Protein AF-0000000077864042 (afdb_homodimer)

Organism: Aspergillus terreus (NCBI:txid33178)

Foldseek 3Di:
DPDAPALLQDADDDDCVQPVQQCVQVVSVVVCPPPQKGKGDQPLLDDQPVVCRSVCNVPVQCDPAAFVDKIKIFGPDDDPVPAAQDDDDDWDLPDDLCPTPPHLPPFRMKMKTQGAPDSQPPDVQFGDPVSVQVVQVSNQLSQVLSVQDDPLLPDQGPVRHRRSNVQKDWPDKDKHFAATDGPRFIKMKGKHFRHDHPQKTKMKMFIWAQDPVHRVDIDTGMIMMTMMGRDRPPD/DPDAPALLRDADDDDCVQPVQQCVQVVSVVVCPPPQKGWGDQPLLDDQPVVCGSVCNVPVQCDCAAFVDKIKIFGPDDDPVPAAQDDDDDWDLPDDLCPTPPHLPPFRMKMKTQGAPDSQPPDVQFGDPVSVQVVQVSNQLSQVLSPQDDPLLPDQGPVRHRRSNVQKDWPDKDKHFAATDGPRFIKMKGKHFRHDHPQKTKMKMFIWAQDPVHRVDIDTGMIMMTMMGRDRPPD

Structure (mmCIF, N/CA/C/O backbone):
data_AF-0000000077864042-model_v1
#
loop_
_entity.id
_entity.type
_entity.pdbx_description
1 polymer 'Thioesterase family protein'
#
loop_
_atom_site.group_PDB
_atom_site.id
_atom_site.type_symbol
_atom_site.label_atom_id
_atom_site.label_alt_id
_atom_site.label_comp_id
_atom_site.label_asym_id
_atom_site.label_entity_id
_atom_site.label_seq_id
_atom_site.pdbx_PDB_ins_code
_atom_site.Cartn_x
_atom_site.Cartn_y
_atom_site.Cartn_z
_atom_site.occupancy
_atom_site.B_iso_or_equiv
_atom_site.auth_seq_id
_atom_site.auth_comp_id
_atom_site.auth_asym_id
_atom_site.auth_atom_id
_atom_site.pdbx_PDB_model_num
ATOM 1 N N . MET A 1 1 ? -15.055 -35.438 -12.93 1 36.62 1 MET A N 1
ATOM 2 C CA . MET A 1 1 ? -15.086 -34.125 -12.289 1 36.62 1 MET A CA 1
ATOM 3 C C . MET A 1 1 ? -15.078 -33 -13.336 1 36.62 1 MET A C 1
ATOM 5 O O . MET A 1 1 ? -14.266 -33.031 -14.258 1 36.62 1 MET A O 1
ATOM 9 N N . LYS A 1 2 ? -16.141 -32.312 -13.5 1 47.25 2 LYS A N 1
ATOM 10 C CA . LYS A 1 2 ? -16.203 -31.297 -14.539 1 47.25 2 LYS A CA 1
ATOM 11 C C . LYS A 1 2 ? -15 -30.344 -14.445 1 47.25 2 LYS A C 1
ATOM 13 O O . LYS A 1 2 ? -14.547 -30.016 -13.344 1 47.25 2 LYS A O 1
ATOM 18 N N . PRO A 1 3 ? -14.383 -30.172 -15.578 1 52.75 3 PRO A N 1
ATOM 19 C CA . PRO A 1 3 ? -13.242 -29.25 -15.539 1 52.75 3 PRO A CA 1
ATOM 20 C C . PRO A 1 3 ? -13.594 -27.906 -14.93 1 52.75 3 PRO A C 1
ATOM 22 O O . PRO A 1 3 ? -14.711 -27.406 -15.094 1 52.75 3 PRO A O 1
ATOM 25 N N . SER A 1 4 ? -12.867 -27.422 -13.898 1 57.47 4 SER A N 1
ATOM 26 C CA . SER A 1 4 ? -13.102 -26.141 -13.242 1 57.47 4 SER A CA 1
ATOM 27 C C . SER A 1 4 ? -13.102 -25 -14.258 1 57.47 4 SER A C 1
ATOM 29 O O . SER A 1 4 ? -12.312 -25 -15.203 1 57.47 4 SER A O 1
ATOM 31 N N . THR A 1 5 ? -14.055 -24.109 -14.273 1 60.44 5 THR A N 1
ATOM 32 C CA . THR A 1 5 ? -14.141 -22.938 -15.141 1 60.44 5 THR A CA 1
ATOM 33 C C . THR A 1 5 ? -13.609 -21.703 -14.422 1 60.44 5 THR A C 1
ATOM 35 O O . THR A 1 5 ? -13.664 -20.594 -14.961 1 60.44 5 THR A O 1
ATOM 38 N N . SER A 1 6 ? -12.953 -22.016 -13.367 1 70.12 6 SER A N 1
ATOM 39 C CA . SER A 1 6 ? -12.453 -20.875 -12.602 1 70.12 6 SER A CA 1
ATOM 40 C C . SER A 1 6 ? -11.195 -20.297 -13.25 1 70.12 6 SER A C 1
ATOM 42 O O . SER A 1 6 ? -10.305 -21.031 -13.664 1 70.12 6 SER A O 1
ATOM 44 N N . VAL A 1 7 ? -11.172 -18.984 -13.406 1 76.31 7 VAL A N 1
ATOM 45 C CA . VAL A 1 7 ? -10.031 -18.281 -13.992 1 76.31 7 VAL A CA 1
ATOM 46 C C . VAL A 1 7 ? -8.773 -18.562 -13.172 1 76.31 7 VAL A C 1
ATOM 48 O O . VAL A 1 7 ? -7.656 -18.359 -13.656 1 76.31 7 VAL A O 1
ATOM 51 N N . MET A 1 8 ? -8.977 -19.078 -12.008 1 81.5 8 MET A N 1
ATOM 52 C CA . MET A 1 8 ? -7.84 -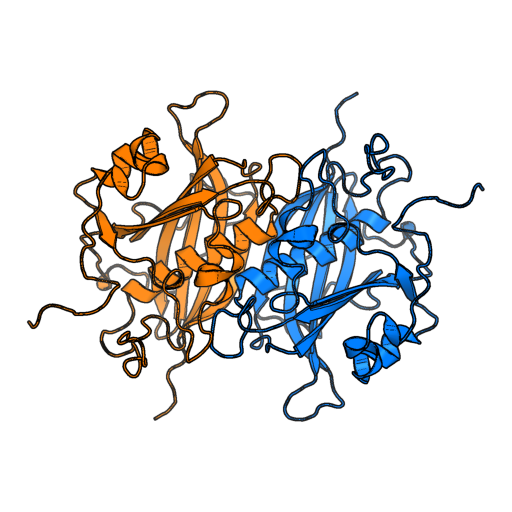19.359 -11.133 1 81.5 8 MET A CA 1
ATOM 53 C C . MET A 1 8 ? -7.305 -20.766 -11.375 1 81.5 8 MET A C 1
ATOM 55 O O . MET A 1 8 ? -6.316 -21.172 -10.766 1 81.5 8 MET A O 1
ATOM 59 N N . VAL A 1 9 ? -7.91 -21.484 -12.328 1 81.31 9 VAL A N 1
ATOM 60 C CA . VAL A 1 9 ? -7.516 -22.875 -12.539 1 81.31 9 VAL A CA 1
ATOM 61 C C . VAL A 1 9 ? -7.16 -23.078 -14.016 1 81.31 9 VAL A C 1
ATOM 63 O O . VAL A 1 9 ? -6.246 -23.844 -14.328 1 81.31 9 VAL A O 1
ATOM 66 N N . VAL A 1 10 ? -7.836 -22.391 -14.82 1 84.44 10 VAL A N 1
ATOM 67 C CA . VAL A 1 10 ? -7.691 -22.609 -16.25 1 84.44 10 VAL A CA 1
ATOM 68 C C . VAL A 1 10 ? -6.371 -22.016 -16.734 1 84.44 10 VAL A C 1
ATOM 70 O O . VAL A 1 10 ? -6.082 -20.844 -16.484 1 84.44 10 VAL A O 1
ATOM 73 N N . ALA A 1 11 ? -5.672 -22.891 -17.453 1 92.88 11 ALA A N 1
ATOM 74 C CA . ALA A 1 11 ? -4.391 -22.453 -18 1 92.88 11 ALA A CA 1
ATOM 75 C C . ALA A 1 11 ? -4.59 -21.391 -19.078 1 92.88 11 ALA A C 1
ATOM 77 O O . ALA A 1 11 ? -5.512 -21.484 -19.891 1 92.88 11 ALA A O 1
ATOM 78 N N . LEU A 1 12 ? -3.787 -20.406 -19.047 1 92.94 12 LEU A N 1
ATOM 79 C CA . LEU A 1 12 ? -3.738 -19.344 -20.047 1 92.94 12 LEU A CA 1
ATOM 80 C C . LEU A 1 12 ? -2.625 -19.609 -21.062 1 92.94 12 LEU A C 1
ATOM 82 O O . LEU A 1 12 ? -1.453 -19.688 -20.688 1 92.94 12 LEU A O 1
ATOM 86 N N . PRO A 1 13 ? -2.984 -19.766 -22.266 1 91.62 13 PRO A N 1
ATOM 87 C CA . PRO A 1 13 ? -1.899 -19.859 -23.25 1 91.62 13 PRO A CA 1
ATOM 88 C C . PRO A 1 13 ? -1.105 -18.547 -23.375 1 91.62 13 PRO A C 1
ATOM 90 O O . PRO A 1 13 ? -1.692 -17.484 -23.531 1 91.62 13 PRO A O 1
ATOM 93 N N . VAL A 1 14 ? 0.159 -18.625 -23.156 1 93.25 14 VAL A N 1
ATOM 94 C CA . VAL A 1 14 ? 0.99 -17.438 -23.203 1 93.25 14 VAL A CA 1
ATOM 95 C C . VAL A 1 14 ? 2.1 -17.625 -24.234 1 93.25 14 VAL A C 1
ATOM 97 O O . VAL A 1 14 ? 2.643 -18.719 -24.375 1 93.25 14 VAL A O 1
ATOM 100 N N . SER A 1 15 ? 2.361 -16.516 -25.016 1 93.38 15 SER A N 1
ATOM 101 C CA . SER A 1 15 ? 3.443 -16.469 -26 1 93.38 15 SER A CA 1
ATOM 102 C C . SER A 1 15 ? 4.363 -15.273 -25.75 1 93.38 15 SER A C 1
ATOM 104 O O . SER A 1 15 ? 4.004 -14.344 -25.031 1 93.38 15 SER A O 1
ATOM 106 N N . PRO A 1 16 ? 5.57 -15.344 -26.312 1 94.56 16 PRO A N 1
ATOM 107 C CA . PRO A 1 16 ? 6.488 -14.211 -26.172 1 94.56 16 PRO A CA 1
ATOM 108 C C . PRO A 1 16 ? 5.887 -12.906 -26.688 1 94.56 16 PRO A C 1
ATOM 110 O O . PRO A 1 16 ? 6.223 -11.828 -26.172 1 94.56 16 PRO A O 1
ATOM 113 N N . ALA A 1 17 ? 4.98 -12.984 -27.578 1 94.94 17 ALA A N 1
ATOM 114 C CA . ALA A 1 17 ? 4.352 -11.789 -28.141 1 94.94 17 ALA A CA 1
ATOM 115 C C . ALA A 1 17 ? 3.41 -11.133 -27.125 1 94.94 17 ALA A C 1
ATOM 117 O O . ALA A 1 17 ? 3.184 -9.922 -27.172 1 94.94 17 ALA A O 1
ATOM 118 N N . ASP A 1 18 ? 2.916 -11.875 -26.219 1 94.69 18 ASP A N 1
ATOM 119 C CA . ASP A 1 18 ? 1.961 -11.383 -25.234 1 94.69 18 ASP A CA 1
ATOM 120 C C . ASP A 1 18 ? 2.676 -10.688 -24.078 1 94.69 18 ASP A C 1
ATOM 122 O O . ASP A 1 18 ? 2.164 -9.711 -23.516 1 94.69 18 ASP A O 1
ATOM 126 N N . TYR A 1 19 ? 3.807 -11.203 -23.766 1 97 19 TYR A N 1
ATOM 127 C CA . TYR A 1 19 ? 4.535 -10.719 -22.594 1 97 19 TYR A CA 1
ATOM 128 C C . TYR A 1 19 ? 6.016 -10.555 -22.906 1 97 19 TYR A C 1
ATOM 130 O O . TYR A 1 19 ? 6.863 -11.164 -22.25 1 97 19 TYR A O 1
ATOM 138 N N . PRO A 1 20 ? 6.375 -9.672 -23.781 1 97.75 20 PRO A N 1
ATOM 139 C CA . PRO A 1 20 ? 7.77 -9.547 -24.219 1 97.75 20 PRO A CA 1
ATOM 140 C C . PRO A 1 20 ? 8.727 -9.266 -23.062 1 97.75 20 PRO A C 1
ATOM 142 O O . PRO A 1 20 ? 9.797 -9.867 -22.984 1 97.75 20 PRO A O 1
ATOM 145 N N . PRO A 1 21 ? 8.352 -8.445 -22.094 1 98.25 21 PRO A N 1
ATOM 146 C CA . PRO A 1 21 ? 9.344 -8.164 -21.047 1 98.25 21 PRO A CA 1
ATOM 147 C C . PRO A 1 21 ? 9.68 -9.398 -20.219 1 98.25 21 PRO A C 1
ATOM 149 O O . PRO A 1 21 ? 10.789 -9.516 -19.688 1 98.25 21 PRO A O 1
ATOM 152 N N . PHE A 1 22 ? 8.734 -10.266 -20.078 1 98.62 22 PHE A N 1
ATOM 153 C CA . PHE A 1 22 ? 8.969 -11.422 -19.234 1 98.62 22 PHE A CA 1
ATOM 154 C C . PHE A 1 22 ? 9.805 -12.469 -19.969 1 98.62 22 PHE A C 1
ATOM 156 O O . PHE A 1 22 ? 10.648 -13.133 -19.359 1 98.62 22 PHE A O 1
ATOM 163 N N . PHE A 1 23 ? 9.609 -12.625 -21.25 1 98.12 23 PHE A N 1
ATOM 164 C CA . PHE A 1 23 ? 10.391 -13.578 -22.047 1 98.12 23 PHE A CA 1
ATOM 165 C C . PHE A 1 23 ? 11.805 -13.062 -22.281 1 98.12 23 PHE A C 1
ATOM 167 O O . PHE A 1 23 ? 12.734 -13.852 -22.469 1 98.12 23 PHE A O 1
ATOM 174 N N . ALA A 1 24 ? 11.969 -11.766 -22.219 1 97.88 24 ALA A N 1
ATOM 175 C CA . ALA A 1 24 ? 13.289 -11.164 -22.391 1 97.88 24 ALA A CA 1
ATOM 176 C C . ALA A 1 24 ? 14.086 -11.203 -21.094 1 97.88 24 ALA A C 1
ATOM 178 O O . ALA A 1 24 ? 15.312 -11.031 -21.109 1 97.88 24 ALA A O 1
ATOM 179 N N . HIS A 1 25 ? 13.438 -11.344 -19.984 1 98.06 25 HIS A N 1
ATOM 180 C CA . HIS A 1 25 ? 14.062 -11.344 -18.672 1 98.06 25 HIS A CA 1
ATOM 181 C C . HIS A 1 25 ? 14.445 -12.758 -18.25 1 98.06 25 HIS A C 1
ATOM 183 O O . HIS A 1 25 ? 13.578 -13.609 -18.047 1 98.06 25 HIS A O 1
ATOM 189 N N . PRO A 1 26 ? 15.688 -13.039 -18 1 97.69 26 PRO A N 1
ATOM 190 C CA . PRO A 1 26 ? 16.156 -14.414 -17.812 1 97.69 26 PRO A CA 1
ATOM 191 C C . PRO A 1 26 ? 15.461 -15.133 -16.656 1 97.69 26 PRO A C 1
ATOM 193 O O . PRO A 1 26 ? 15.039 -16.281 -16.812 1 97.69 26 PRO A O 1
ATOM 196 N N . HIS A 1 27 ? 15.289 -14.5 -15.523 1 98.62 27 HIS A N 1
ATOM 197 C CA . HIS A 1 27 ? 14.664 -15.133 -14.375 1 98.62 27 HIS A CA 1
ATOM 198 C C . HIS A 1 27 ? 13.18 -15.391 -14.625 1 98.62 27 HIS A C 1
ATOM 200 O O . HIS A 1 27 ? 12.672 -16.469 -14.297 1 98.62 27 HIS A O 1
ATOM 206 N N . ALA A 1 28 ? 12.523 -14.391 -15.164 1 98.62 28 ALA A N 1
ATOM 207 C CA . ALA A 1 28 ? 11.109 -14.57 -15.492 1 98.62 28 ALA A CA 1
ATOM 208 C C . ALA A 1 28 ? 10.93 -15.656 -16.547 1 98.62 28 ALA A C 1
ATOM 210 O O . ALA A 1 28 ? 10.016 -16.484 -16.453 1 98.62 28 ALA A O 1
ATOM 211 N N . ARG A 1 29 ? 11.797 -15.641 -17.516 1 98.19 29 ARG A N 1
ATOM 212 C CA . ARG A 1 29 ? 11.734 -16.656 -18.562 1 98.19 29 ARG A CA 1
ATOM 213 C C . ARG A 1 29 ? 11.883 -18.047 -17.984 1 98.19 29 ARG A C 1
ATOM 215 O O . ARG A 1 29 ? 11.203 -18.984 -18.422 1 98.19 29 ARG A O 1
ATOM 222 N N . GLN A 1 30 ? 12.789 -18.203 -17.062 1 98.12 30 GLN A N 1
ATOM 223 C CA . GLN A 1 30 ? 12.969 -19.5 -16.406 1 98.12 30 GLN A CA 1
ATOM 224 C C . GLN A 1 30 ? 11.695 -19.953 -15.711 1 98.12 30 GLN A C 1
ATOM 226 O O . GLN A 1 30 ? 11.328 -21.125 -15.766 1 98.12 30 GLN A O 1
ATOM 231 N N . LEU A 1 31 ? 11.008 -19.047 -15.07 1 98.31 31 LEU A N 1
ATOM 232 C CA . LEU A 1 31 ? 9.766 -19.359 -14.375 1 98.31 31 LEU A CA 1
ATOM 233 C C . LEU A 1 31 ? 8.672 -19.75 -15.367 1 98.31 31 LEU A C 1
ATOM 235 O O . LEU A 1 31 ? 7.875 -20.656 -15.102 1 98.31 31 LEU A O 1
ATOM 239 N N . LEU A 1 32 ? 8.672 -19.078 -16.516 1 98 32 LEU A N 1
ATOM 240 C CA . LEU A 1 32 ? 7.684 -19.359 -17.547 1 98 32 LEU A CA 1
ATOM 241 C C . LEU A 1 32 ? 7.852 -20.781 -18.094 1 98 32 LEU A C 1
ATOM 243 O O . LEU A 1 32 ? 6.891 -21.375 -18.594 1 98 32 LEU A O 1
ATOM 247 N N . HIS A 1 33 ? 9.016 -21.344 -17.906 1 96.94 33 HIS A N 1
ATOM 248 C CA . HIS A 1 33 ? 9.297 -22.688 -18.422 1 96.94 33 HIS A CA 1
ATOM 249 C C . HIS A 1 33 ? 9.352 -23.719 -17.297 1 96.94 33 HIS A C 1
ATOM 251 O O . HIS A 1 33 ? 9.648 -24.891 -17.547 1 96.94 33 HIS A O 1
ATOM 257 N N . ASP A 1 34 ? 9.203 -23.266 -16.062 1 97.69 34 ASP A N 1
ATOM 258 C CA . ASP A 1 34 ? 9.188 -24.203 -14.938 1 97.69 34 ASP A CA 1
ATOM 259 C C . ASP A 1 34 ? 7.988 -25.141 -15.016 1 97.69 34 ASP A C 1
ATOM 261 O O . ASP A 1 34 ? 6.836 -24.703 -14.977 1 97.69 34 ASP A O 1
ATOM 265 N N . PRO A 1 35 ? 8.18 -26.438 -15.109 1 96.94 35 PRO A N 1
ATOM 266 C CA . PRO A 1 35 ? 7.07 -27.375 -15.297 1 96.94 35 PRO A CA 1
ATOM 267 C C . PRO A 1 35 ? 6.176 -27.484 -14.062 1 96.94 35 PRO A C 1
ATOM 269 O O . PRO A 1 35 ? 5.074 -28.047 -14.148 1 96.94 35 PRO A O 1
ATOM 272 N N . ASN A 1 36 ? 6.586 -26.984 -12.961 1 97.25 36 ASN A N 1
ATOM 273 C CA . ASN A 1 36 ? 5.793 -27.062 -11.734 1 97.25 36 ASN A CA 1
ATOM 274 C C . ASN A 1 36 ? 4.746 -25.953 -11.672 1 97.25 36 ASN A C 1
ATOM 276 O O . ASN A 1 36 ? 3.881 -25.969 -10.797 1 97.25 36 ASN A O 1
ATOM 280 N N . TYR A 1 37 ? 4.867 -25.016 -12.594 1 97.75 37 TYR A N 1
ATOM 281 C CA . TYR A 1 37 ? 3.953 -23.875 -12.633 1 97.75 37 TYR A CA 1
ATOM 282 C C . TYR A 1 37 ? 3.332 -23.719 -14.016 1 97.75 37 TYR A C 1
ATOM 284 O O . TYR A 1 37 ? 3.857 -24.234 -15 1 97.75 37 TYR A O 1
ATOM 292 N N . TYR A 1 38 ? 2.17 -23.078 -14.102 1 97.38 38 TYR A N 1
ATOM 293 C CA . TYR A 1 38 ? 1.559 -22.734 -15.375 1 97.38 38 TYR A CA 1
ATOM 294 C C . TYR A 1 38 ? 0.833 -21.391 -15.297 1 97.38 38 TYR A C 1
ATOM 296 O O . TYR A 1 38 ? 0.371 -21 -14.227 1 97.38 38 TYR A O 1
ATOM 304 N N . PRO A 1 39 ? 0.783 -20.656 -16.391 1 97.69 39 PRO A N 1
ATOM 305 C CA . PRO A 1 39 ? 0.178 -19.328 -16.391 1 97.69 39 PRO A CA 1
ATOM 306 C C . PRO A 1 39 ? -1.347 -19.359 -16.312 1 97.69 39 PRO A C 1
ATOM 308 O O . PRO A 1 39 ? -1.974 -20.25 -16.906 1 97.69 39 PRO A O 1
ATOM 311 N N . ILE A 1 40 ? -1.89 -18.453 -15.539 1 94.62 40 ILE A N 1
ATOM 312 C CA . ILE A 1 40 ? -3.328 -18.203 -15.492 1 94.62 40 ILE A CA 1
ATOM 313 C C . ILE A 1 40 ? -3.602 -16.703 -15.617 1 94.62 40 ILE A C 1
ATOM 315 O O . ILE A 1 40 ? -2.678 -15.898 -15.539 1 94.62 40 ILE A O 1
ATOM 319 N N . HIS A 1 41 ? -4.883 -16.391 -15.797 1 90.81 41 HIS A N 1
ATOM 320 C CA . HIS A 1 41 ? -5.258 -14.984 -15.758 1 90.81 41 HIS A CA 1
ATOM 321 C C . HIS A 1 41 ? -5.094 -14.406 -14.359 1 90.81 41 HIS A C 1
ATOM 323 O O . HIS A 1 41 ? -5.391 -15.07 -13.367 1 90.81 41 HIS A O 1
ATOM 329 N N . THR A 1 42 ? -4.598 -13.203 -14.352 1 94.31 42 THR A N 1
ATOM 330 C CA . THR A 1 42 ? -4.605 -12.461 -13.102 1 94.31 42 THR A CA 1
ATOM 331 C C . THR A 1 42 ? -5.973 -11.828 -12.852 1 94.31 42 THR A C 1
ATOM 333 O O . THR A 1 42 ? -6.328 -10.836 -13.492 1 94.31 42 THR A O 1
ATOM 336 N N . TRP A 1 43 ? -6.66 -12.305 -11.938 1 90.31 43 TRP A N 1
ATOM 337 C CA . TRP A 1 43 ? -8.055 -11.938 -11.727 1 90.31 43 TRP A CA 1
ATOM 338 C C . TRP A 1 43 ? -8.203 -10.43 -11.562 1 90.31 43 TRP A C 1
ATOM 340 O O . TRP A 1 43 ? -9.086 -9.82 -12.172 1 90.31 43 TRP A O 1
ATOM 350 N N . SER A 1 44 ? -7.379 -9.883 -10.75 1 93.19 44 SER A N 1
ATOM 351 C CA . SER A 1 44 ? -7.492 -8.469 -10.422 1 93.19 44 SER A CA 1
ATOM 352 C C . SER A 1 44 ? -7.25 -7.598 -11.656 1 93.19 44 SER A C 1
ATOM 354 O O . SER A 1 44 ? -7.59 -6.41 -11.656 1 93.19 44 SER A O 1
ATOM 356 N N . ARG A 1 45 ? -6.68 -8.172 -12.688 1 94.56 45 ARG A N 1
ATOM 357 C CA . ARG A 1 45 ? -6.34 -7.434 -13.898 1 94.56 45 ARG A CA 1
ATOM 358 C C . ARG A 1 45 ? -7.48 -7.48 -14.906 1 94.56 45 ARG A C 1
ATOM 360 O O . ARG A 1 45 ? -7.445 -6.785 -15.922 1 94.56 45 ARG A O 1
ATOM 367 N N . LEU A 1 46 ? -8.461 -8.234 -14.57 1 91.94 46 LEU A N 1
ATOM 368 C CA . LEU A 1 46 ? -9.641 -8.305 -15.43 1 91.94 46 LEU A CA 1
ATOM 369 C C . LEU A 1 46 ? -10.641 -7.215 -15.062 1 91.94 46 LEU A C 1
ATOM 371 O O . LEU A 1 46 ? -11.047 -7.098 -13.906 1 91.94 46 LEU A O 1
ATOM 375 N N . ALA A 1 47 ? -11.055 -6.484 -16.016 1 89.69 47 ALA A N 1
ATOM 376 C CA . ALA A 1 47 ? -11.984 -5.379 -15.789 1 89.69 47 ALA A CA 1
ATOM 377 C C . ALA A 1 47 ? -13.383 -5.898 -15.461 1 89.69 47 ALA A C 1
ATOM 379 O O . ALA A 1 47 ? -13.852 -6.859 -16.062 1 89.69 47 ALA A O 1
ATOM 380 N N . LYS A 1 48 ? -13.953 -5.316 -14.484 1 88.94 48 LYS A N 1
ATOM 381 C CA . LYS A 1 48 ? -15.336 -5.559 -14.094 1 88.94 48 LYS A CA 1
ATOM 382 C C . LYS A 1 48 ? -16.141 -4.262 -14.055 1 88.94 48 LYS A C 1
ATOM 384 O O . LYS A 1 48 ? -16.547 -3.811 -12.984 1 88.94 48 LYS A O 1
ATOM 389 N N . PRO A 1 49 ? -16.484 -3.713 -15.188 1 87.38 49 PRO A N 1
ATOM 390 C CA . PRO A 1 49 ? -17.078 -2.375 -15.234 1 87.38 49 PRO A CA 1
ATOM 391 C C . PRO A 1 49 ? -18.438 -2.312 -14.547 1 87.38 49 PRO A C 1
ATOM 393 O O . PRO A 1 49 ? -18.844 -1.257 -14.047 1 87.38 49 PRO A O 1
ATOM 396 N N . ALA A 1 50 ? -19.141 -3.385 -14.5 1 86.62 50 ALA A N 1
ATOM 397 C CA . ALA A 1 50 ? -20.484 -3.383 -13.914 1 86.62 50 ALA A CA 1
ATOM 398 C C . ALA A 1 50 ? -20.422 -3.111 -12.414 1 86.62 50 ALA A C 1
ATOM 400 O O . ALA A 1 50 ? -21.219 -2.342 -11.883 1 86.62 50 ALA A O 1
ATOM 401 N N . SER A 1 51 ? -19.438 -3.641 -11.75 1 87.44 51 SER A N 1
ATOM 402 C CA . SER A 1 51 ? -19.375 -3.539 -10.289 1 87.44 51 SER A CA 1
ATOM 403 C C . SER A 1 51 ? -18.297 -2.555 -9.852 1 87.44 51 SER A C 1
ATOM 405 O O . SER A 1 51 ? -18.297 -2.104 -8.703 1 87.44 51 SER A O 1
ATOM 407 N N . GLY A 1 52 ? -17.344 -2.283 -10.758 1 90 52 GLY A N 1
ATOM 408 C CA . GLY A 1 52 ? -16.188 -1.459 -10.406 1 90 52 GLY A CA 1
ATOM 409 C C . GLY A 1 52 ? -15.141 -2.205 -9.609 1 90 52 GLY A C 1
ATOM 410 O O . GLY A 1 52 ? -14.141 -1.621 -9.188 1 90 52 GLY A O 1
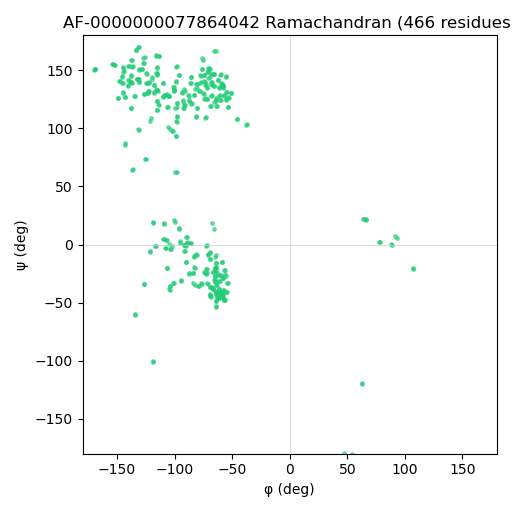ATOM 411 N N . GLU A 1 53 ? -15.391 -3.498 -9.383 1 90.56 53 GLU A N 1
ATOM 412 C CA . GLU A 1 53 ? -14.43 -4.332 -8.656 1 90.56 53 GLU A CA 1
ATOM 413 C C . GLU A 1 53 ? -13.078 -4.344 -9.359 1 90.56 53 GLU A C 1
ATOM 415 O O . GLU A 1 53 ? -13.008 -4.426 -10.586 1 90.56 53 GLU A O 1
ATOM 420 N N . ASP A 1 54 ? -11.969 -4.223 -8.555 1 93.94 54 ASP A N 1
ATOM 421 C CA . ASP A 1 54 ? -10.586 -4.297 -9.008 1 93.94 54 ASP A CA 1
ATOM 422 C C . ASP A 1 54 ? -10.258 -3.145 -9.953 1 93.94 54 ASP A C 1
ATOM 424 O O . ASP A 1 54 ? -9.375 -3.27 -10.805 1 93.94 54 ASP A O 1
ATOM 428 N N . GLY A 1 55 ? -11.016 -2.057 -9.898 1 96.62 55 GLY A N 1
ATOM 429 C CA . GLY A 1 55 ? -10.742 -0.913 -10.758 1 96.62 55 GLY A CA 1
ATOM 430 C C . GLY A 1 55 ? -9.32 -0.41 -10.641 1 96.62 55 GLY A C 1
ATOM 431 O O . GLY A 1 55 ? -8.727 0.032 -11.633 1 96.62 55 GLY A O 1
ATOM 432 N N . PHE A 1 56 ? -8.758 -0.51 -9.508 1 98.5 56 PHE A N 1
ATOM 433 C CA . PHE A 1 56 ? -7.391 -0.038 -9.32 1 98.5 56 PHE A CA 1
ATOM 434 C C . PHE A 1 56 ? -6.418 -0.839 -10.172 1 98.5 56 PHE A C 1
ATOM 436 O O . PHE A 1 56 ? -5.684 -0.271 -10.984 1 98.5 56 PHE A O 1
ATOM 443 N N . PHE A 1 57 ? -6.406 -2.164 -10.109 1 98.06 57 PHE A N 1
ATOM 444 C CA . PHE A 1 57 ? -5.406 -2.979 -10.781 1 98.06 57 PHE A CA 1
ATOM 445 C C . PHE A 1 57 ? -5.801 -3.229 -12.234 1 98.06 57 PHE A C 1
ATOM 447 O O . PHE A 1 57 ? -4.945 -3.473 -13.086 1 98.06 57 PHE A O 1
ATOM 454 N N . SER A 1 58 ? -7.105 -3.158 -12.523 1 97.06 58 SER A N 1
ATOM 455 C CA . SER A 1 58 ? -7.527 -3.48 -13.883 1 97.06 58 SER A CA 1
ATOM 456 C C . SER A 1 58 ? -7.535 -2.24 -14.766 1 97.06 58 SER A C 1
ATOM 458 O O . SER A 1 58 ? -7.578 -2.348 -15.992 1 97.06 58 SER A O 1
ATOM 460 N N . ARG A 1 59 ? -7.477 -1.045 -14.133 1 97.25 59 ARG A N 1
ATOM 461 C CA . ARG A 1 59 ? -7.582 0.172 -14.93 1 97.25 59 ARG A CA 1
ATOM 462 C C . ARG A 1 59 ? -6.527 1.193 -14.516 1 97.25 59 ARG A C 1
ATOM 464 O O . ARG A 1 59 ? -5.66 1.557 -15.312 1 97.25 59 ARG A O 1
ATOM 471 N N . THR A 1 60 ? -6.539 1.6 -13.344 1 98.62 60 THR A N 1
ATOM 472 C CA . THR A 1 60 ? -5.715 2.707 -12.875 1 98.62 60 THR A CA 1
ATOM 473 C C . THR A 1 60 ? -4.234 2.426 -13.133 1 98.62 60 THR A C 1
ATOM 475 O O . THR A 1 60 ? -3.523 3.271 -13.68 1 98.62 60 THR A O 1
ATOM 478 N N . VAL A 1 61 ? -3.812 1.198 -12.742 1 98.69 61 VAL A N 1
ATOM 479 C CA . VAL A 1 61 ? -2.385 0.943 -12.898 1 98.69 61 VAL A CA 1
ATOM 480 C C . VAL A 1 61 ? -2.158 -0.055 -14.031 1 98.69 61 VAL A C 1
ATOM 482 O O . VAL A 1 61 ? -1.113 -0.708 -14.094 1 98.69 61 VAL A O 1
ATOM 485 N N . ALA A 1 62 ? -3.135 -0.214 -14.875 1 98.31 62 ALA A N 1
ATOM 486 C CA . ALA A 1 62 ? -2.998 -1.064 -16.047 1 98.31 62 ALA A CA 1
ATOM 487 C C . ALA A 1 62 ? -2.699 -0.233 -17.297 1 98.31 62 ALA A C 1
ATOM 489 O O . ALA A 1 62 ? -3.475 -0.237 -18.25 1 98.31 62 ALA A O 1
ATOM 490 N N . THR A 1 63 ? -1.579 0.45 -17.281 1 98.19 63 THR A N 1
ATOM 491 C CA . THR A 1 63 ? -1.168 1.315 -18.375 1 98.19 63 THR A CA 1
ATOM 492 C C . THR A 1 63 ? 0.295 1.075 -18.734 1 98.19 63 THR A C 1
ATOM 494 O O . THR A 1 63 ? 1.039 0.469 -17.969 1 98.19 63 THR A O 1
ATOM 497 N N . PRO A 1 64 ? 0.772 1.588 -19.875 1 97.88 64 PRO A N 1
ATOM 498 C CA . PRO A 1 64 ? 2.166 1.396 -20.281 1 97.88 64 PRO A CA 1
ATOM 499 C C . PRO A 1 64 ? 3.156 2.057 -19.328 1 97.88 64 PRO A C 1
ATOM 501 O O . PRO A 1 64 ? 4.316 1.643 -19.25 1 97.88 64 PRO A O 1
ATOM 504 N N . ASP A 1 65 ? 2.668 3.039 -18.5 1 97.31 65 ASP A N 1
ATOM 505 C CA . ASP A 1 65 ? 3.58 3.791 -17.641 1 97.31 65 ASP A CA 1
ATOM 506 C C . ASP A 1 65 ? 3.422 3.385 -16.188 1 97.31 65 ASP A C 1
ATOM 508 O O . ASP A 1 65 ? 4.023 3.992 -15.297 1 97.31 65 ASP A O 1
ATOM 512 N N . THR A 1 66 ? 2.602 2.42 -15.898 1 98.69 66 THR A N 1
ATOM 513 C CA . THR A 1 66 ? 2.414 1.916 -14.547 1 98.69 66 THR A CA 1
ATOM 514 C C . THR A 1 66 ? 2.799 0.443 -14.453 1 98.69 66 THR A C 1
ATOM 516 O O . THR A 1 66 ? 3.984 0.106 -14.438 1 98.69 66 THR A O 1
ATOM 519 N N . VAL A 1 67 ? 1.88 -0.47 -14.453 1 98.81 67 VAL A N 1
ATOM 520 C CA . VAL A 1 67 ? 2.129 -1.897 -14.633 1 98.81 67 VAL A CA 1
ATOM 521 C C . VAL A 1 67 ? 1.795 -2.307 -16.062 1 98.81 67 VAL A C 1
ATOM 523 O O . VAL A 1 67 ? 0.65 -2.652 -16.359 1 98.81 67 VAL A O 1
ATOM 526 N N . SER A 1 68 ? 2.793 -2.379 -16.891 1 98.62 68 SER A N 1
ATOM 527 C CA . SER A 1 68 ? 2.535 -2.57 -18.312 1 98.62 68 SER A CA 1
ATOM 528 C C . SER A 1 68 ? 2.164 -4.02 -18.625 1 98.62 68 SER A C 1
ATOM 530 O O . SER A 1 68 ? 1.426 -4.289 -19.578 1 98.62 68 SER A O 1
ATOM 532 N N . HIS A 1 69 ? 2.711 -4.965 -17.906 1 98.5 69 HIS A N 1
ATOM 533 C CA . HIS A 1 69 ? 2.404 -6.387 -18.031 1 98.5 69 HIS A CA 1
ATOM 534 C C . HIS A 1 69 ? 2.301 -7.039 -16.656 1 98.5 69 HIS A C 1
ATOM 536 O O . HIS A 1 69 ? 3.076 -6.719 -15.75 1 98.5 69 HIS A O 1
ATOM 542 N N . LEU A 1 70 ? 1.387 -7.871 -16.516 1 98.56 70 LEU A N 1
ATOM 543 C CA . LEU A 1 70 ? 1.148 -8.633 -15.297 1 98.56 70 LEU A CA 1
ATOM 544 C C . LEU A 1 70 ? 0.69 -10.047 -15.625 1 98.56 70 LEU A C 1
ATOM 546 O O . LEU A 1 70 ? -0.212 -10.242 -16.438 1 98.56 70 LEU A O 1
ATOM 550 N N . LEU A 1 71 ? 1.376 -11.031 -15.062 1 98.31 71 LEU A N 1
ATOM 551 C CA . LEU A 1 71 ? 1.051 -12.438 -15.312 1 98.31 71 LEU A CA 1
ATOM 552 C C . LEU A 1 71 ? 1.177 -13.258 -14.039 1 98.31 71 LEU A C 1
ATOM 554 O O . LEU A 1 71 ? 2.133 -13.094 -13.281 1 98.31 71 LEU A O 1
ATOM 558 N N . THR A 1 72 ? 0.239 -14.141 -13.805 1 98.12 72 THR A N 1
ATOM 559 C CA . THR A 1 72 ? 0.258 -15.031 -12.656 1 98.12 72 THR A CA 1
ATOM 560 C C . THR A 1 72 ? 0.638 -16.453 -13.07 1 98.12 72 THR A C 1
ATOM 562 O O . THR A 1 72 ? 0.1 -16.984 -14.047 1 98.12 72 THR A O 1
ATOM 565 N N . LEU A 1 73 ? 1.622 -17 -12.406 1 98.5 73 LEU A N 1
ATOM 566 C CA . LEU A 1 73 ? 1.968 -18.406 -12.531 1 98.5 73 LEU A CA 1
ATOM 567 C C . LEU A 1 73 ? 1.522 -19.188 -11.297 1 98.5 73 LEU A C 1
ATOM 569 O O . LEU A 1 73 ? 1.981 -18.906 -10.188 1 98.5 73 LEU A O 1
ATOM 573 N N . ARG A 1 74 ? 0.674 -20.094 -11.492 1 97 74 ARG A N 1
ATOM 574 C CA . ARG A 1 74 ? 0.146 -20.875 -10.383 1 97 74 ARG A CA 1
ATOM 575 C C . ARG A 1 74 ? 0.867 -22.219 -10.273 1 97 74 ARG A C 1
ATOM 577 O O . ARG A 1 74 ? 1.157 -22.859 -11.289 1 97 74 ARG A O 1
ATOM 584 N N . ARG A 1 75 ? 1.127 -22.609 -9.062 1 97.06 75 ARG A N 1
ATOM 585 C CA . ARG A 1 75 ? 1.714 -23.922 -8.828 1 97.06 75 ARG A CA 1
ATOM 586 C C . ARG A 1 75 ? 0.751 -25.031 -9.234 1 97.06 75 ARG A C 1
ATOM 588 O O . ARG A 1 75 ? -0.448 -24.953 -8.961 1 97.06 75 ARG A O 1
ATOM 595 N N . ARG A 1 76 ? 1.24 -26.062 -9.906 1 94.69 76 ARG A N 1
ATOM 596 C CA . ARG A 1 76 ? 0.422 -27.141 -10.422 1 94.69 76 ARG A CA 1
ATOM 597 C C . ARG A 1 76 ? -0.136 -28 -9.289 1 94.69 76 ARG A C 1
ATOM 599 O O . ARG A 1 76 ? -1.306 -28.391 -9.312 1 94.69 76 ARG A O 1
ATOM 606 N N . SER A 1 77 ? 0.706 -28.266 -8.375 1 89.94 77 SER A N 1
ATOM 607 C CA . SER A 1 77 ? 0.298 -29.125 -7.266 1 89.94 77 SER A CA 1
ATOM 608 C C . SER A 1 77 ? 0.05 -28.297 -6 1 89.94 77 SER A C 1
ATOM 610 O O . SER A 1 77 ? 0.996 -27.859 -5.352 1 89.94 77 SER A O 1
ATOM 612 N N . LEU A 1 78 ? -1.27 -28.062 -5.82 1 87.94 78 LEU A N 1
ATOM 613 C CA . LEU A 1 78 ? -1.646 -27.406 -4.57 1 87.94 78 LEU A CA 1
ATOM 614 C C . LEU A 1 78 ? -2.295 -28.406 -3.613 1 87.94 78 LEU A C 1
ATOM 616 O O . LEU A 1 78 ? -3.072 -29.266 -4.035 1 87.94 78 LEU A O 1
ATOM 620 N N . ARG A 1 79 ? -1.796 -28.453 -2.416 1 77.31 79 ARG A N 1
ATOM 621 C CA . ARG A 1 79 ? -2.354 -29.375 -1.431 1 77.31 79 ARG A CA 1
ATOM 622 C C . ARG A 1 79 ? -2.865 -28.625 -0.208 1 77.31 79 ARG A C 1
ATOM 624 O O . ARG A 1 79 ? -2.078 -28.188 0.63 1 77.31 79 ARG A O 1
ATOM 631 N N . ASP A 1 80 ? -4.145 -28.594 -0.099 1 73.88 80 ASP A N 1
ATOM 632 C CA . ASP A 1 80 ? -4.781 -27.906 1.023 1 73.88 80 ASP A CA 1
ATOM 633 C C . ASP A 1 80 ? -4.441 -28.594 2.346 1 73.88 80 ASP A C 1
ATOM 635 O O . ASP A 1 80 ? -4.297 -27.938 3.375 1 73.88 80 ASP A O 1
ATOM 639 N N . ASP A 1 81 ? -4.297 -29.75 2.258 1 71.94 81 ASP A N 1
ATOM 640 C CA . ASP A 1 81 ? -4.105 -30.562 3.459 1 71.94 81 ASP A CA 1
ATOM 641 C C . ASP A 1 81 ? -2.721 -30.328 4.059 1 71.94 81 ASP A C 1
ATOM 643 O O . ASP A 1 81 ? -2.445 -30.766 5.18 1 71.94 81 ASP A O 1
ATOM 647 N N . ARG A 1 82 ? -1.986 -29.531 3.486 1 74.19 82 ARG A N 1
ATOM 648 C CA . ARG A 1 82 ? -0.636 -29.266 3.971 1 74.19 82 ARG A CA 1
ATOM 649 C C . ARG A 1 82 ? -0.564 -27.906 4.676 1 74.19 82 ARG A C 1
ATOM 651 O O . ARG A 1 82 ? 0.454 -27.578 5.289 1 74.19 82 ARG A O 1
ATOM 658 N N . LEU A 1 83 ? -1.711 -27.312 4.684 1 89.06 83 LEU A N 1
ATOM 659 C CA . LEU A 1 83 ? -1.666 -26.016 5.34 1 89.06 83 LEU A CA 1
ATOM 660 C C . LEU A 1 83 ? -1.75 -26.172 6.855 1 89.06 83 LEU A C 1
ATOM 662 O O . LEU A 1 83 ? -2.51 -27 7.355 1 89.06 83 LEU A O 1
ATOM 666 N N . ALA A 1 84 ? -0.897 -25.359 7.547 1 89.62 84 ALA A N 1
ATOM 667 C CA . ALA A 1 84 ? -0.937 -25.359 9.008 1 89.62 84 ALA A CA 1
ATOM 668 C C . ALA A 1 84 ? -2.322 -24.969 9.516 1 89.62 84 ALA A C 1
ATOM 670 O O . ALA A 1 84 ? -2.945 -24.047 9 1 89.62 84 ALA A O 1
ATOM 671 N N . SER A 1 85 ? -2.832 -25.688 10.586 1 92 85 SER A N 1
ATOM 672 C CA . SER A 1 85 ? -4.16 -25.438 11.141 1 92 85 SER A CA 1
ATOM 673 C C . SER A 1 85 ? -4.086 -24.594 12.406 1 92 85 SER A C 1
ATOM 675 O O . SER A 1 85 ? -4.906 -24.75 13.312 1 92 85 SER A O 1
ATOM 677 N N . ALA A 1 86 ? -3.02 -23.922 12.531 1 93.12 86 ALA A N 1
ATOM 678 C CA . ALA A 1 86 ? -2.812 -22.953 13.602 1 93.12 86 ALA A CA 1
ATOM 679 C C . ALA A 1 86 ? -2.152 -21.688 13.062 1 93.12 86 ALA A C 1
ATOM 681 O O . ALA A 1 86 ? -1.49 -21.719 12.023 1 93.12 86 ALA A O 1
ATOM 682 N N . PRO A 1 87 ? -2.447 -20.625 13.773 1 92.19 87 PRO A N 1
ATOM 683 C CA . PRO A 1 87 ? -1.77 -19.406 13.328 1 92.19 87 PRO A CA 1
ATOM 684 C C . PRO A 1 87 ? -0.249 -19.547 13.32 1 92.19 87 PRO A C 1
ATOM 686 O O . PRO A 1 87 ? 0.341 -19.984 14.312 1 92.19 87 PRO A O 1
ATOM 689 N N . PRO A 1 88 ? 0.368 -19.203 12.211 1 93.62 88 PRO A N 1
ATOM 690 C CA . PRO A 1 88 ? 1.832 -19.234 12.164 1 93.62 88 PRO A CA 1
ATOM 691 C C . PRO A 1 88 ? 2.473 -18.062 12.906 1 93.62 88 PRO A C 1
ATOM 693 O O . PRO A 1 88 ? 1.804 -17.062 13.18 1 93.62 88 PRO A O 1
ATOM 696 N N . PRO A 1 89 ? 3.719 -18.281 13.258 1 91.25 89 PRO A N 1
ATOM 697 C CA . PRO A 1 89 ? 4.418 -17.125 13.844 1 91.25 89 PRO A CA 1
ATOM 698 C C . PRO A 1 89 ? 4.691 -16.016 12.828 1 91.25 89 PRO A C 1
ATOM 700 O O . PRO A 1 89 ? 4.891 -16.297 11.641 1 91.25 89 PRO A O 1
ATOM 703 N N . TRP A 1 90 ? 4.598 -14.82 13.305 1 92 90 TRP A N 1
ATOM 704 C CA . TRP A 1 90 ? 5.039 -13.688 12.5 1 92 90 TRP A CA 1
ATOM 705 C C . TRP A 1 90 ? 6.551 -13.508 12.602 1 92 90 TRP A C 1
ATOM 707 O O . TRP A 1 90 ? 7.117 -13.555 13.695 1 92 90 TRP A O 1
ATOM 717 N N . PRO A 1 91 ? 7.152 -13.312 11.484 1 90.06 91 PRO A N 1
ATOM 718 C CA . PRO A 1 91 ? 8.594 -13.055 11.594 1 90.06 91 PRO A CA 1
ATOM 719 C C . PRO A 1 91 ? 8.906 -11.75 12.312 1 90.06 91 PRO A C 1
ATOM 721 O O . PRO A 1 91 ? 8.188 -10.758 12.156 1 90.06 91 PRO A O 1
ATOM 724 N N . VAL A 1 92 ? 10.023 -11.836 13.008 1 86.38 92 VAL A N 1
ATOM 725 C CA . VAL A 1 92 ? 10.469 -10.594 13.625 1 86.38 92 VAL A CA 1
ATOM 726 C C . VAL A 1 92 ? 10.984 -9.633 12.547 1 86.38 92 VAL A C 1
ATOM 728 O O . VAL A 1 92 ? 11.539 -10.07 11.539 1 86.38 92 VAL A O 1
ATOM 731 N N . PRO A 1 93 ? 10.836 -8.391 12.766 1 81.5 93 PRO A N 1
ATOM 732 C CA . PRO A 1 93 ? 11.172 -7.398 11.742 1 81.5 93 PRO A CA 1
ATOM 733 C C . PRO A 1 93 ? 12.633 -7.465 11.312 1 81.5 93 PRO A C 1
ATOM 735 O O . PRO A 1 93 ? 12.961 -7.121 10.172 1 81.5 93 PRO A O 1
ATOM 738 N N . THR A 1 94 ? 13.445 -7.914 12.172 1 84.19 94 THR A N 1
ATOM 739 C CA . THR A 1 94 ? 14.875 -7.883 11.891 1 84.19 94 THR A CA 1
ATOM 740 C C . THR A 1 94 ? 15.344 -9.219 11.32 1 84.19 94 THR A C 1
ATOM 742 O O . THR A 1 94 ? 16.531 -9.383 11 1 84.19 94 THR A O 1
ATOM 745 N N . ALA A 1 95 ? 14.453 -10.094 11.125 1 86.94 95 ALA A N 1
ATOM 746 C CA . ALA A 1 95 ? 14.82 -11.414 10.609 1 86.94 95 ALA A CA 1
ATOM 747 C C . ALA A 1 95 ? 15.297 -11.32 9.156 1 86.94 95 ALA A C 1
ATOM 749 O O . ALA A 1 95 ? 14.781 -10.508 8.383 1 86.94 95 ALA A O 1
ATOM 750 N N . ASP A 1 96 ? 16.219 -12.195 8.875 1 90.06 96 ASP A N 1
ATOM 751 C CA . ASP A 1 96 ? 16.594 -12.359 7.473 1 90.06 96 ASP A CA 1
ATOM 752 C C . ASP A 1 96 ? 15.453 -13.008 6.676 1 90.06 96 ASP A C 1
ATOM 754 O O . ASP A 1 96 ? 15.078 -14.148 6.938 1 90.06 96 ASP A O 1
ATOM 758 N N . PRO A 1 97 ? 15.008 -12.258 5.723 1 87.25 97 PRO A N 1
ATOM 759 C CA . PRO A 1 97 ? 13.844 -12.781 5.004 1 87.25 97 PRO A CA 1
ATOM 760 C C . PRO A 1 97 ? 14.133 -14.102 4.289 1 87.25 97 PRO A C 1
ATOM 762 O O . PRO A 1 97 ? 13.211 -14.883 4.047 1 87.25 97 PRO A O 1
ATOM 765 N N . ARG A 1 98 ? 15.352 -14.297 3.965 1 87.44 98 ARG A N 1
ATOM 766 C CA . ARG A 1 98 ? 15.688 -15.516 3.229 1 87.44 98 ARG A CA 1
ATOM 767 C C . ARG A 1 98 ? 15.602 -16.734 4.129 1 87.44 98 ARG A C 1
ATOM 769 O O . ARG A 1 98 ? 15.391 -17.859 3.645 1 87.44 98 ARG A O 1
ATOM 776 N N . SER A 1 99 ? 15.68 -16.453 5.355 1 87.75 99 SER A N 1
ATOM 777 C CA . SER A 1 99 ? 15.75 -17.578 6.27 1 87.75 99 SER A CA 1
ATOM 778 C C . SER A 1 99 ? 14.602 -17.562 7.27 1 87.75 99 SER A C 1
ATOM 780 O O . SER A 1 99 ? 14.383 -18.547 7.988 1 87.75 99 SER A O 1
ATOM 782 N N . SER A 1 100 ? 13.875 -16.5 7.207 1 89.81 100 SER A N 1
ATOM 783 C CA . SER A 1 100 ? 12.82 -16.375 8.203 1 89.81 100 SER A CA 1
ATOM 784 C C . SER A 1 100 ? 11.656 -17.312 7.883 1 89.81 100 SER A C 1
ATOM 786 O O . SER A 1 100 ? 11.391 -17.609 6.715 1 89.81 100 SER A O 1
ATOM 788 N N . LEU A 1 101 ? 11.055 -17.812 8.977 1 91.31 101 LEU A N 1
ATOM 789 C CA . LEU A 1 101 ? 9.883 -18.656 8.859 1 91.31 101 LEU A CA 1
ATOM 790 C C . LEU A 1 101 ? 8.602 -17.859 9.07 1 91.31 101 LEU A C 1
ATOM 792 O O . LEU A 1 101 ? 8.609 -16.844 9.781 1 91.31 101 LEU A O 1
ATOM 796 N N . PRO A 1 102 ? 7.449 -18.328 8.461 1 94.25 102 PRO A N 1
ATOM 797 C CA . PRO A 1 102 ? 7.312 -19.453 7.523 1 94.25 102 PRO A CA 1
ATOM 798 C C . PRO A 1 102 ? 7.918 -19.141 6.156 1 94.25 102 PRO A C 1
ATOM 800 O O . PRO A 1 102 ? 7.945 -17.984 5.73 1 94.25 102 PRO A O 1
ATOM 803 N N . SER A 1 103 ? 8.328 -20.156 5.535 1 93.19 103 SER A N 1
ATOM 804 C CA . SER A 1 103 ? 8.992 -20 4.25 1 93.19 103 SER A CA 1
ATOM 805 C C . SER A 1 103 ? 7.992 -19.703 3.139 1 93.19 103 SER A C 1
ATOM 807 O O . SER A 1 103 ? 6.855 -20.172 3.18 1 93.19 103 SER A O 1
ATOM 809 N N . THR A 1 104 ? 8.453 -18.984 2.129 1 94.06 104 THR A N 1
ATOM 810 C CA . THR A 1 104 ? 7.656 -18.734 0.935 1 94.06 104 THR A CA 1
ATOM 811 C C . THR A 1 104 ? 7.918 -19.797 -0.131 1 94.06 104 THR A C 1
ATOM 813 O O . THR A 1 104 ? 7.32 -19.75 -1.209 1 94.06 104 THR A O 1
ATOM 816 N N . ASP A 1 105 ? 8.75 -20.703 0.129 1 92 105 ASP A N 1
ATOM 817 C CA . ASP A 1 105 ? 9.203 -21.656 -0.873 1 92 105 ASP A CA 1
ATOM 818 C C . ASP A 1 105 ? 8.75 -23.078 -0.522 1 92 105 ASP A C 1
ATOM 820 O O . ASP A 1 105 ? 8.938 -23.531 0.606 1 92 105 ASP A O 1
ATOM 824 N N . PRO A 1 106 ? 8.203 -23.734 -1.499 1 95 106 PRO A N 1
ATOM 825 C CA . PRO A 1 106 ? 7.812 -23.281 -2.832 1 95 106 PRO A CA 1
ATOM 826 C C . PRO A 1 106 ? 6.555 -22.406 -2.812 1 95 106 PRO A C 1
ATOM 828 O O . PRO A 1 106 ? 5.602 -22.719 -2.096 1 95 106 PRO A O 1
ATOM 831 N N . PRO A 1 107 ? 6.555 -21.344 -3.557 1 97.12 107 PRO A N 1
ATOM 832 C CA . PRO A 1 107 ? 5.375 -20.469 -3.564 1 97.12 107 PRO A CA 1
ATOM 833 C C . PRO A 1 107 ? 4.168 -21.125 -4.234 1 97.12 107 PRO A C 1
ATOM 835 O O . PRO A 1 107 ? 4.328 -21.984 -5.105 1 97.12 107 PRO A O 1
ATOM 838 N N . ASP A 1 108 ? 2.977 -20.719 -3.768 1 97.38 108 ASP A N 1
ATOM 839 C CA . ASP A 1 108 ? 1.742 -21.141 -4.426 1 97.38 108 ASP A CA 1
ATOM 840 C C . ASP A 1 108 ? 1.57 -20.438 -5.77 1 97.38 108 ASP A C 1
ATOM 842 O O . ASP A 1 108 ? 1.011 -21.016 -6.707 1 97.38 108 ASP A O 1
ATOM 846 N N . ILE A 1 109 ? 2.061 -19.203 -5.809 1 97.62 109 ILE A N 1
ATOM 847 C CA . ILE A 1 109 ? 1.995 -18.453 -7.055 1 97.62 109 ILE A CA 1
ATOM 848 C C . ILE A 1 109 ? 3.225 -17.562 -7.184 1 97.62 109 ILE A C 1
ATOM 850 O O . ILE A 1 109 ? 3.77 -17.094 -6.18 1 97.62 109 ILE A O 1
ATOM 854 N N . TYR A 1 110 ? 3.666 -17.422 -8.375 1 98.75 110 TYR A N 1
ATOM 855 C CA . TYR A 1 110 ? 4.469 -16.281 -8.797 1 98.75 110 TYR A CA 1
ATOM 856 C C . TYR A 1 110 ? 3.617 -15.266 -9.555 1 98.75 110 TYR A C 1
ATOM 858 O O . TYR A 1 110 ? 2.799 -15.641 -10.398 1 98.75 110 TYR A O 1
ATOM 866 N N . THR A 1 111 ? 3.732 -14.055 -9.219 1 98.81 111 THR A N 1
ATOM 867 C CA . THR A 1 111 ? 3.246 -13.008 -10.109 1 98.81 111 THR A CA 1
ATOM 868 C C . THR A 1 111 ? 4.41 -12.227 -10.711 1 98.81 111 THR A C 1
ATOM 870 O O . THR A 1 111 ? 5.32 -11.805 -10 1 98.81 111 THR A O 1
ATOM 873 N N . LEU A 1 112 ? 4.414 -12.109 -12.016 1 98.88 112 LEU A N 1
ATOM 874 C CA . LEU A 1 112 ? 5.402 -11.344 -12.766 1 98.88 112 LEU A CA 1
ATOM 875 C C . LEU A 1 112 ? 4.871 -9.961 -13.109 1 98.88 112 LEU A C 1
ATOM 877 O O . LEU A 1 112 ? 3.809 -9.828 -13.727 1 98.88 112 LEU A O 1
ATOM 881 N N . TRP A 1 113 ? 5.598 -9 -12.664 1 98.94 113 TRP A N 1
ATOM 882 C CA . TRP A 1 113 ? 5.207 -7.609 -12.859 1 98.94 113 TRP A CA 1
ATOM 883 C C . TRP A 1 113 ? 6.242 -6.863 -13.695 1 98.94 113 TRP A C 1
ATOM 885 O O . TRP A 1 113 ? 7.445 -7 -13.469 1 98.94 113 TRP A O 1
ATOM 895 N N . HIS A 1 114 ? 5.797 -6.191 -14.664 1 98.88 114 HIS A N 1
ATOM 896 C CA . HIS A 1 114 ? 6.633 -5.152 -15.258 1 98.88 114 HIS A CA 1
ATOM 897 C C . HIS A 1 114 ? 6.258 -3.773 -14.727 1 98.88 114 HIS A C 1
ATOM 899 O O . HIS A 1 114 ? 5.336 -3.135 -15.242 1 98.88 114 HIS A O 1
ATOM 905 N N . LEU A 1 115 ? 6.961 -3.375 -13.688 1 98.88 115 LEU A N 1
ATOM 906 C CA . LEU A 1 115 ? 6.711 -2.096 -13.031 1 98.88 115 LEU A CA 1
ATOM 907 C C . LEU A 1 115 ? 7.426 -0.962 -13.758 1 98.88 115 LEU A C 1
ATOM 909 O O . LEU A 1 115 ? 8.648 -0.998 -13.93 1 98.88 115 LEU A O 1
ATOM 913 N N . MET A 1 116 ? 6.633 0.08 -14.062 1 98.69 116 MET A N 1
ATOM 914 C CA . MET A 1 116 ? 7.168 1.123 -14.938 1 98.69 116 MET A CA 1
ATOM 915 C C . MET A 1 116 ? 7.316 2.439 -14.18 1 98.69 116 MET A C 1
ATOM 917 O O . MET A 1 116 ? 6.836 2.572 -13.055 1 98.69 116 MET A O 1
ATOM 921 N N . ALA A 1 117 ? 8.07 3.295 -14.688 1 97.31 117 ALA A N 1
ATOM 922 C CA . ALA A 1 117 ? 8.211 4.688 -14.258 1 97.31 117 ALA A CA 1
ATOM 923 C C . ALA A 1 117 ? 7.727 5.641 -15.352 1 97.31 117 ALA A C 1
ATOM 925 O O . ALA A 1 117 ? 7.766 5.309 -16.531 1 97.31 117 ALA A O 1
ATOM 926 N N . PRO A 1 118 ? 7.262 6.801 -14.969 1 97.06 118 PRO A N 1
ATOM 927 C CA . PRO A 1 118 ? 7.246 7.281 -13.586 1 97.06 118 PRO A CA 1
ATOM 928 C C . PRO A 1 118 ? 6 6.84 -12.828 1 97.06 118 PRO A C 1
ATOM 930 O O . PRO A 1 118 ? 5.875 7.109 -11.625 1 97.06 118 PRO A O 1
ATOM 933 N N . GLY A 1 119 ? 5.105 6.094 -13.391 1 98.38 119 GLY A N 1
ATOM 934 C CA . GLY A 1 119 ? 3.752 5.906 -12.898 1 98.38 119 GLY A CA 1
ATOM 935 C C . GLY A 1 119 ? 3.699 5.176 -11.57 1 98.38 119 GLY A C 1
ATOM 936 O O . GLY A 1 119 ? 2.715 5.285 -10.836 1 98.38 119 GLY A O 1
ATOM 937 N N . MET A 1 120 ? 4.75 4.406 -11.297 1 98.56 120 MET A N 1
ATOM 938 C CA . MET A 1 120 ? 4.758 3.635 -10.055 1 98.56 120 MET A CA 1
ATOM 939 C C . MET A 1 120 ? 5.781 4.199 -9.07 1 98.56 120 MET A C 1
ATOM 941 O O . MET A 1 120 ? 5.977 3.645 -7.988 1 98.56 120 MET A O 1
ATOM 945 N N . ALA A 1 121 ? 6.418 5.32 -9.422 1 97.62 121 ALA A N 1
ATOM 946 C CA . ALA A 1 121 ? 7.578 5.82 -8.688 1 97.62 121 ALA A CA 1
ATOM 947 C C . ALA A 1 121 ? 7.148 6.688 -7.512 1 97.62 121 ALA A C 1
ATOM 949 O O . ALA A 1 121 ? 6.188 7.457 -7.613 1 97.62 121 ALA A O 1
ATOM 950 N N . GLY A 1 122 ? 7.863 6.488 -6.367 1 95.69 122 GLY A N 1
ATOM 951 C CA . GLY A 1 122 ? 7.836 7.402 -5.238 1 95.69 122 GLY A CA 1
ATOM 952 C C . GLY A 1 122 ? 9.086 8.258 -5.133 1 95.69 122 GLY A C 1
ATOM 953 O O . GLY A 1 122 ? 9.016 9.422 -4.746 1 95.69 122 GLY A O 1
ATOM 954 N N . HIS A 1 123 ? 10.25 7.68 -5.418 1 92.56 123 HIS A N 1
ATOM 955 C CA . HIS A 1 123 ? 11.555 8.305 -5.594 1 92.56 123 HIS A CA 1
ATOM 956 C C . HIS A 1 123 ? 12.07 8.117 -7.02 1 92.56 123 HIS A C 1
ATOM 958 O O . HIS A 1 123 ? 11.516 7.316 -7.781 1 92.56 123 HIS A O 1
ATOM 964 N N . PRO A 1 124 ? 13.031 8.914 -7.387 1 91 124 PRO A N 1
ATOM 965 C CA . PRO A 1 124 ? 13.562 8.688 -8.727 1 91 124 PRO A CA 1
ATOM 966 C C . PRO A 1 124 ? 13.992 7.238 -8.953 1 91 124 PRO A C 1
ATOM 968 O O . PRO A 1 124 ? 14.781 6.699 -8.172 1 91 124 PRO A O 1
ATOM 971 N N . ALA A 1 125 ? 13.336 6.574 -9.93 1 94.25 125 ALA A N 1
ATOM 972 C CA . ALA A 1 125 ? 13.664 5.219 -10.367 1 94.25 125 ALA A CA 1
ATOM 973 C C . ALA A 1 125 ? 13.383 4.199 -9.266 1 94.25 125 ALA A C 1
ATOM 975 O O . ALA A 1 125 ? 13.984 3.125 -9.242 1 94.25 125 ALA A O 1
ATOM 976 N N . THR A 1 126 ? 12.594 4.539 -8.375 1 96.75 126 THR A N 1
ATOM 977 C CA . THR A 1 126 ? 12.258 3.689 -7.238 1 96.75 126 THR A CA 1
ATOM 978 C C . THR A 1 126 ? 10.75 3.682 -7 1 96.75 126 THR A C 1
ATOM 980 O O . THR A 1 126 ? 10.125 4.742 -6.922 1 96.75 126 THR A O 1
ATOM 983 N N . ALA A 1 127 ? 10.242 2.475 -6.93 1 98.5 127 ALA A N 1
ATOM 984 C CA . ALA A 1 127 ? 8.805 2.348 -6.695 1 98.5 127 ALA A CA 1
ATOM 985 C C . ALA A 1 127 ? 8.414 2.953 -5.348 1 98.5 127 ALA A C 1
ATOM 987 O O . ALA A 1 127 ? 9.172 2.877 -4.383 1 98.5 127 ALA A O 1
ATOM 988 N N . HIS A 1 128 ? 7.27 3.605 -5.301 1 98.31 128 HIS A N 1
ATOM 989 C CA . HIS A 1 128 ? 6.715 4.051 -4.027 1 98.31 128 HIS A CA 1
ATOM 990 C C . HIS A 1 128 ? 6.5 2.879 -3.08 1 98.31 128 HIS A C 1
ATOM 992 O O . HIS A 1 128 ? 6.004 1.828 -3.488 1 98.31 128 HIS A O 1
ATOM 998 N N . GLY A 1 129 ? 6.875 3 -1.812 1 98.19 129 GLY A N 1
ATOM 999 C CA . GLY A 1 129 ? 6.703 1.924 -0.85 1 98.19 129 GLY A CA 1
ATOM 1000 C C . GLY A 1 129 ? 5.273 1.43 -0.755 1 98.19 129 GLY A C 1
ATOM 1001 O O . GLY A 1 129 ? 5.031 0.228 -0.615 1 98.19 129 GLY A O 1
ATOM 1002 N N . GLY A 1 130 ? 4.344 2.33 -0.785 1 98.44 130 GLY A N 1
ATOM 1003 C CA . GLY A 1 130 ? 2.936 1.972 -0.771 1 98.44 130 GLY A CA 1
ATOM 1004 C C . GLY A 1 130 ? 2.508 1.181 -1.993 1 98.44 130 GLY A C 1
ATOM 1005 O O . GLY A 1 130 ? 1.638 0.312 -1.903 1 98.44 130 GLY A O 1
ATOM 1006 N N . VAL A 1 131 ? 3.068 1.473 -3.102 1 98.19 131 VAL A N 1
ATOM 1007 C CA . VAL A 1 131 ? 2.814 0.73 -4.332 1 98.19 131 VAL A CA 1
ATOM 1008 C C . VAL A 1 131 ? 3.291 -0.712 -4.172 1 98.19 131 VAL A C 1
ATOM 1010 O O . VAL A 1 131 ? 2.588 -1.65 -4.551 1 98.19 131 VAL A O 1
ATOM 1013 N N . VAL A 1 132 ? 4.461 -0.872 -3.639 1 98.88 132 VAL A N 1
ATOM 1014 C CA . VAL A 1 132 ? 5.008 -2.199 -3.377 1 98.88 132 VAL A CA 1
ATOM 1015 C C . VAL A 1 132 ? 4.07 -2.971 -2.451 1 98.88 132 VAL A C 1
ATOM 1017 O O . VAL A 1 132 ? 3.773 -4.145 -2.693 1 98.88 132 VAL A O 1
ATOM 1020 N N . ALA A 1 133 ? 3.57 -2.316 -1.42 1 98.88 133 ALA A N 1
ATOM 1021 C CA . ALA A 1 133 ? 2.611 -2.934 -0.507 1 98.88 133 ALA A CA 1
ATOM 1022 C C . ALA A 1 133 ? 1.355 -3.379 -1.249 1 98.88 133 ALA A C 1
ATOM 1024 O O . ALA A 1 133 ? 0.823 -4.461 -0.989 1 98.88 133 ALA A O 1
ATOM 1025 N N . ALA A 1 134 ? 0.88 -2.555 -2.143 1 98.88 134 ALA A N 1
ATOM 1026 C CA . ALA A 1 134 ? -0.33 -2.879 -2.895 1 98.88 134 ALA A CA 1
ATOM 1027 C C . ALA A 1 134 ? -0.115 -4.105 -3.777 1 98.88 134 ALA A C 1
ATOM 1029 O O . ALA A 1 134 ? -0.99 -4.969 -3.873 1 98.88 134 ALA A O 1
ATOM 1030 N N . CYS A 1 135 ? 1.046 -4.168 -4.438 1 98.88 135 CYS A N 1
ATOM 1031 C CA . CYS A 1 135 ? 1.36 -5.324 -5.27 1 98.88 135 CYS A CA 1
ATOM 1032 C C . CYS A 1 135 ? 1.419 -6.598 -4.434 1 98.88 135 CYS A C 1
ATOM 1034 O O . CYS A 1 135 ? 0.873 -7.629 -4.824 1 98.88 135 CYS A O 1
ATOM 1036 N N . LEU A 1 136 ? 2.064 -6.477 -3.279 1 98.94 136 LEU A N 1
ATOM 1037 C CA . LEU A 1 136 ? 2.158 -7.609 -2.365 1 98.94 136 LEU A CA 1
ATOM 1038 C C . LEU A 1 136 ? 0.775 -8.055 -1.902 1 98.94 136 LEU A C 1
ATOM 1040 O O . LEU A 1 136 ? 0.473 -9.25 -1.89 1 98.94 136 LEU A O 1
ATOM 1044 N N . ASP A 1 137 ? -0.042 -7.121 -1.518 1 98.88 137 ASP A N 1
ATOM 1045 C CA . ASP A 1 137 ? -1.405 -7.395 -1.072 1 98.88 137 ASP A CA 1
ATOM 1046 C C . ASP A 1 137 ? -2.195 -8.141 -2.145 1 98.88 137 ASP A C 1
ATOM 1048 O O . ASP A 1 137 ? -2.848 -9.148 -1.855 1 98.88 137 ASP A O 1
ATOM 1052 N N . ASP A 1 138 ? -2.09 -7.652 -3.336 1 98.38 138 ASP A N 1
ATOM 1053 C CA . ASP A 1 138 ? -2.818 -8.266 -4.441 1 98.38 138 ASP A CA 1
ATOM 1054 C C . ASP A 1 138 ? -2.33 -9.695 -4.699 1 98.38 138 ASP A C 1
ATOM 1056 O O . ASP A 1 138 ? -3.135 -10.617 -4.809 1 98.38 138 ASP A O 1
ATOM 1060 N N . ALA A 1 139 ? -1.02 -9.867 -4.781 1 98.5 139 ALA A N 1
ATOM 1061 C CA . ALA A 1 139 ? -0.424 -11.172 -5.047 1 98.5 139 ALA A CA 1
ATOM 1062 C C . ALA A 1 139 ? -0.826 -12.188 -3.979 1 98.5 139 ALA A C 1
ATOM 1064 O O . ALA A 1 139 ? -1.183 -13.328 -4.297 1 98.5 139 ALA A O 1
ATOM 1065 N N . MET A 1 140 ? -0.81 -11.75 -2.746 1 98.38 140 MET A N 1
ATOM 1066 C CA . MET A 1 140 ? -1.161 -12.656 -1.655 1 98.38 140 MET A CA 1
ATOM 1067 C C . MET A 1 140 ? -2.646 -13 -1.69 1 98.38 140 MET A C 1
ATOM 1069 O O . MET A 1 140 ? -3.035 -14.117 -1.362 1 98.38 140 MET A O 1
ATOM 1073 N N . SER A 1 141 ? -3.445 -12.023 -2.055 1 96.94 141 SER A N 1
ATOM 1074 C CA . SER A 1 141 ? -4.875 -12.305 -2.168 1 96.94 141 SER A CA 1
ATOM 1075 C C . SER A 1 141 ? -5.145 -13.375 -3.221 1 96.94 141 SER A C 1
ATOM 1077 O O . SER A 1 141 ? -6.043 -14.203 -3.055 1 96.94 141 SER A O 1
ATOM 1079 N N . LEU A 1 142 ? -4.422 -13.336 -4.289 1 95.5 142 LEU A N 1
ATOM 1080 C CA . LEU A 1 142 ? -4.559 -14.344 -5.332 1 95.5 142 LEU A CA 1
ATOM 1081 C C . LEU A 1 142 ? -4.168 -15.727 -4.812 1 95.5 142 LEU A C 1
ATOM 1083 O O . LEU A 1 142 ? -4.809 -16.719 -5.148 1 95.5 142 LEU A O 1
ATOM 1087 N N . ALA A 1 143 ? -3.105 -15.766 -4.023 1 96.44 143 ALA A N 1
ATOM 1088 C CA . ALA A 1 143 ? -2.701 -17.031 -3.426 1 96.44 143 ALA A CA 1
ATOM 1089 C C . ALA A 1 143 ? -3.818 -17.609 -2.562 1 96.44 143 ALA A C 1
ATOM 1091 O O . ALA A 1 143 ? -4.121 -18.812 -2.645 1 96.44 143 ALA A O 1
ATOM 1092 N N . VAL A 1 144 ? -4.441 -16.781 -1.756 1 95.44 144 VAL A N 1
ATOM 1093 C CA . VAL A 1 144 ? -5.531 -17.234 -0.898 1 95.44 144 VAL A CA 1
ATOM 1094 C C . VAL A 1 144 ? -6.684 -17.75 -1.756 1 95.44 144 VAL A C 1
ATOM 1096 O O . V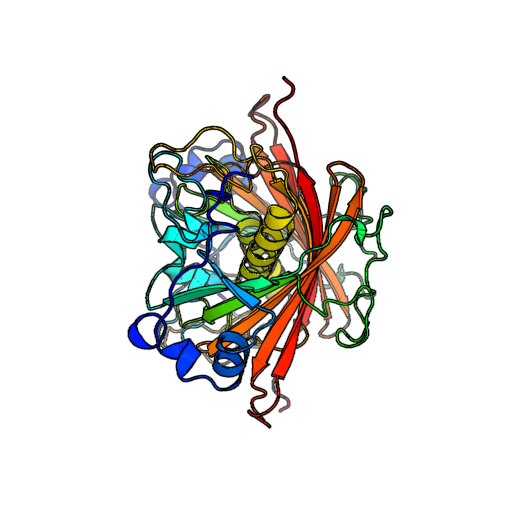AL A 1 144 ? -7.293 -18.781 -1.442 1 95.44 144 VAL A O 1
ATOM 1099 N N . ALA A 1 145 ? -6.969 -17.062 -2.818 1 91.75 145 ALA A N 1
ATOM 1100 C CA . ALA A 1 145 ? -8.086 -17.406 -3.693 1 91.75 145 ALA A CA 1
ATOM 1101 C C . ALA A 1 145 ? -7.953 -18.828 -4.227 1 91.75 145 ALA A C 1
ATOM 1103 O O . ALA A 1 145 ? -8.961 -19.5 -4.488 1 91.75 145 ALA A O 1
ATOM 1104 N N . LEU A 1 146 ? -6.746 -19.328 -4.371 1 91.06 146 LEU A N 1
ATOM 1105 C CA . LEU A 1 146 ? -6.512 -20.688 -4.875 1 91.06 146 LEU A CA 1
ATOM 1106 C C . LEU A 1 146 ? -7.086 -21.734 -3.922 1 91.06 146 LEU A C 1
ATOM 1108 O O . LEU A 1 146 ? -7.328 -22.875 -4.316 1 91.06 146 LEU A O 1
ATOM 1112 N N . TYR A 1 147 ? -7.238 -21.344 -2.691 1 90.19 147 TYR A N 1
ATOM 1113 C CA . TYR A 1 147 ? -7.648 -22.312 -1.682 1 90.19 147 TYR A CA 1
ATOM 1114 C C . TYR A 1 147 ? -9.125 -22.141 -1.327 1 90.19 147 TYR A C 1
ATOM 1116 O O . TYR A 1 147 ? -9.656 -22.875 -0.489 1 90.19 147 TYR A O 1
ATOM 1124 N N . LEU A 1 148 ? -9.727 -21.172 -1.878 1 85.31 148 LEU A N 1
ATOM 1125 C CA . LEU A 1 148 ? -11.141 -20.969 -1.595 1 85.31 148 LEU A CA 1
ATOM 1126 C C . LEU A 1 148 ? -12 -21.953 -2.381 1 85.31 148 LEU A C 1
ATOM 1128 O O . LEU A 1 148 ? -11.633 -22.344 -3.492 1 85.31 148 LEU A O 1
ATOM 1132 N N . PRO A 1 149 ? -13.031 -22.453 -1.663 1 72.31 149 PRO A N 1
ATOM 1133 C CA . PRO A 1 149 ? -13.859 -23.469 -2.324 1 72.31 149 PRO A CA 1
ATOM 1134 C C . PRO A 1 149 ? -14.43 -22.984 -3.658 1 72.31 149 PRO A C 1
ATOM 1136 O O . PRO A 1 149 ? -14.695 -21.781 -3.82 1 72.31 149 PRO A O 1
ATOM 1139 N N . GLU A 1 150 ? -14.453 -24.047 -4.48 1 62.72 150 GLU A N 1
ATOM 1140 C CA . GLU A 1 150 ? -15.102 -23.797 -5.766 1 62.72 150 GLU A CA 1
ATOM 1141 C C . GLU A 1 150 ? -16.562 -23.422 -5.574 1 62.72 150 GLU A C 1
ATOM 1143 O O . GLU A 1 150 ? -17.234 -23.922 -4.66 1 62.72 150 GLU A O 1
ATOM 1148 N N . GLY A 1 151 ? -17.078 -22.312 -6.129 1 58.22 151 GLY A N 1
ATOM 1149 C CA . GLY A 1 151 ? -18.453 -21.875 -5.93 1 58.22 151 GLY A CA 1
ATOM 1150 C C . GLY A 1 151 ? -18.578 -20.672 -5.031 1 58.22 151 GLY A C 1
ATOM 1151 O O . GLY A 1 151 ? -19.641 -20.078 -4.93 1 58.22 151 GLY A O 1
ATOM 1152 N N . SER A 1 152 ? -17.531 -20.562 -4.316 1 57.41 152 SER A N 1
ATOM 1153 C CA . SER A 1 152 ? -17.562 -19.375 -3.455 1 57.41 152 SER A CA 1
ATOM 1154 C C . SER A 1 152 ? -17.453 -18.094 -4.273 1 57.41 152 SER A C 1
ATOM 1156 O O . SER A 1 152 ? -17.516 -17 -3.721 1 57.41 152 SER A O 1
ATOM 1158 N N . ASP A 1 153 ? -17.203 -18.344 -5.531 1 59.09 153 ASP A N 1
ATOM 1159 C CA . ASP A 1 153 ? -16.953 -17.219 -6.441 1 59.09 153 ASP A CA 1
ATOM 1160 C C . ASP A 1 153 ? -18.203 -16.359 -6.602 1 59.09 153 ASP A C 1
ATOM 1162 O O . ASP A 1 153 ? -18.094 -15.172 -6.941 1 59.09 153 ASP A O 1
ATOM 1166 N N . GLY A 1 154 ? -19.203 -16.5 -5.789 1 58.78 154 GLY A N 1
ATOM 1167 C CA . GLY A 1 154 ? -20.422 -15.727 -5.961 1 58.78 154 GLY A CA 1
ATOM 1168 C C . GLY A 1 154 ? -21.016 -15.859 -7.352 1 58.78 154 GLY A C 1
ATOM 1169 O O . GLY A 1 154 ? -20.578 -16.688 -8.148 1 58.78 154 GLY A O 1
ATOM 1170 N N . PRO A 1 155 ? -22.141 -15.172 -7.59 1 60.25 155 PRO A N 1
ATOM 1171 C CA . PRO A 1 155 ? -22.766 -15.242 -8.906 1 60.25 155 PRO A CA 1
ATOM 1172 C C . PRO A 1 155 ? -21.859 -14.742 -10.031 1 60.25 155 PRO A C 1
ATOM 1174 O O . PRO A 1 155 ? -20.938 -13.969 -9.781 1 60.25 155 PRO A O 1
ATOM 1177 N N . VAL A 1 156 ? -22.016 -15.367 -11.164 1 61.97 156 VAL A N 1
ATOM 1178 C CA . VAL A 1 156 ? -21.312 -14.938 -12.367 1 61.97 156 VAL A CA 1
ATOM 1179 C C . VAL A 1 156 ? -21.609 -13.461 -12.641 1 61.97 156 VAL A C 1
ATOM 1181 O O . VAL A 1 156 ? -22.75 -13.023 -12.555 1 61.97 156 VAL A O 1
ATOM 1184 N N . THR A 1 157 ? -20.516 -12.75 -12.734 1 62.28 157 THR A N 1
ATOM 1185 C CA . THR A 1 157 ? -20.641 -11.336 -13.047 1 62.28 157 THR A CA 1
ATOM 1186 C C . THR A 1 157 ? -21.234 -11.148 -14.445 1 62.28 157 THR A C 1
ATOM 1188 O O . THR A 1 157 ? -21.391 -12.109 -15.195 1 62.28 157 THR A O 1
ATOM 1191 N N . ALA A 1 158 ? -21.609 -9.984 -14.664 1 58.41 158 ALA A N 1
ATOM 1192 C CA . ALA A 1 158 ? -22.094 -9.633 -15.992 1 58.41 158 ALA A CA 1
ATOM 1193 C C . ALA A 1 158 ? -21.047 -9.938 -17.062 1 58.41 158 ALA A C 1
ATOM 1195 O O . ALA A 1 158 ? -21.406 -10.227 -18.203 1 58.41 158 ALA A O 1
ATOM 1196 N N . GLU A 1 159 ? -19.906 -9.977 -16.5 1 60.78 159 GLU A N 1
ATOM 1197 C CA . GLU A 1 159 ? -18.812 -10.188 -17.453 1 60.78 159 GLU A CA 1
ATOM 1198 C C . GLU A 1 159 ? -18.531 -11.68 -17.656 1 60.78 159 GLU A C 1
ATOM 1200 O O . GLU A 1 159 ? -17.672 -12.047 -18.453 1 60.78 159 GLU A O 1
ATOM 1205 N N . GLY A 1 160 ? -19.359 -12.383 -16.875 1 59.47 160 GLY A N 1
ATOM 1206 C CA . GLY A 1 160 ? -19.234 -13.82 -17.094 1 59.47 160 GLY A CA 1
ATOM 1207 C C . GLY A 1 160 ? -18.25 -14.484 -16.156 1 59.47 160 GLY A C 1
ATOM 1208 O O . GLY A 1 160 ? -17.859 -15.633 -16.375 1 59.47 160 GLY A O 1
ATOM 1209 N N . PHE A 1 161 ? -17.812 -13.578 -15.242 1 61.5 161 PHE A N 1
ATOM 1210 C CA . PHE A 1 161 ? -16.844 -14.156 -14.312 1 61.5 161 PHE A CA 1
ATOM 1211 C C . PHE A 1 161 ? -17.438 -14.289 -12.922 1 61.5 161 PHE A C 1
ATOM 1213 O O . PHE A 1 161 ? -18.312 -13.508 -12.539 1 61.5 161 PHE A O 1
ATOM 1220 N N . SER A 1 162 ? -17.125 -15.445 -12.266 1 64.81 162 SER A N 1
ATOM 1221 C CA . SER A 1 162 ? -17.391 -15.516 -10.836 1 64.81 162 SER A CA 1
ATOM 1222 C C . SER A 1 162 ? -16.188 -15.055 -10.023 1 64.81 162 SER A C 1
ATOM 1224 O O . SER A 1 162 ? -15.039 -15.375 -10.359 1 64.81 162 SER A O 1
ATOM 1226 N N . SER A 1 163 ? -16.391 -14.203 -9.07 1 68.12 163 SER A N 1
ATOM 1227 C CA . SER A 1 163 ? -15.297 -13.641 -8.281 1 68.12 163 SER A CA 1
ATOM 1228 C C . SER A 1 163 ? -14.719 -14.664 -7.32 1 68.12 163 SER A C 1
ATOM 1230 O O . SER A 1 163 ? -15.383 -15.086 -6.375 1 68.12 163 SER A O 1
ATOM 1232 N N . PRO A 1 164 ? -13.516 -15.078 -7.625 1 66.75 164 PRO A N 1
ATOM 1233 C CA . PRO A 1 164 ? -12.891 -16.047 -6.727 1 66.75 164 PRO A CA 1
ATOM 1234 C C . PRO A 1 164 ? -12.492 -15.438 -5.383 1 66.75 164 PRO A C 1
ATOM 1236 O O . PRO A 1 164 ? -12.148 -16.172 -4.449 1 66.75 164 PRO A O 1
ATOM 1239 N N . ARG A 1 165 ? -12.57 -14.18 -5.238 1 75.56 165 ARG A N 1
ATOM 1240 C CA . ARG A 1 165 ? -12.109 -13.508 -4.027 1 75.56 165 ARG A CA 1
ATOM 1241 C C . ARG A 1 165 ? -13.258 -12.781 -3.34 1 75.56 165 ARG A C 1
ATOM 1243 O O . ARG A 1 165 ? -13.039 -11.883 -2.527 1 75.56 165 ARG A O 1
ATOM 1250 N N . ARG A 1 166 ? -14.398 -13.203 -3.723 1 75.56 166 ARG A N 1
ATOM 1251 C CA . ARG A 1 166 ? -15.531 -12.562 -3.066 1 75.56 166 ARG A CA 1
ATOM 1252 C C . ARG A 1 166 ? -15.484 -12.773 -1.558 1 75.56 166 ARG A C 1
ATOM 1254 O O . ARG A 1 166 ? -15.258 -13.891 -1.091 1 75.56 166 ARG A O 1
ATOM 1261 N N . GLY A 1 167 ? -15.5 -11.758 -0.855 1 84.94 167 GLY A N 1
ATOM 1262 C CA . GLY A 1 167 ? -15.57 -11.844 0.595 1 84.94 167 GLY A CA 1
ATOM 1263 C C . GLY A 1 167 ? -14.211 -11.938 1.254 1 84.94 167 GLY A C 1
ATOM 1264 O O . GLY A 1 167 ? -14.117 -12.18 2.459 1 84.94 167 GLY A O 1
ATOM 1265 N N . LEU A 1 168 ? -13.18 -11.93 0.446 1 92.06 168 LEU A N 1
ATOM 1266 C CA . LEU A 1 168 ? -11.836 -11.984 1.002 1 92.06 168 LEU A CA 1
ATOM 1267 C C . LEU A 1 168 ? -11.328 -10.578 1.328 1 92.06 168 LEU A C 1
ATOM 1269 O O . LEU A 1 168 ? -11.266 -9.719 0.45 1 92.06 168 LEU A O 1
ATOM 1273 N N . PHE A 1 169 ? -10.922 -10.344 2.611 1 94.56 169 PHE A N 1
ATOM 1274 C CA . PHE A 1 169 ? -10.453 -9.031 3.033 1 94.56 169 PHE A CA 1
ATOM 1275 C C . PHE A 1 169 ? -9.133 -9.141 3.785 1 94.56 169 PHE A C 1
ATOM 1277 O O . PHE A 1 169 ? -8.945 -10.062 4.578 1 94.56 169 PHE A O 1
ATOM 1284 N N . THR A 1 170 ? -8.289 -8.219 3.51 1 97.31 170 THR A N 1
ATOM 1285 C CA . THR A 1 170 ? -7.066 -8.094 4.293 1 97.31 170 THR A CA 1
ATOM 1286 C C . THR A 1 170 ? -7.367 -7.559 5.688 1 97.31 170 THR A C 1
ATOM 1288 O O . THR A 1 170 ? -8.008 -6.516 5.832 1 97.31 170 THR A O 1
ATOM 1291 N N . ALA A 1 171 ? -6.949 -8.273 6.691 1 97.25 171 ALA A N 1
ATOM 1292 C CA . ALA A 1 171 ? -7.148 -7.828 8.07 1 97.25 171 ALA A CA 1
ATOM 1293 C C . ALA A 1 171 ? -5.871 -7.215 8.641 1 97.25 171 ALA A C 1
ATOM 1295 O O . ALA A 1 171 ? -5.926 -6.344 9.508 1 97.25 171 ALA A O 1
ATOM 1296 N N . GLN A 1 172 ? -4.805 -7.73 8.203 1 97.94 172 GLN A N 1
ATOM 1297 C CA . GLN A 1 172 ? -3.494 -7.23 8.609 1 97.94 172 GLN A CA 1
ATOM 1298 C C . GLN A 1 172 ? -2.473 -7.395 7.484 1 97.94 172 GLN A C 1
ATOM 1300 O O . GLN A 1 172 ? -2.484 -8.398 6.77 1 97.94 172 GLN A O 1
ATOM 1305 N N . LEU A 1 173 ? -1.612 -6.445 7.285 1 98.44 173 LEU A N 1
ATOM 1306 C CA . LEU A 1 173 ? -0.522 -6.465 6.316 1 98.44 173 LEU A CA 1
ATOM 1307 C C . LEU A 1 173 ? 0.752 -5.883 6.922 1 98.44 173 LEU A C 1
ATOM 1309 O O . LEU A 1 173 ? 0.782 -4.715 7.312 1 98.44 173 LEU A O 1
ATOM 1313 N N . ASP A 1 174 ? 1.784 -6.699 7.016 1 97.88 174 ASP A N 1
ATOM 1314 C CA . ASP A 1 174 ? 3.09 -6.277 7.52 1 97.88 174 ASP A CA 1
ATOM 1315 C C . ASP A 1 174 ? 4.152 -6.363 6.426 1 97.88 174 ASP A C 1
ATOM 1317 O O . ASP A 1 174 ? 4.379 -7.438 5.859 1 97.88 174 ASP A O 1
ATOM 1321 N N . VAL A 1 175 ? 4.777 -5.266 6.18 1 98.31 175 VAL A N 1
ATOM 1322 C CA . VAL A 1 175 ? 5.754 -5.199 5.098 1 98.31 175 VAL A CA 1
ATOM 1323 C C . VAL A 1 175 ? 7.109 -4.758 5.648 1 98.31 175 VAL A C 1
ATOM 1325 O O . VAL A 1 175 ? 7.188 -3.809 6.43 1 98.31 175 VAL A O 1
ATOM 1328 N N . ARG A 1 176 ? 8.141 -5.445 5.281 1 98.06 176 ARG A N 1
ATOM 1329 C CA . ARG A 1 176 ? 9.523 -5.102 5.586 1 98.06 176 ARG A CA 1
ATOM 1330 C C . ARG A 1 176 ? 10.305 -4.789 4.309 1 98.06 176 ARG A C 1
ATOM 1332 O O . ARG A 1 176 ? 10.508 -5.672 3.473 1 98.06 176 ARG A O 1
ATOM 1339 N N . TYR A 1 177 ? 10.719 -3.584 4.211 1 97.69 177 TYR A N 1
ATOM 1340 C CA . TYR A 1 177 ? 11.469 -3.141 3.039 1 97.69 177 TYR A CA 1
ATOM 1341 C C . TYR A 1 177 ? 12.969 -3.287 3.258 1 97.69 177 TYR A C 1
ATOM 1343 O O . TYR A 1 177 ? 13.555 -2.582 4.082 1 97.69 177 TYR A O 1
ATOM 1351 N N . LYS A 1 178 ? 13.617 -4.113 2.455 1 96.12 178 LYS A N 1
ATOM 1352 C CA . LYS A 1 178 ? 15.023 -4.449 2.668 1 96.12 178 LYS A CA 1
ATOM 1353 C C . LYS A 1 178 ? 15.922 -3.711 1.681 1 96.12 178 LYS A C 1
ATOM 1355 O O . LYS A 1 178 ? 17.062 -3.352 2.012 1 96.12 178 LYS A O 1
ATOM 1360 N N . ARG A 1 179 ? 15.422 -3.535 0.464 1 95.56 179 ARG A N 1
ATOM 1361 C CA . ARG A 1 179 ? 16.094 -2.797 -0.607 1 95.56 179 ARG A CA 1
ATOM 1362 C C . ARG A 1 179 ? 15.07 -2.043 -1.46 1 95.56 179 ARG A C 1
ATOM 1364 O O . ARG A 1 179 ? 13.914 -2.441 -1.549 1 95.56 179 ARG A O 1
ATOM 1371 N N . PRO A 1 180 ? 15.523 -0.958 -2.047 1 96.19 180 PRO A N 1
ATOM 1372 C CA . PRO A 1 180 ? 14.609 -0.267 -2.957 1 96.19 180 PRO A CA 1
ATOM 1373 C C . PRO A 1 180 ? 14.148 -1.15 -4.117 1 96.19 180 PRO A C 1
ATOM 1375 O O . PRO A 1 180 ? 14.938 -1.945 -4.641 1 96.19 180 PRO A O 1
ATOM 1378 N N . VAL A 1 181 ? 12.891 -1.06 -4.449 1 98.44 181 VAL A N 1
ATOM 1379 C CA . VAL A 1 181 ? 12.367 -1.693 -5.656 1 98.44 181 VAL A CA 1
ATOM 1380 C C . VAL A 1 181 ? 12.555 -0.763 -6.852 1 98.44 181 VAL A C 1
ATOM 1382 O O . VAL A 1 181 ? 11.961 0.317 -6.906 1 98.44 181 VAL A O 1
ATOM 1385 N N . ARG A 1 182 ? 13.258 -1.216 -7.824 1 98 182 ARG A N 1
ATOM 1386 C CA . ARG A 1 182 ? 13.625 -0.365 -8.953 1 98 182 ARG A CA 1
ATOM 1387 C C . ARG A 1 182 ? 12.531 -0.343 -10.008 1 98 182 ARG A C 1
ATOM 1389 O O . ARG A 1 182 ? 11.852 -1.35 -10.227 1 98 182 ARG A O 1
ATOM 1396 N N . VAL A 1 183 ? 12.375 0.79 -10.602 1 98.31 183 VAL A N 1
ATOM 1397 C CA . VAL A 1 183 ? 11.484 0.948 -11.75 1 98.31 183 VAL A CA 1
ATOM 1398 C C . VAL A 1 183 ? 12.156 1.812 -12.812 1 98.31 183 VAL A C 1
ATOM 1400 O O . VAL A 1 183 ? 12.93 2.717 -12.492 1 98.31 183 VAL A O 1
ATOM 1403 N N . PRO A 1 184 ? 12.078 1.555 -14.062 1 98.25 184 PRO A N 1
ATOM 1404 C CA . PRO A 1 184 ? 11.328 0.391 -14.547 1 98.25 184 PRO A CA 1
ATOM 1405 C C . PRO A 1 184 ? 12.102 -0.917 -14.375 1 98.25 184 PRO A C 1
ATOM 1407 O O . PRO A 1 184 ? 13.328 -0.929 -14.469 1 98.25 184 PRO A O 1
ATOM 1410 N N . ALA A 1 185 ? 11.375 -1.973 -14.102 1 98.62 185 ALA A N 1
ATOM 1411 C CA . ALA A 1 185 ? 12.031 -3.273 -14 1 98.62 185 ALA A CA 1
ATOM 1412 C C . ALA A 1 185 ? 11.008 -4.402 -13.93 1 98.62 185 ALA A C 1
ATOM 1414 O O . ALA A 1 185 ? 9.875 -4.191 -13.484 1 98.62 185 ALA A O 1
ATOM 1415 N N . VAL A 1 186 ? 11.398 -5.562 -14.43 1 98.81 186 VAL A N 1
ATOM 1416 C CA . VAL A 1 186 ? 10.656 -6.789 -14.148 1 98.81 186 VAL A CA 1
ATOM 1417 C C . VAL A 1 186 ? 10.789 -7.148 -12.672 1 98.81 186 VAL A C 1
ATOM 1419 O O . VAL A 1 186 ? 11.898 -7.152 -12.125 1 98.81 186 VAL A O 1
ATOM 1422 N N . THR A 1 187 ? 9.703 -7.363 -12.062 1 98.94 187 THR A N 1
ATOM 1423 C CA . THR A 1 187 ? 9.609 -7.664 -10.641 1 98.94 187 THR A CA 1
ATOM 1424 C C . THR A 1 187 ? 8.812 -8.945 -10.406 1 98.94 187 THR A C 1
ATOM 1426 O O . THR A 1 187 ? 7.734 -9.117 -10.977 1 98.94 187 THR A O 1
ATOM 1429 N N . ILE A 1 188 ? 9.398 -9.844 -9.625 1 98.94 188 ILE A N 1
ATOM 1430 C CA . ILE A 1 188 ? 8.766 -11.125 -9.328 1 98.94 188 ILE A CA 1
ATOM 1431 C C . ILE A 1 188 ? 8.289 -11.148 -7.879 1 98.94 188 ILE A C 1
ATOM 1433 O O . ILE A 1 188 ? 9.047 -10.812 -6.965 1 98.94 188 ILE A O 1
ATOM 1437 N N . ILE A 1 189 ? 7.043 -11.492 -7.691 1 98.94 189 ILE A N 1
ATOM 1438 C CA . ILE A 1 189 ? 6.535 -11.68 -6.34 1 98.94 189 ILE A CA 1
ATOM 1439 C C . ILE A 1 189 ? 6.172 -13.141 -6.121 1 98.94 189 ILE A C 1
ATOM 1441 O O . ILE A 1 189 ? 5.398 -13.719 -6.887 1 98.94 189 ILE A O 1
ATOM 1445 N N . ARG A 1 190 ? 6.754 -13.773 -5.207 1 98.56 190 ARG A N 1
ATOM 1446 C CA . ARG A 1 190 ? 6.34 -15.125 -4.824 1 98.56 190 ARG A CA 1
ATOM 1447 C C . ARG A 1 190 ? 5.477 -15.094 -3.566 1 98.56 190 ARG A C 1
ATOM 1449 O O . ARG A 1 190 ? 5.793 -14.391 -2.607 1 98.56 190 ARG A O 1
ATOM 1456 N N . SER A 1 191 ? 4.383 -15.758 -3.535 1 98.5 191 SER A N 1
ATOM 1457 C CA . SER A 1 191 ? 3.389 -15.734 -2.467 1 98.5 191 SER A CA 1
ATOM 1458 C C . SER A 1 191 ? 2.957 -17.141 -2.08 1 98.5 191 SER A C 1
ATOM 1460 O O . SER A 1 191 ? 2.84 -18.031 -2.939 1 98.5 191 SER A O 1
ATOM 1462 N N . LYS A 1 192 ? 2.742 -17.297 -0.792 1 97.5 192 LYS A N 1
ATOM 1463 C CA . LYS A 1 192 ? 2.381 -18.609 -0.262 1 97.5 192 LYS A CA 1
ATOM 1464 C C . LYS A 1 192 ? 1.399 -18.469 0.9 1 97.5 192 LYS A C 1
ATOM 1466 O O . LYS A 1 192 ? 1.584 -17.641 1.785 1 97.5 192 LYS A O 1
ATOM 1471 N N . VAL A 1 193 ? 0.299 -19.266 0.843 1 97.56 193 VAL A N 1
ATOM 1472 C CA . VAL A 1 193 ? -0.534 -19.422 2.029 1 97.56 193 VAL A CA 1
ATOM 1473 C C . VAL A 1 193 ? 0.173 -20.328 3.037 1 97.56 193 VAL A C 1
ATOM 1475 O O . VAL A 1 193 ? 0.498 -21.484 2.729 1 97.56 193 VAL A O 1
ATOM 1478 N N . VAL A 1 194 ? 0.339 -19.828 4.25 1 97.06 194 VAL A N 1
ATOM 1479 C CA . VAL A 1 194 ? 1.194 -20.547 5.184 1 97.06 194 VAL A CA 1
ATOM 1480 C C . VAL A 1 194 ? 0.367 -21.031 6.371 1 97.06 194 VAL A C 1
ATOM 1482 O O . VAL A 1 194 ? 0.893 -21.688 7.273 1 97.06 194 VAL A O 1
ATOM 1485 N N . GLY A 1 195 ? -0.9 -20.719 6.359 1 96.62 195 GLY A N 1
ATOM 1486 C CA . GLY A 1 195 ? -1.8 -21.188 7.402 1 96.62 195 GLY A CA 1
ATOM 1487 C C . GLY A 1 195 ? -3.262 -20.953 7.082 1 96.62 195 GLY A C 1
ATOM 1488 O O . GLY A 1 195 ? -3.6 -19.984 6.391 1 96.62 195 GLY A O 1
ATOM 1489 N N . ARG A 1 196 ? -4.09 -21.859 7.648 1 95.75 196 ARG A N 1
ATOM 1490 C CA . ARG A 1 196 ? -5.535 -21.719 7.508 1 95.75 196 ARG A CA 1
ATOM 1491 C C . ARG A 1 196 ? -6.258 -22.281 8.727 1 95.75 196 ARG A C 1
ATOM 1493 O O . ARG A 1 196 ? -5.996 -23.406 9.148 1 95.75 196 ARG A O 1
ATOM 1500 N N . VAL A 1 197 ? -7.066 -21.484 9.297 1 94.81 197 VAL A N 1
ATOM 1501 C CA . VAL A 1 197 ? -7.98 -21.891 10.359 1 94.81 197 VAL A CA 1
ATOM 1502 C C . VAL A 1 197 ? -9.391 -21.391 10.055 1 94.81 197 VAL A C 1
ATOM 1504 O O . VAL A 1 197 ? -9.711 -20.234 10.305 1 94.81 197 VAL A O 1
ATOM 1507 N N . GLY A 1 198 ? -10.203 -22.312 9.508 1 90.69 198 GLY A N 1
ATOM 1508 C CA . GLY A 1 198 ? -11.531 -21.891 9.094 1 90.69 198 GLY A CA 1
ATOM 1509 C C . GLY A 1 198 ? -11.508 -20.844 7.988 1 90.69 198 GLY A C 1
ATOM 1510 O O . GLY A 1 198 ? -10.945 -21.078 6.918 1 90.69 198 GLY A O 1
ATOM 1511 N N . ARG A 1 199 ? -12.102 -19.688 8.367 1 91.56 199 ARG A N 1
ATOM 1512 C CA . ARG A 1 199 ? -12.203 -18.594 7.402 1 91.56 199 ARG A CA 1
ATOM 1513 C C . ARG A 1 199 ? -10.969 -17.688 7.469 1 91.56 199 ARG A C 1
ATOM 1515 O O . ARG A 1 199 ? -10.938 -16.625 6.832 1 91.56 199 ARG A O 1
ATOM 1522 N N . LYS A 1 200 ? -10.016 -18.109 8.25 1 95.25 200 LYS A N 1
ATOM 1523 C CA . LYS A 1 200 ? -8.805 -17.312 8.453 1 95.25 200 LYS A CA 1
ATOM 1524 C C . LYS A 1 200 ? -7.645 -17.844 7.625 1 95.25 200 LYS A C 1
ATOM 1526 O O . LYS A 1 200 ? -7.398 -19.062 7.602 1 95.25 200 LYS A O 1
ATOM 1531 N N . PHE A 1 201 ? -6.91 -16.969 6.973 1 96.69 201 PHE A N 1
ATOM 1532 C CA . PHE A 1 201 ? -5.746 -17.344 6.18 1 96.69 201 PHE A CA 1
ATOM 1533 C C . PHE A 1 201 ? -4.547 -16.469 6.527 1 96.69 201 PHE A C 1
ATOM 1535 O O . PHE A 1 201 ? -4.699 -15.273 6.777 1 96.69 201 PHE A O 1
ATOM 1542 N N . TRP A 1 202 ? -3.359 -17.047 6.543 1 97.75 202 TRP A N 1
ATOM 1543 C CA . TRP A 1 202 ? -2.092 -16.328 6.652 1 97.75 202 TRP A CA 1
ATOM 1544 C C . TRP A 1 202 ? -1.231 -16.562 5.414 1 97.75 202 TRP A C 1
ATOM 1546 O O . TRP A 1 202 ? -1.146 -17.688 4.906 1 97.75 202 TRP A O 1
ATOM 1556 N N . THR A 1 203 ? -0.632 -15.5 4.953 1 98.12 203 THR A N 1
ATOM 1557 C CA . THR A 1 203 ? 0.186 -15.594 3.75 1 98.12 203 THR A CA 1
ATOM 1558 C C . THR A 1 203 ? 1.548 -14.938 3.971 1 98.12 203 THR A C 1
ATOM 1560 O O . THR A 1 203 ? 1.672 -14 4.758 1 98.12 203 THR A O 1
ATOM 1563 N N . ARG A 1 204 ? 2.547 -15.453 3.273 1 97.69 204 ARG A N 1
ATOM 1564 C CA . ARG A 1 204 ? 3.877 -14.867 3.113 1 97.69 204 ARG A CA 1
ATOM 1565 C C . ARG A 1 204 ? 4.141 -14.492 1.66 1 97.69 204 ARG A C 1
ATOM 1567 O O . ARG A 1 204 ? 3.688 -15.18 0.742 1 97.69 204 ARG A O 1
ATOM 1574 N N . ALA A 1 205 ? 4.867 -13.438 1.513 1 98.62 205 ALA A N 1
ATOM 1575 C CA . ALA A 1 205 ? 5.258 -13.078 0.153 1 98.62 205 ALA A CA 1
ATOM 1576 C C . ALA A 1 205 ? 6.562 -12.281 0.152 1 98.62 205 ALA A C 1
ATOM 1578 O O . ALA A 1 205 ? 6.918 -11.664 1.157 1 98.62 205 ALA A O 1
ATOM 1579 N N . GLN A 1 206 ? 7.246 -12.336 -0.941 1 98.69 206 GLN A N 1
ATOM 1580 C CA . GLN A 1 206 ? 8.492 -11.602 -1.13 1 98.69 206 GLN A CA 1
ATOM 1581 C C . GLN A 1 206 ? 8.586 -11.023 -2.539 1 98.69 206 GLN A C 1
ATOM 1583 O O . GLN A 1 206 ? 8.164 -11.664 -3.506 1 98.69 206 GLN A O 1
ATOM 1588 N N . VAL A 1 207 ? 9.117 -9.828 -2.598 1 98.88 207 VAL A N 1
ATOM 1589 C CA . VAL A 1 207 ? 9.422 -9.18 -3.871 1 98.88 207 VAL A CA 1
ATOM 1590 C C . VAL A 1 207 ? 10.875 -9.469 -4.262 1 98.88 207 VAL A C 1
ATOM 1592 O O . VAL A 1 207 ? 11.789 -9.266 -3.461 1 98.88 207 VAL A O 1
ATOM 1595 N N . LEU A 1 208 ? 11.039 -9.891 -5.492 1 98.75 208 LEU A N 1
ATOM 1596 C CA . LEU A 1 208 ? 12.367 -10.227 -5.996 1 98.75 208 LEU A CA 1
ATOM 1597 C C . LEU A 1 208 ? 12.688 -9.438 -7.262 1 98.75 208 LEU A C 1
ATOM 1599 O O . LEU A 1 208 ? 11.82 -9.273 -8.125 1 98.75 208 LEU A O 1
ATOM 1603 N N . GLN A 1 209 ? 13.852 -9 -7.344 1 98.75 209 GLN A N 1
ATOM 1604 C CA . GLN A 1 209 ? 14.406 -8.398 -8.547 1 98.75 209 GLN A CA 1
ATOM 1605 C C . GLN A 1 209 ? 15.836 -8.883 -8.797 1 98.75 209 GLN A C 1
ATOM 1607 O O . GLN A 1 209 ? 16.484 -9.414 -7.895 1 98.75 209 GLN A O 1
ATOM 1612 N N . ALA A 1 210 ? 16.234 -8.727 -10.109 1 98.38 210 ALA A N 1
ATOM 1613 C CA . ALA A 1 210 ? 17.641 -9.031 -10.422 1 98.38 210 ALA A CA 1
ATOM 1614 C C . ALA A 1 210 ? 18.578 -8.109 -9.648 1 98.38 210 ALA A C 1
ATOM 1616 O O . ALA A 1 210 ? 18.328 -6.91 -9.523 1 98.38 210 ALA A O 1
ATOM 1617 N N . ASP A 1 211 ? 19.578 -8.68 -9.102 1 96.38 211 ASP A N 1
ATOM 1618 C CA . ASP A 1 211 ? 20.594 -7.898 -8.391 1 96.38 211 ASP A CA 1
ATOM 1619 C C . ASP A 1 211 ? 21.328 -6.957 -9.344 1 96.38 211 ASP A C 1
ATOM 1621 O O . ASP A 1 211 ? 21.875 -7.395 -10.359 1 96.38 211 ASP A O 1
ATOM 1625 N N . PRO A 1 212 ? 21.328 -5.73 -9 1 92.44 212 PRO A N 1
ATOM 1626 C CA . PRO A 1 212 ? 22.016 -4.785 -9.883 1 92.44 212 PRO A CA 1
ATOM 1627 C C . PRO A 1 212 ? 23.5 -5.098 -10.031 1 92.44 212 PRO A C 1
ATOM 1629 O O . PRO A 1 212 ? 24.094 -4.844 -11.086 1 92.44 212 PRO A O 1
ATOM 1632 N N . ASP A 1 213 ? 24.109 -5.637 -9.039 1 94.31 213 ASP A N 1
ATOM 1633 C CA . ASP A 1 213 ? 25.531 -5.926 -9.055 1 94.31 213 ASP A CA 1
ATOM 1634 C C . ASP A 1 213 ? 25.812 -7.301 -9.656 1 94.31 213 ASP A C 1
ATOM 1636 O O . ASP A 1 213 ? 26.922 -7.566 -10.117 1 94.31 213 ASP A O 1
ATOM 1640 N N . ASP A 1 214 ? 24.859 -8.203 -9.602 1 95.88 214 ASP A N 1
ATOM 1641 C CA . ASP A 1 214 ? 24.953 -9.539 -10.18 1 95.88 214 ASP A CA 1
ATOM 1642 C C . ASP A 1 214 ? 23.609 -9.977 -10.766 1 95.88 214 ASP A C 1
ATOM 1644 O O . ASP A 1 214 ? 22.875 -10.75 -10.148 1 95.88 214 ASP A O 1
ATOM 1648 N N . PRO A 1 215 ? 23.359 -9.633 -11.992 1 93.69 215 PRO A N 1
ATOM 1649 C CA . PRO A 1 215 ? 22.031 -9.805 -12.594 1 93.69 215 PRO A CA 1
ATOM 1650 C C . PRO A 1 215 ? 21.625 -11.273 -12.711 1 93.69 215 PRO A C 1
ATOM 1652 O O . PRO A 1 215 ? 20.469 -11.57 -12.984 1 93.69 215 PRO A O 1
ATOM 1655 N N . ASP A 1 216 ? 22.484 -12.195 -12.492 1 95.44 216 ASP A N 1
ATOM 1656 C CA . ASP A 1 216 ? 22.188 -13.617 -12.547 1 95.44 216 ASP A CA 1
ATOM 1657 C C . ASP A 1 216 ? 21.516 -14.086 -11.25 1 95.44 216 ASP A C 1
ATOM 1659 O O . ASP A 1 216 ? 21.016 -15.211 -11.18 1 95.44 216 ASP A O 1
ATOM 1663 N N . GLN A 1 217 ? 21.516 -13.203 -10.352 1 96.88 217 GLN A N 1
ATOM 1664 C CA . GLN A 1 217 ? 20.922 -13.523 -9.062 1 96.88 217 GLN A CA 1
ATOM 1665 C C . GLN A 1 217 ? 19.688 -12.656 -8.781 1 96.88 217 GLN A C 1
ATOM 1667 O O . GLN A 1 217 ? 19.625 -11.508 -9.234 1 96.88 217 GLN A O 1
ATOM 1672 N N . LEU A 1 218 ? 18.797 -13.297 -8.086 1 97.5 218 LEU A N 1
ATOM 1673 C CA . LEU A 1 218 ? 17.672 -12.531 -7.559 1 97.5 218 LEU A CA 1
ATOM 1674 C C . LEU A 1 218 ? 17.922 -12.109 -6.117 1 97.5 218 LEU A C 1
ATOM 1676 O O . LEU A 1 218 ? 18.547 -12.859 -5.348 1 97.5 218 LEU A O 1
ATOM 1680 N N . VAL A 1 219 ? 17.438 -10.969 -5.801 1 97.19 219 VAL A N 1
ATOM 1681 C CA . VAL A 1 219 ? 17.516 -10.508 -4.418 1 97.19 219 VAL A CA 1
ATOM 1682 C C . VAL A 1 219 ? 16.125 -10.18 -3.896 1 97.19 219 VAL A C 1
ATOM 1684 O O . VAL A 1 219 ? 15.25 -9.766 -4.66 1 97.19 219 VAL A O 1
ATOM 1687 N N . VAL A 1 220 ? 15.953 -10.43 -2.568 1 97.75 220 VAL A N 1
ATOM 1688 C CA . VAL A 1 220 ? 14.711 -10.039 -1.905 1 97.75 220 VAL A CA 1
ATOM 1689 C C . VAL A 1 220 ? 14.758 -8.547 -1.568 1 97.75 220 VAL A C 1
ATOM 1691 O O . VAL A 1 220 ? 15.625 -8.094 -0.822 1 97.75 220 VAL A O 1
ATOM 1694 N N . THR A 1 221 ? 13.852 -7.836 -2.16 1 97.94 221 THR A N 1
ATOM 1695 C CA . THR A 1 221 ? 13.805 -6.406 -1.871 1 97.94 221 THR A CA 1
ATOM 1696 C C . THR A 1 221 ? 12.805 -6.113 -0.76 1 97.94 221 THR A C 1
ATOM 1698 O O . THR A 1 221 ? 12.945 -5.133 -0.026 1 97.94 221 THR A O 1
ATOM 1701 N N . THR A 1 222 ? 11.789 -6.902 -0.693 1 98.31 222 THR A N 1
ATOM 1702 C CA . THR A 1 222 ? 10.719 -6.68 0.27 1 98.31 222 THR A CA 1
ATOM 1703 C C . THR A 1 222 ? 10.164 -8.008 0.774 1 98.31 222 THR A C 1
ATOM 1705 O O . THR A 1 222 ? 10.016 -8.961 0.005 1 98.31 222 THR A O 1
ATOM 1708 N N . ASP A 1 223 ? 9.891 -8.086 2.037 1 98.25 223 ASP A N 1
ATOM 1709 C CA . ASP A 1 223 ? 9.281 -9.227 2.715 1 98.25 223 ASP A CA 1
ATOM 1710 C C . ASP A 1 223 ? 7.957 -8.844 3.363 1 98.25 223 ASP A C 1
ATOM 1712 O O . ASP A 1 223 ? 7.801 -7.723 3.855 1 98.25 223 ASP A O 1
ATOM 1716 N N . ALA A 1 224 ? 7.02 -9.781 3.328 1 98.44 224 ALA A N 1
ATOM 1717 C CA . ALA A 1 224 ? 5.719 -9.398 3.865 1 98.44 224 ALA A CA 1
ATOM 1718 C C . ALA A 1 224 ? 4.969 -10.609 4.406 1 98.44 224 ALA A C 1
ATOM 1720 O O . ALA A 1 224 ? 5.23 -11.742 3.994 1 98.44 224 ALA A O 1
ATOM 1721 N N . MET A 1 225 ? 4.105 -10.352 5.32 1 98.06 225 MET A N 1
ATOM 1722 C CA . MET A 1 225 ? 3.123 -11.305 5.828 1 98.06 225 MET A CA 1
ATOM 1723 C C . MET A 1 225 ? 1.762 -10.633 6.004 1 98.06 225 MET A C 1
ATOM 1725 O O . MET A 1 225 ? 1.683 -9.453 6.332 1 98.06 225 MET A O 1
ATOM 1729 N N . ALA A 1 226 ? 0.74 -11.375 5.77 1 98.5 226 ALA A N 1
ATOM 1730 C CA . ALA A 1 226 ? -0.607 -10.82 5.883 1 98.5 226 ALA A CA 1
ATOM 1731 C C . ALA A 1 226 ? -1.562 -11.828 6.523 1 98.5 226 ALA A C 1
ATOM 1733 O O . ALA A 1 226 ? -1.295 -13.031 6.523 1 98.5 226 ALA A O 1
ATOM 1734 N N . PHE A 1 227 ? -2.553 -11.305 7.129 1 97.88 227 PHE A N 1
ATOM 1735 C CA . PHE A 1 227 ? -3.676 -12.031 7.711 1 97.88 227 PHE A CA 1
ATOM 1736 C C . PHE A 1 227 ? -4.977 -11.68 7 1 97.88 227 PHE A C 1
ATOM 1738 O O . PHE A 1 227 ? -5.262 -10.5 6.77 1 97.88 227 PHE A O 1
ATOM 1745 N N . TRP A 1 228 ? -5.789 -12.711 6.641 1 97.19 228 TRP A N 1
ATOM 1746 C CA . TRP A 1 228 ? -6.984 -12.531 5.82 1 97.19 228 TRP A CA 1
ATOM 1747 C C . TRP A 1 228 ? -8.203 -13.172 6.48 1 97.19 228 TRP A C 1
ATOM 1749 O O . TRP A 1 228 ? -8.086 -14.188 7.164 1 97.19 228 TRP A O 1
ATOM 1759 N N . LEU A 1 229 ? -9.336 -12.547 6.145 1 94.94 229 LEU A N 1
ATOM 1760 C CA . LEU A 1 229 ? -10.625 -13.094 6.539 1 94.94 229 LEU A CA 1
ATOM 1761 C C . LEU A 1 229 ? -11.516 -13.328 5.324 1 94.94 229 LEU A C 1
ATOM 1763 O O . LEU A 1 229 ? -11.641 -12.453 4.461 1 94.94 229 LEU A O 1
ATOM 1767 N N . HIS A 1 230 ? -12.055 -14.445 5.219 1 92.56 230 HIS A N 1
ATOM 1768 C CA . HIS A 1 230 ? -13.07 -14.758 4.215 1 92.56 230 HIS A CA 1
ATOM 1769 C C . HIS A 1 230 ? -14.477 -14.664 4.801 1 92.56 230 HIS A C 1
ATOM 1771 O O . HIS A 1 230 ? -14.891 -15.539 5.566 1 92.56 230 HIS A O 1
ATOM 1777 N N . ILE A 1 231 ? -15.203 -13.586 4.445 1 84.62 231 ILE A N 1
ATOM 1778 C CA . ILE A 1 231 ? -16.531 -13.352 5.004 1 84.62 231 ILE A CA 1
ATOM 1779 C C . ILE A 1 231 ? -17.594 -13.852 4.031 1 84.62 231 ILE A C 1
ATOM 1781 O O . ILE A 1 231 ? -17.641 -13.438 2.873 1 84.62 231 ILE A O 1
ATOM 1785 N N . THR A 1 232 ? -18.297 -14.906 4.336 1 70.38 232 THR A N 1
ATOM 1786 C CA . THR A 1 232 ? -19.375 -15.453 3.52 1 70.38 232 THR A CA 1
ATOM 1787 C C . THR A 1 232 ? -20.734 -14.883 3.955 1 70.38 232 THR A C 1
ATOM 1789 O O . THR A 1 232 ? -20.953 -14.656 5.145 1 70.38 232 THR A O 1
ATOM 1792 N N . PRO A 1 233 ? -21.516 -14.203 2.967 1 57.84 233 PRO A N 1
ATOM 1793 C CA . PRO A 1 233 ? -22.828 -13.727 3.375 1 57.84 233 PRO A CA 1
ATOM 1794 C C . PRO A 1 233 ? -23.625 -14.766 4.168 1 57.84 233 PRO A C 1
ATOM 1796 O O . PRO A 1 233 ? -23.438 -15.969 3.957 1 57.84 233 PRO A O 1
ATOM 1799 N N . SER A 1 234 ? -23.734 -14.469 5.496 1 46.31 234 SER A N 1
ATOM 1800 C CA . SER A 1 234 ? -24.641 -15.336 6.246 1 46.31 234 SER A CA 1
ATOM 1801 C C . SER A 1 234 ? -25.859 -15.711 5.414 1 46.31 234 SER A C 1
ATOM 1803 O O . SER A 1 234 ? -26.484 -14.852 4.793 1 46.31 234 SER A O 1
ATOM 1805 N N . LEU A 1 235 ? -25.891 -16.891 4.918 1 34.72 235 LEU A N 1
ATOM 1806 C CA . LEU A 1 235 ? -27.172 -17.359 4.402 1 34.72 235 LEU A CA 1
ATOM 1807 C C . LEU A 1 235 ? -28.312 -16.938 5.324 1 34.72 235 LEU A C 1
ATOM 1809 O O . LEU A 1 235 ? -28.156 -16.922 6.547 1 3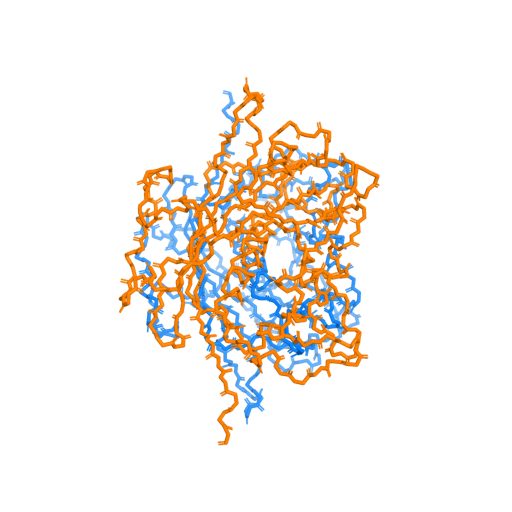4.72 235 LEU A O 1
ATOM 1813 N N . MET B 1 1 ? 14.844 35.469 11.391 1 36.88 1 MET B N 1
ATOM 1814 C CA . MET B 1 1 ? 14.898 34.156 10.781 1 36.88 1 MET B CA 1
ATOM 1815 C C . MET B 1 1 ? 14.195 34.125 9.43 1 36.88 1 MET B C 1
ATOM 1817 O O . MET B 1 1 ? 13.07 34.625 9.312 1 36.88 1 MET B O 1
ATOM 1821 N N . LYS B 1 2 ? 14.906 34 8.398 1 47.53 2 LYS B N 1
ATOM 1822 C CA . LYS B 1 2 ? 14.281 34.062 7.078 1 47.53 2 LYS B CA 1
ATOM 1823 C C . LYS B 1 2 ? 13.086 33.125 6.988 1 47.53 2 LYS B C 1
ATOM 1825 O O . LYS B 1 2 ? 13.117 32.031 7.531 1 47.53 2 LYS B O 1
ATOM 1830 N N . PRO B 1 3 ? 12.008 33.688 6.516 1 52.97 3 PRO B N 1
ATOM 1831 C CA . PRO B 1 3 ? 10.836 32.812 6.387 1 52.97 3 PRO B CA 1
ATOM 1832 C C . PRO B 1 3 ? 11.141 31.562 5.586 1 52.97 3 PRO B C 1
ATOM 1834 O O . PRO B 1 3 ? 11.945 31.594 4.652 1 52.97 3 PRO B O 1
ATOM 1837 N N . SER B 1 4 ? 10.852 30.344 6.113 1 57.62 4 SER B N 1
ATOM 1838 C CA . SER B 1 4 ? 11.086 29.078 5.43 1 57.62 4 SER B CA 1
ATOM 1839 C C . SER B 1 4 ? 10.398 29.047 4.07 1 57.62 4 SER B C 1
ATOM 1841 O O . SER B 1 4 ? 9.297 29.578 3.914 1 57.62 4 SER B O 1
ATOM 1843 N N . THR B 1 5 ? 11.039 28.672 3.006 1 60.81 5 THR B N 1
ATOM 1844 C CA . THR B 1 5 ? 10.492 28.531 1.662 1 60.81 5 THR B CA 1
ATOM 1845 C C . THR B 1 5 ? 10.094 27.078 1.388 1 60.81 5 THR B C 1
ATOM 1847 O O . THR B 1 5 ? 9.672 26.75 0.28 1 60.81 5 THR B O 1
ATOM 1850 N N . SER B 1 6 ? 10.062 26.375 2.461 1 70.31 6 SER B N 1
ATOM 1851 C CA . SER B 1 6 ? 9.734 24.969 2.271 1 70.31 6 SER B CA 1
ATOM 1852 C C . SER B 1 6 ? 8.234 24.781 2.068 1 70.31 6 SER B C 1
ATOM 1854 O O . SER B 1 6 ? 7.422 25.375 2.777 1 70.31 6 SER B O 1
ATOM 1856 N N . VAL B 1 7 ? 7.879 24.016 1.062 1 76.38 7 VAL B N 1
ATOM 1857 C CA . VAL B 1 7 ? 6.48 23.719 0.752 1 76.38 7 VAL B CA 1
ATOM 1858 C C . VAL B 1 7 ? 5.812 23.047 1.95 1 76.38 7 VAL B C 1
ATOM 1860 O O . VAL B 1 7 ? 4.582 23.031 2.051 1 76.38 7 VAL B O 1
ATOM 1863 N N . MET B 1 8 ? 6.621 22.594 2.848 1 81.5 8 MET B N 1
ATOM 1864 C CA . MET B 1 8 ? 6.082 21.922 4.023 1 81.5 8 MET B CA 1
ATOM 1865 C C . MET B 1 8 ? 5.805 22.922 5.145 1 81.5 8 MET B C 1
ATOM 1867 O O . MET B 1 8 ? 5.316 22.531 6.211 1 81.5 8 MET B O 1
ATOM 1871 N N . VAL B 1 9 ? 6.047 24.203 4.891 1 81.31 9 VAL B N 1
ATOM 1872 C CA . VAL B 1 9 ? 5.891 25.203 5.949 1 81.31 9 VAL B CA 1
ATOM 1873 C C . VAL B 1 9 ? 4.969 26.312 5.48 1 81.31 9 VAL B C 1
ATOM 1875 O O . VAL B 1 9 ? 4.184 26.859 6.266 1 81.31 9 VAL B O 1
ATOM 1878 N N . VAL B 1 10 ? 5.043 26.578 4.25 1 84.5 10 VAL B N 1
ATOM 1879 C CA . VAL B 1 10 ? 4.32 27.734 3.721 1 84.5 10 VAL B CA 1
ATOM 1880 C C . VAL B 1 10 ? 2.832 27.406 3.633 1 84.5 10 VAL B C 1
ATOM 1882 O O . VAL B 1 10 ? 2.443 26.391 3.057 1 84.5 10 VAL B O 1
ATOM 1885 N N . ALA B 1 11 ? 2.082 28.344 4.191 1 92.81 11 ALA B N 1
ATOM 1886 C CA . ALA B 1 11 ? 0.632 28.172 4.164 1 92.81 11 ALA B CA 1
ATOM 1887 C C . ALA B 1 11 ? 0.094 28.297 2.738 1 92.81 11 ALA B C 1
ATOM 1889 O O . ALA B 1 11 ? 0.547 29.141 1.964 1 92.81 11 ALA B O 1
ATOM 1890 N N . LEU B 1 12 ? -0.797 27.453 2.426 1 92.94 12 LEU B N 1
ATOM 1891 C CA . LEU B 1 12 ? -1.511 27.453 1.154 1 92.94 12 LEU B CA 1
ATOM 1892 C C . LEU B 1 12 ? -2.883 28.094 1.301 1 92.94 12 LEU B C 1
ATOM 1894 O O . LEU B 1 12 ? -3.715 27.625 2.082 1 92.94 12 LEU B O 1
ATOM 1898 N N . PRO B 1 13 ? -3.09 29.156 0.608 1 91.5 13 PRO B N 1
ATOM 1899 C CA . PRO B 1 13 ? -4.457 29.672 0.634 1 91.5 13 PRO B CA 1
ATOM 1900 C C . PRO B 1 13 ? -5.465 28.703 0.01 1 91.5 13 PRO B C 1
ATOM 1902 O O . PRO B 1 13 ? -5.242 28.203 -1.093 1 91.5 13 PRO B O 1
ATOM 1905 N N . VAL B 1 14 ? -6.449 28.344 0.76 1 93.19 14 VAL B N 1
ATOM 1906 C CA . VAL B 1 14 ? -7.445 27.406 0.262 1 93.19 14 VAL B CA 1
ATOM 1907 C C . VAL B 1 14 ? -8.836 28.031 0.333 1 93.19 14 VAL B C 1
ATOM 1909 O O . VAL B 1 14 ? -9.141 28.766 1.274 1 93.19 14 VAL B O 1
ATOM 1912 N N . SER B 1 15 ? -9.648 27.766 -0.763 1 93.25 15 SER B N 1
ATOM 1913 C CA . SER B 1 15 ? -11.031 28.219 -0.838 1 93.25 15 SER B CA 1
ATOM 1914 C C . SER B 1 15 ? -11.969 27.062 -1.151 1 93.25 15 SER B C 1
ATOM 1916 O O . SER B 1 15 ? -11.531 26 -1.602 1 93.25 15 SER B O 1
ATOM 1918 N N . PRO B 1 16 ? -13.242 27.25 -0.856 1 94.44 16 PRO B N 1
ATOM 1919 C CA . PRO B 1 16 ? -14.227 26.219 -1.189 1 94.44 16 PRO B CA 1
ATOM 1920 C C . PRO B 1 16 ? -14.211 25.844 -2.67 1 94.44 16 PRO B C 1
ATOM 1922 O O . PRO B 1 16 ? -14.5 24.703 -3.027 1 94.44 16 PRO B O 1
ATOM 1925 N N . ALA B 1 17 ? -13.812 26.734 -3.498 1 94.81 17 ALA B N 1
ATOM 1926 C CA . ALA B 1 17 ? -13.773 26.484 -4.938 1 94.81 17 ALA B CA 1
ATOM 1927 C C . ALA B 1 17 ? -12.648 25.531 -5.301 1 94.81 17 ALA B C 1
ATOM 1929 O O . ALA B 1 17 ? -12.734 24.797 -6.297 1 94.81 17 ALA B O 1
ATOM 1930 N N . ASP B 1 18 ? -11.648 25.469 -4.504 1 94.62 18 ASP B N 1
ATOM 1931 C CA . ASP B 1 18 ? -10.477 24.625 -4.773 1 94.62 18 ASP B CA 1
ATOM 1932 C C . ASP B 1 18 ? -10.719 23.188 -4.32 1 94.62 18 ASP B C 1
ATOM 1934 O O . ASP B 1 18 ? -10.234 22.25 -4.945 1 94.62 18 ASP B O 1
ATOM 1938 N N . TYR B 1 19 ? -11.461 23.094 -3.275 1 97 19 TYR B N 1
ATOM 1939 C CA . TYR B 1 19 ? -11.656 21.781 -2.662 1 97 19 TYR B CA 1
ATOM 1940 C C . TYR B 1 19 ? -13.117 21.578 -2.275 1 97 19 TYR B C 1
ATOM 1942 O O . TYR B 1 19 ? -13.43 21.344 -1.105 1 97 19 TYR B O 1
ATOM 1950 N N . PRO B 1 20 ? -14 21.547 -3.211 1 97.75 20 PRO B N 1
ATOM 1951 C CA . PRO B 1 20 ? -15.43 21.469 -2.9 1 97.75 20 PRO B CA 1
ATOM 1952 C C . PRO B 1 20 ? -15.797 20.25 -2.053 1 97.75 20 PRO B C 1
ATOM 1954 O O . PRO B 1 20 ? -16.562 20.359 -1.098 1 97.75 20 PRO B O 1
ATOM 1957 N N . PRO B 1 21 ? -15.211 19.078 -2.295 1 98.25 21 PRO B N 1
ATOM 1958 C CA . PRO B 1 21 ? -15.648 17.938 -1.49 1 98.25 21 PRO B CA 1
ATOM 1959 C C . PRO B 1 21 ? -15.305 18.094 -0.011 1 98.25 21 PRO B C 1
ATOM 1961 O O . PRO B 1 21 ? -16.016 17.562 0.85 1 98.25 21 PRO B O 1
ATOM 1964 N N . PHE B 1 22 ? -14.25 18.781 0.252 1 98.62 22 PHE B N 1
ATOM 1965 C CA . PHE B 1 22 ? -13.82 18.891 1.642 1 98.62 22 PHE B CA 1
ATOM 1966 C C . PHE B 1 22 ? -14.648 19.938 2.377 1 98.62 22 PHE B C 1
ATOM 1968 O O . PHE B 1 22 ? -14.969 19.766 3.557 1 98.62 22 PHE B O 1
ATOM 1975 N N . PHE B 1 23 ? -15.039 21.016 1.71 1 98.12 23 PHE B N 1
ATOM 1976 C CA . PHE B 1 23 ? -15.867 22.047 2.33 1 98.12 23 PHE B CA 1
ATOM 1977 C C . PHE B 1 23 ? -17.312 21.562 2.475 1 98.12 23 PHE B C 1
ATOM 1979 O O . PHE B 1 23 ? -18.031 22.031 3.354 1 98.12 23 PHE B O 1
ATOM 1986 N N . ALA B 1 24 ? -17.703 20.609 1.658 1 97.88 24 ALA B N 1
ATOM 1987 C CA . ALA B 1 24 ? -19.047 20.062 1.729 1 97.88 24 ALA B CA 1
ATOM 1988 C C . ALA B 1 24 ? -19.156 18.984 2.807 1 97.88 24 ALA B C 1
ATOM 1990 O O . ALA B 1 24 ? -20.25 18.625 3.23 1 97.88 24 ALA B O 1
ATOM 1991 N N . HIS B 1 25 ? -18.062 18.438 3.207 1 98 25 HIS B N 1
ATOM 1992 C CA . HIS B 1 25 ? -18.016 17.359 4.191 1 98 25 HIS B CA 1
ATOM 1993 C C . HIS B 1 25 ? -17.859 17.906 5.605 1 98 25 HIS B C 1
ATOM 1995 O O . HIS B 1 25 ? -16.828 18.516 5.926 1 98 25 HIS B O 1
ATOM 2001 N N . PRO B 1 26 ? -18.75 17.656 6.492 1 97.69 26 PRO B N 1
ATOM 2002 C CA . PRO B 1 26 ? -18.797 18.344 7.781 1 97.69 26 PRO B CA 1
ATOM 2003 C C . PRO B 1 26 ? -17.516 18.141 8.594 1 97.69 26 PRO B C 1
ATOM 2005 O O . PRO B 1 26 ? -16.969 19.109 9.156 1 97.69 26 PRO B O 1
ATOM 2008 N N . HIS B 1 27 ? -16.984 16.953 8.672 1 98.56 27 HIS B N 1
ATOM 2009 C CA . HIS B 1 27 ? -15.789 16.688 9.461 1 98.56 27 HIS B CA 1
ATOM 2010 C C . HIS B 1 27 ? -14.562 17.344 8.836 1 98.56 27 HIS B C 1
ATOM 2012 O O . HIS B 1 27 ? -13.742 17.938 9.555 1 98.56 27 HIS B O 1
ATOM 2018 N N . ALA B 1 28 ? -14.445 17.203 7.535 1 98.62 28 ALA B N 1
ATOM 2019 C CA . ALA B 1 28 ? -13.336 17.859 6.852 1 98.62 28 ALA B CA 1
ATOM 2020 C C . ALA B 1 28 ? -13.43 19.375 6.98 1 98.62 28 ALA B C 1
ATOM 2022 O O . ALA B 1 28 ? -12.414 20.047 7.207 1 98.62 28 ALA B O 1
ATOM 2023 N N . ARG B 1 29 ? -14.602 19.875 6.852 1 98.12 29 ARG B N 1
ATOM 2024 C CA . ARG B 1 29 ? -14.812 21.312 6.988 1 98.12 29 ARG B CA 1
ATOM 2025 C C . ARG B 1 29 ? -14.391 21.797 8.367 1 98.12 29 ARG B C 1
ATOM 2027 O O . ARG B 1 29 ? -13.797 22.875 8.5 1 98.12 29 ARG B O 1
ATOM 2034 N N . GLN B 1 30 ? -14.727 21.062 9.375 1 98.12 30 GLN B N 1
ATOM 2035 C CA . GLN B 1 30 ? -14.32 21.406 10.727 1 98.12 30 GLN B CA 1
ATOM 2036 C C . GLN B 1 30 ? -12.805 21.469 10.852 1 98.12 30 GLN B C 1
ATOM 2038 O O . GLN B 1 30 ? -12.266 22.375 11.5 1 98.12 30 GLN B O 1
ATOM 2043 N N . LEU B 1 31 ? -12.117 20.547 10.234 1 98.31 31 LEU B N 1
ATOM 2044 C CA . LEU B 1 31 ? -10.656 20.531 10.273 1 98.31 31 LEU B CA 1
ATOM 2045 C C . LEU B 1 31 ? -10.078 21.719 9.531 1 98.31 31 LEU B C 1
ATOM 2047 O O . LEU B 1 31 ? -9.07 22.297 9.961 1 98.31 31 LEU B O 1
ATOM 2051 N N . LEU B 1 32 ? -10.727 22.109 8.438 1 97.94 32 LEU B N 1
ATOM 2052 C CA . LEU B 1 32 ? -10.273 23.25 7.645 1 97.94 32 LEU B CA 1
ATOM 2053 C C . LEU B 1 32 ? -10.367 24.547 8.445 1 97.94 32 LEU B C 1
ATOM 2055 O O . LEU B 1 32 ? -9.641 25.5 8.172 1 97.94 32 LEU B O 1
ATOM 2059 N N . HIS B 1 33 ? -11.164 24.531 9.477 1 97 33 HIS B N 1
ATOM 2060 C CA . HIS B 1 33 ? -11.367 25.734 10.281 1 97 33 HIS B CA 1
ATOM 2061 C C . HIS B 1 33 ? -10.695 25.609 11.648 1 97 33 HIS B C 1
ATOM 2063 O O . HIS B 1 33 ? -10.812 26.5 12.492 1 97 33 HIS B O 1
ATOM 2069 N N . ASP B 1 34 ? -10.109 24.453 11.922 1 97.69 34 ASP B N 1
ATOM 2070 C CA . ASP B 1 34 ? -9.391 24.266 13.18 1 97.69 34 ASP B CA 1
ATOM 2071 C C . ASP B 1 34 ? -8.188 25.203 13.273 1 97.69 34 ASP B C 1
ATOM 2073 O O . ASP B 1 34 ? -7.27 25.125 12.461 1 97.69 34 ASP B O 1
ATOM 2077 N N . PRO B 1 35 ? -8.125 26.094 14.242 1 97 35 PRO B N 1
ATOM 2078 C CA . PRO B 1 35 ? -7.051 27.094 14.312 1 97 35 PRO B CA 1
ATOM 2079 C C . PRO B 1 35 ? -5.691 26.469 14.641 1 97 35 PRO B C 1
ATOM 2081 O O . PRO B 1 35 ? -4.66 27.141 14.5 1 97 35 PRO B O 1
ATOM 2084 N N . ASN B 1 36 ? -5.656 25.266 15.055 1 97.38 36 ASN B N 1
ATOM 2085 C CA . ASN B 1 36 ? -4.398 24.609 15.398 1 97.38 36 ASN B CA 1
ATOM 2086 C C . ASN B 1 36 ? -3.695 24.047 14.164 1 97.38 36 ASN B C 1
ATOM 2088 O O . ASN B 1 36 ? -2.547 23.625 14.242 1 97.38 36 ASN B O 1
ATOM 2092 N N . TYR B 1 37 ? -4.422 24.047 13.055 1 97.81 37 TYR B N 1
ATOM 2093 C CA . TYR B 1 37 ? -3.881 23.516 11.805 1 97.81 37 TYR B CA 1
ATOM 2094 C C . TYR B 1 37 ? -4 24.531 10.68 1 97.81 37 TYR B C 1
ATOM 2096 O O . TYR B 1 37 ? -4.789 25.484 10.766 1 97.81 37 TYR B O 1
ATOM 2104 N N . TYR B 1 38 ? -3.162 24.422 9.648 1 97.44 38 TYR B N 1
ATOM 2105 C CA . TYR B 1 38 ? -3.283 25.234 8.445 1 97.44 38 TYR B CA 1
ATOM 2106 C C . TYR B 1 38 ? -2.896 24.438 7.207 1 97.44 38 TYR B C 1
ATOM 2108 O O . TYR B 1 38 ? -2.096 23.5 7.285 1 97.44 38 TYR B O 1
ATOM 2116 N N . PRO B 1 39 ? -3.496 24.75 6.062 1 97.69 39 PRO B N 1
ATOM 2117 C CA . PRO B 1 39 ? -3.248 23.984 4.836 1 97.69 39 PRO B CA 1
ATOM 2118 C C . PRO B 1 39 ? -1.881 24.281 4.223 1 97.69 39 PRO B C 1
ATOM 2120 O O . PRO B 1 39 ? -1.421 25.422 4.254 1 97.69 39 PRO B O 1
ATOM 2123 N N . ILE B 1 40 ? -1.26 23.219 3.736 1 94.56 40 ILE B N 1
ATOM 2124 C CA . ILE B 1 40 ? -0.04 23.328 2.943 1 94.56 40 ILE B CA 1
ATOM 2125 C C . ILE B 1 40 ? -0.169 22.484 1.682 1 94.56 40 ILE B C 1
ATOM 2127 O O . ILE B 1 40 ? -1.108 21.688 1.551 1 94.56 40 ILE B O 1
ATOM 2131 N N . HIS B 1 41 ? 0.803 22.672 0.784 1 90.88 41 HIS B N 1
ATOM 2132 C CA . HIS B 1 41 ? 0.85 21.781 -0.377 1 90.88 41 HIS B CA 1
ATOM 2133 C C . HIS B 1 41 ? 1.214 20.359 0.028 1 90.88 41 HIS B C 1
ATOM 2135 O O . HIS B 1 41 ? 2.059 20.156 0.903 1 90.88 41 HIS B O 1
ATOM 2141 N N . THR B 1 42 ? 0.53 19.469 -0.614 1 94.31 42 THR B N 1
ATOM 2142 C CA . THR B 1 42 ? 0.944 18.062 -0.485 1 94.31 42 THR B CA 1
ATOM 2143 C C . THR B 1 42 ? 2.105 17.766 -1.427 1 94.31 42 THR B C 1
ATOM 2145 O O . THR B 1 42 ? 1.911 17.641 -2.637 1 94.31 42 THR B O 1
ATOM 2148 N N . TRP B 1 43 ? 3.215 17.547 -0.906 1 90.31 43 TRP B N 1
ATOM 2149 C CA . TRP B 1 43 ? 4.441 17.453 -1.689 1 90.31 43 TRP B CA 1
ATOM 2150 C C . TRP B 1 43 ? 4.32 16.359 -2.752 1 90.31 43 TRP B C 1
ATOM 2152 O O . TRP B 1 43 ? 4.684 16.578 -3.91 1 90.31 43 TRP B O 1
ATOM 2162 N N . SER B 1 44 ? 3.854 15.25 -2.338 1 93.25 44 SER B N 1
ATOM 2163 C CA . SER B 1 44 ? 3.799 14.094 -3.23 1 93.25 44 SER B CA 1
ATOM 2164 C C . SER B 1 44 ? 2.852 14.344 -4.398 1 93.25 44 SER B C 1
ATOM 2166 O O . SER B 1 44 ? 2.895 13.633 -5.402 1 93.25 44 SER B O 1
ATOM 2168 N N . ARG B 1 45 ? 2.01 15.352 -4.281 1 94.5 45 ARG B N 1
ATOM 2169 C CA . ARG B 1 45 ? 1.016 15.656 -5.309 1 94.5 45 ARG B CA 1
ATOM 2170 C C . ARG B 1 45 ? 1.562 16.656 -6.324 1 94.5 45 ARG B C 1
ATOM 2172 O O . ARG B 1 45 ? 0.933 16.906 -7.355 1 94.5 45 ARG B O 1
ATOM 2179 N N . LEU B 1 46 ? 2.715 17.125 -6.043 1 91.94 46 LEU B N 1
ATOM 2180 C CA . LEU B 1 46 ? 3.367 18.031 -6.98 1 91.94 46 LEU B CA 1
ATOM 2181 C C . LEU B 1 46 ? 4.168 17.266 -8.023 1 91.94 46 LEU B C 1
ATOM 2183 O O . LEU B 1 46 ? 5.012 16.438 -7.672 1 91.94 46 LEU B O 1
ATOM 2187 N N . ALA B 1 47 ? 3.945 17.531 -9.242 1 89.81 47 ALA B N 1
ATOM 2188 C CA . ALA B 1 47 ? 4.613 16.828 -10.328 1 89.81 47 ALA B CA 1
ATOM 2189 C C . ALA B 1 47 ? 6.086 17.234 -10.422 1 89.81 47 ALA B C 1
ATOM 2191 O O . ALA B 1 47 ? 6.426 18.406 -10.266 1 89.81 47 ALA B O 1
ATOM 2192 N N . LYS B 1 48 ? 6.895 16.266 -10.586 1 89.06 48 LYS B N 1
ATOM 2193 C CA . LYS B 1 48 ? 8.32 16.438 -10.828 1 89.06 48 LYS B CA 1
ATOM 2194 C C . LYS B 1 48 ? 8.758 15.711 -12.102 1 89.06 48 LYS B C 1
ATOM 2196 O O . LYS B 1 48 ? 9.5 14.727 -12.039 1 89.06 48 LYS B O 1
ATOM 2201 N N . PRO B 1 49 ? 8.422 16.219 -13.25 1 87.56 49 PRO B N 1
ATOM 2202 C CA . PRO B 1 49 ? 8.633 15.477 -14.5 1 87.56 49 PRO B CA 1
ATOM 2203 C C . PRO B 1 49 ? 10.109 15.234 -14.797 1 87.56 49 PRO B C 1
ATOM 2205 O O . PRO B 1 49 ? 10.461 14.258 -15.461 1 87.56 49 PRO B O 1
ATOM 2208 N N . ALA B 1 50 ? 10.977 16.062 -14.328 1 86.81 50 ALA B N 1
ATOM 2209 C CA . ALA B 1 50 ? 12.398 15.922 -14.617 1 86.81 50 ALA B CA 1
ATOM 2210 C C . ALA B 1 50 ? 12.969 14.656 -13.984 1 86.81 50 ALA B C 1
ATOM 2212 O O . ALA B 1 50 ? 13.734 13.93 -14.617 1 86.81 50 ALA B O 1
ATOM 2213 N N . SER B 1 51 ? 12.531 14.336 -12.805 1 87.56 51 SER B N 1
ATOM 2214 C CA . SER B 1 51 ? 13.109 13.219 -12.07 1 87.56 51 SER B CA 1
ATOM 2215 C C . SER B 1 51 ? 12.172 12.023 -12.047 1 87.56 51 SER B C 1
ATOM 2217 O O . SER B 1 51 ? 12.594 10.898 -11.758 1 87.56 51 SER B O 1
ATOM 2219 N N . GLY B 1 52 ? 10.883 12.289 -12.289 1 90.31 52 GLY B N 1
ATOM 2220 C CA . GLY B 1 52 ? 9.875 11.242 -12.172 1 90.31 52 GLY B CA 1
ATOM 2221 C C . GLY B 1 52 ? 9.484 10.945 -10.734 1 90.31 52 GLY B C 1
ATOM 2222 O O . GLY B 1 52 ? 8.68 10.047 -10.477 1 90.31 52 GLY B O 1
ATOM 2223 N N . GLU B 1 53 ? 10.07 11.695 -9.805 1 90.88 53 GLU B N 1
ATOM 2224 C CA . GLU B 1 53 ? 9.742 11.539 -8.391 1 90.88 53 GLU B CA 1
ATOM 2225 C C . GLU B 1 53 ? 8.258 11.758 -8.141 1 90.88 53 GLU B C 1
ATOM 2227 O O . GLU B 1 53 ? 7.652 12.672 -8.703 1 90.88 53 GLU B O 1
ATOM 2232 N N . ASP B 1 54 ? 7.641 10.867 -7.289 1 94.06 54 ASP B N 1
ATOM 2233 C CA . ASP B 1 54 ? 6.25 10.938 -6.852 1 94.06 54 ASP B CA 1
ATOM 2234 C C . ASP B 1 54 ? 5.297 10.781 -8.031 1 94.06 54 ASP B C 1
ATOM 2236 O O . ASP B 1 54 ? 4.172 11.281 -8 1 94.06 54 ASP B O 1
ATOM 2240 N N . GLY B 1 55 ? 5.75 10.18 -9.125 1 96.69 55 GLY B N 1
ATOM 2241 C CA . GLY B 1 55 ? 4.887 9.977 -10.281 1 96.69 55 GLY B CA 1
ATOM 2242 C C . GLY B 1 55 ? 3.594 9.258 -9.938 1 96.69 55 GLY B C 1
ATOM 2243 O O . GLY B 1 55 ? 2.545 9.547 -10.516 1 96.69 55 GLY B O 1
ATOM 2244 N N . PHE B 1 56 ? 3.637 8.398 -9.008 1 98.56 56 PHE B N 1
ATOM 2245 C CA . PHE B 1 56 ? 2.438 7.664 -8.625 1 98.56 56 PHE B CA 1
ATOM 2246 C C . PHE B 1 56 ? 1.378 8.609 -8.062 1 98.56 56 PHE B C 1
ATOM 2248 O O . PHE B 1 56 ? 0.255 8.656 -8.57 1 98.56 56 PHE B O 1
ATOM 2255 N N . PHE B 1 57 ? 1.689 9.43 -7.066 1 98.06 57 PHE B N 1
ATOM 2256 C CA . PHE B 1 57 ? 0.688 10.25 -6.395 1 98.06 57 PHE B CA 1
ATOM 2257 C C . PHE B 1 57 ? 0.434 11.539 -7.168 1 98.06 57 PHE B C 1
ATOM 2259 O O . PHE B 1 57 ? -0.642 12.133 -7.059 1 98.06 57 PHE B O 1
ATOM 2266 N N . SER B 1 58 ? 1.412 11.969 -7.965 1 97.06 58 SER B N 1
ATOM 2267 C CA . SER B 1 58 ? 1.236 13.242 -8.648 1 97.06 58 SER B CA 1
ATOM 2268 C C . SER B 1 58 ? 0.578 13.055 -10.008 1 97.06 58 SER B C 1
ATOM 2270 O O . SER B 1 58 ? 0.085 14.016 -10.609 1 97.06 58 SER B O 1
ATOM 2272 N N . ARG B 1 59 ? 0.562 11.805 -10.5 1 97.25 59 ARG B N 1
ATOM 2273 C CA . ARG B 1 59 ? 0.036 11.586 -11.844 1 97.25 59 ARG B CA 1
ATOM 2274 C C . ARG B 1 59 ? -0.907 10.383 -11.875 1 97.25 59 ARG B C 1
ATOM 2276 O O . ARG B 1 59 ? -2.096 10.531 -12.172 1 97.25 59 ARG B O 1
ATOM 2283 N N . THR B 1 60 ? -0.45 9.266 -11.547 1 98.62 60 THR B N 1
ATOM 2284 C CA . THR B 1 60 ? -1.191 8.023 -11.719 1 98.62 60 THR B CA 1
ATOM 2285 C C . THR B 1 60 ? -2.529 8.086 -10.992 1 98.62 60 THR B C 1
ATOM 2287 O O . THR B 1 60 ? -3.572 7.762 -11.562 1 98.62 60 THR B O 1
ATOM 2290 N N . VAL B 1 61 ? -2.467 8.539 -9.711 1 98.69 61 VAL B N 1
ATOM 2291 C CA . VAL B 1 61 ? -3.723 8.516 -8.969 1 98.69 61 VAL B CA 1
ATOM 2292 C C . VAL B 1 61 ? -4.223 9.945 -8.766 1 98.69 61 VAL B C 1
ATOM 2294 O O . VAL B 1 61 ? -5.02 10.203 -7.859 1 98.69 61 VAL B O 1
ATOM 2297 N N . ALA B 1 62 ? -3.711 10.859 -9.531 1 98.31 62 ALA B N 1
ATOM 2298 C CA . ALA B 1 62 ? -4.184 12.242 -9.492 1 98.31 62 ALA B CA 1
ATOM 2299 C C . ALA B 1 62 ? -5.18 12.516 -10.617 1 98.31 62 ALA B C 1
ATOM 2301 O O . ALA B 1 62 ? -4.941 13.367 -11.469 1 98.31 62 ALA B O 1
ATOM 2302 N N . THR B 1 63 ? -6.293 11.812 -10.586 1 98.19 63 THR B N 1
ATOM 2303 C CA . THR B 1 63 ? -7.328 11.93 -11.609 1 98.19 63 THR B CA 1
ATOM 2304 C C . THR B 1 63 ? -8.711 12.047 -10.969 1 98.19 63 THR B C 1
ATOM 2306 O O . THR B 1 63 ? -8.875 11.734 -9.781 1 98.19 63 THR B O 1
ATOM 2309 N N . PRO B 1 64 ? -9.742 12.414 -11.719 1 97.88 64 PRO B N 1
ATOM 2310 C CA . PRO B 1 64 ? -11.094 12.539 -11.172 1 97.88 64 PRO B CA 1
ATOM 2311 C C . PRO B 1 64 ? -11.656 11.203 -10.688 1 97.88 64 PRO B C 1
ATOM 2313 O O . PRO B 1 64 ? -12.539 11.18 -9.828 1 97.88 64 PRO B O 1
ATOM 2316 N N . ASP B 1 65 ? -11.078 10.07 -11.18 1 97.31 65 ASP B N 1
ATOM 2317 C CA . ASP B 1 65 ? -11.641 8.766 -10.844 1 97.31 65 ASP B CA 1
ATOM 2318 C C . ASP B 1 65 ? -10.758 8.023 -9.844 1 97.31 65 ASP B C 1
ATOM 2320 O O . ASP B 1 65 ? -11.008 6.855 -9.531 1 97.31 65 ASP B O 1
ATOM 2324 N N . THR B 1 66 ? -9.719 8.625 -9.367 1 98.69 66 THR B N 1
ATOM 2325 C CA . THR B 1 66 ? -8.836 8.031 -8.375 1 98.69 66 THR B CA 1
ATOM 2326 C C . THR B 1 66 ? -8.812 8.867 -7.098 1 98.69 66 THR B C 1
ATOM 2328 O O . THR B 1 66 ? -9.758 8.828 -6.309 1 98.69 66 THR B O 1
ATOM 2331 N N . VAL B 1 67 ? -7.828 9.688 -6.867 1 98.81 67 VAL B N 1
ATOM 2332 C CA . VAL B 1 67 ? -7.82 10.711 -5.828 1 98.81 67 VAL B CA 1
ATOM 2333 C C . VAL B 1 67 ? -8.086 12.078 -6.449 1 98.81 67 VAL B C 1
ATOM 2335 O O . VAL B 1 67 ? -7.16 12.773 -6.867 1 98.81 67 VAL B O 1
ATOM 2338 N N . SER B 1 68 ? -9.312 12.5 -6.387 1 98.62 68 SER B N 1
ATOM 2339 C CA . SER B 1 68 ? -9.695 13.703 -7.125 1 98.62 68 SER B CA 1
ATOM 2340 C C . SER B 1 68 ? -9.203 14.961 -6.418 1 98.62 68 SER B C 1
ATOM 2342 O O . SER B 1 68 ? -8.93 15.977 -7.062 1 98.62 68 SER B O 1
ATOM 2344 N N . HIS B 1 69 ? -9.164 14.969 -5.109 1 98.5 69 HIS B N 1
ATOM 2345 C CA . HIS B 1 69 ? -8.648 16.062 -4.289 1 98.5 69 HIS B CA 1
ATOM 2346 C C . HIS B 1 69 ? -7.805 15.531 -3.137 1 98.5 69 HIS B C 1
ATOM 2348 O O . HIS B 1 69 ? -8.133 14.508 -2.535 1 98.5 69 HIS B O 1
ATOM 2354 N N . LEU B 1 70 ? -6.781 16.188 -2.891 1 98.56 70 LEU B N 1
ATOM 2355 C CA . LEU B 1 70 ? -5.863 15.867 -1.801 1 98.56 70 LEU B CA 1
ATOM 2356 C C . LEU B 1 70 ? -5.316 17.141 -1.164 1 98.56 70 LEU B C 1
ATOM 2358 O O . LEU B 1 70 ? -4.867 18.047 -1.867 1 98.56 70 LEU B O 1
ATOM 2362 N N . LEU B 1 71 ? -5.441 17.266 0.15 1 98.31 71 LEU B N 1
ATOM 2363 C CA . LEU B 1 71 ? -4.98 18.453 0.873 1 98.31 71 LEU B CA 1
ATOM 2364 C C . LEU B 1 71 ? -4.34 18.062 2.199 1 98.31 71 LEU B C 1
ATOM 2366 O O . LEU B 1 71 ? -4.859 17.203 2.918 1 98.31 71 LEU B O 1
ATOM 2370 N N . THR B 1 72 ? -3.242 18.656 2.529 1 98.12 72 THR B N 1
ATOM 2371 C CA . THR B 1 72 ? -2.549 18.422 3.791 1 98.12 72 THR B CA 1
ATOM 2372 C C . THR B 1 72 ? -2.768 19.594 4.754 1 98.12 72 THR B C 1
ATOM 2374 O O . THR B 1 72 ? -2.629 20.75 4.371 1 98.12 72 THR B O 1
ATOM 2377 N N . LEU B 1 73 ? -3.195 19.281 5.949 1 98.5 73 LEU B N 1
ATOM 2378 C CA . LEU B 1 73 ? -3.252 20.234 7.051 1 98.5 73 LEU B CA 1
ATOM 2379 C C . LEU B 1 73 ? -2.146 19.953 8.062 1 98.5 73 LEU B C 1
ATOM 2381 O O . LEU B 1 73 ? -2.098 18.875 8.664 1 98.5 73 LEU B O 1
ATOM 2385 N N . ARG B 1 74 ? -1.317 20.875 8.219 1 97.06 74 ARG B N 1
ATOM 2386 C CA . ARG B 1 74 ? -0.197 20.703 9.141 1 97.06 74 ARG B CA 1
ATOM 2387 C C . ARG B 1 74 ? -0.493 21.375 10.484 1 97.06 74 ARG B C 1
ATOM 2389 O O . ARG B 1 74 ? -1.075 22.453 10.531 1 97.06 74 ARG B O 1
ATOM 2396 N N . ARG B 1 75 ? -0.083 20.719 11.523 1 97.12 75 ARG B N 1
ATOM 2397 C CA . ARG B 1 75 ? -0.207 21.297 12.852 1 97.12 75 ARG B CA 1
ATOM 2398 C C . ARG B 1 75 ? 0.681 22.531 13 1 97.12 75 ARG B C 1
ATOM 2400 O O . ARG B 1 75 ? 1.827 22.531 12.547 1 97.12 75 ARG B O 1
ATOM 2407 N N . ARG B 1 76 ? 0.165 23.594 13.602 1 94.81 76 ARG B N 1
ATOM 2408 C CA . ARG B 1 76 ? 0.874 24.859 13.734 1 94.81 76 ARG B CA 1
ATOM 2409 C C . ARG B 1 76 ? 2.055 24.734 14.695 1 94.81 76 ARG B C 1
ATOM 2411 O O . ARG B 1 76 ? 3.137 25.266 14.43 1 94.81 76 ARG B O 1
ATOM 2418 N N . SER B 1 77 ? 1.806 24.062 15.742 1 90.31 77 SER B N 1
ATOM 2419 C CA . SER B 1 77 ? 2.846 23.922 16.766 1 90.31 77 SER B CA 1
ATOM 2420 C C . SER B 1 77 ? 3.449 22.531 16.734 1 90.31 77 SER B C 1
ATOM 2422 O O . SER B 1 77 ? 2.812 21.562 17.172 1 90.31 77 SER B O 1
ATOM 2424 N N . LEU B 1 78 ? 4.637 22.516 16.094 1 88.31 78 LEU B N 1
ATOM 2425 C CA . LEU B 1 78 ? 5.383 21.266 16.125 1 88.31 78 LEU B CA 1
ATOM 2426 C C . LEU B 1 78 ? 6.578 21.375 17.062 1 88.31 78 LEU B C 1
ATOM 2428 O O . LEU B 1 78 ? 7.246 22.406 17.109 1 88.31 78 LEU B O 1
ATOM 2432 N N . ARG B 1 79 ? 6.703 20.422 17.953 1 78.19 79 ARG B N 1
ATOM 2433 C CA . ARG B 1 79 ? 7.812 20.438 18.906 1 78.19 79 ARG B CA 1
ATOM 2434 C C . ARG B 1 79 ? 8.656 19.172 18.781 1 78.19 79 ARG B C 1
ATOM 2436 O O . ARG B 1 79 ? 8.281 18.125 19.297 1 78.19 79 ARG B O 1
ATOM 2443 N N . ASP B 1 80 ? 9.797 19.344 18.219 1 75.94 80 ASP B N 1
ATOM 2444 C CA . ASP B 1 80 ? 10.711 18.234 18.031 1 75.94 80 ASP B CA 1
ATOM 2445 C C . ASP B 1 80 ? 11.18 17.672 19.375 1 75.94 80 ASP B C 1
ATOM 2447 O O . ASP B 1 80 ? 11.383 16.469 19.516 1 75.94 80 ASP B O 1
ATOM 2451 N N . ASP B 1 81 ? 11.258 18.484 20.234 1 73.5 81 ASP B N 1
ATOM 2452 C CA . ASP B 1 81 ? 11.812 18.109 21.547 1 73.5 81 ASP B CA 1
ATOM 2453 C C . ASP B 1 81 ? 10.836 17.234 22.328 1 73.5 81 ASP B C 1
ATOM 2455 O O . ASP B 1 81 ? 11.203 16.656 23.359 1 73.5 81 ASP B O 1
ATOM 2459 N N . ARG B 1 82 ? 9.742 16.984 21.797 1 75.62 82 ARG B N 1
ATOM 2460 C CA . ARG B 1 82 ? 8.742 16.172 22.469 1 75.62 82 ARG B CA 1
ATOM 2461 C C . ARG B 1 82 ? 8.711 14.75 21.922 1 75.62 82 ARG B C 1
ATOM 2463 O O . ARG B 1 82 ? 8.031 13.875 22.453 1 75.62 82 ARG B O 1
ATOM 2470 N N . LEU B 1 83 ? 9.562 14.578 20.969 1 89.69 83 LEU B N 1
ATOM 2471 C CA . LEU B 1 83 ? 9.555 13.234 20.406 1 89.69 83 LEU B CA 1
ATOM 2472 C C . LEU B 1 83 ? 10.344 12.273 21.281 1 89.69 83 LEU B C 1
ATOM 2474 O O . LEU B 1 83 ? 11.398 12.625 21.797 1 89.69 83 LEU B O 1
ATOM 2478 N N . ALA B 1 84 ? 9.75 11.062 21.438 1 90 84 ALA B N 1
ATOM 2479 C CA . ALA B 1 84 ? 10.438 10.016 22.188 1 90 84 ALA B CA 1
ATOM 2480 C C . ALA B 1 84 ? 11.797 9.703 21.578 1 90 84 ALA B C 1
ATOM 2482 O O . ALA B 1 84 ? 11.922 9.594 20.344 1 90 84 ALA B O 1
ATOM 2483 N N . SER B 1 85 ? 12.875 9.523 22.422 1 92.19 85 SER B N 1
ATOM 2484 C CA . SER B 1 85 ? 14.227 9.258 21.953 1 92.19 85 SER B CA 1
ATOM 2485 C C . SER B 1 85 ? 14.562 7.77 22.047 1 92.19 85 SER B C 1
ATOM 2487 O O . SER B 1 85 ? 15.727 7.402 22.25 1 92.19 85 SER B O 1
ATOM 2489 N N . ALA B 1 86 ? 13.562 7.012 22.125 1 93.31 86 ALA B N 1
ATOM 2490 C CA . ALA B 1 86 ? 13.664 5.555 22.078 1 93.31 86 ALA B CA 1
ATOM 2491 C C . ALA B 1 86 ? 12.586 4.957 21.188 1 93.31 86 ALA B C 1
ATOM 2493 O O . ALA B 1 86 ? 11.547 5.578 20.969 1 93.31 86 ALA B O 1
ATOM 2494 N N . PRO B 1 87 ? 12.938 3.809 20.672 1 92.38 87 PRO B N 1
ATOM 2495 C CA . PRO B 1 87 ? 11.891 3.17 19.875 1 92.38 87 PRO B CA 1
ATOM 2496 C C . PRO B 1 87 ? 10.602 2.945 20.641 1 92.38 87 PRO B C 1
ATOM 2498 O O . PRO B 1 87 ? 10.625 2.385 21.75 1 92.38 87 PRO B O 1
ATOM 2501 N N . PRO B 1 88 ? 9.492 3.395 20.078 1 93.88 88 PRO B N 1
ATOM 2502 C CA . PRO B 1 88 ? 8.211 3.137 20.75 1 93.88 88 PRO B CA 1
ATOM 2503 C C . PRO B 1 88 ? 7.738 1.694 20.578 1 93.88 88 PRO B C 1
ATOM 2505 O O . PRO B 1 88 ? 8.227 0.983 19.688 1 93.88 88 PRO B O 1
ATOM 2508 N N . PRO B 1 89 ? 6.848 1.307 21.453 1 91.38 89 PRO B N 1
ATOM 2509 C CA . PRO B 1 89 ? 6.27 -0.025 21.266 1 91.38 89 PRO B CA 1
ATOM 2510 C C . PRO B 1 89 ? 5.336 -0.092 20.062 1 91.38 89 PRO B C 1
ATOM 2512 O O . PRO B 1 89 ? 4.68 0.898 19.719 1 91.38 89 PRO B O 1
ATOM 2515 N N . TRP B 1 90 ? 5.387 -1.222 19.406 1 92.25 90 TRP B N 1
ATOM 2516 C CA . TRP B 1 90 ? 4.395 -1.486 18.359 1 92.25 90 TRP B CA 1
ATOM 2517 C C . TRP B 1 90 ? 3.086 -1.977 18.984 1 92.25 90 TRP B C 1
ATOM 2519 O O . TRP B 1 90 ? 3.094 -2.83 19.875 1 92.25 90 TRP B O 1
ATOM 2529 N N . PRO B 1 91 ? 2.021 -1.438 18.516 1 90.25 91 PRO B N 1
ATOM 2530 C CA . PRO B 1 91 ? 0.764 -1.973 19.047 1 90.25 91 PRO B CA 1
ATOM 2531 C C . PRO B 1 91 ? 0.533 -3.432 18.656 1 90.25 91 PRO B C 1
ATOM 2533 O O . PRO B 1 91 ? 0.88 -3.838 17.547 1 90.25 91 PRO B O 1
ATOM 2536 N N . VAL B 1 92 ? -0.115 -4.094 19.609 1 86.44 92 VAL B N 1
ATOM 2537 C CA . VAL B 1 92 ? -0.489 -5.461 19.25 1 86.44 92 VAL B CA 1
ATOM 2538 C C . VAL B 1 92 ? -1.618 -5.441 18.234 1 86.44 92 VAL B C 1
ATOM 2540 O O . VAL B 1 92 ? -2.471 -4.551 18.25 1 86.44 92 VAL B O 1
ATOM 2543 N N . PRO B 1 93 ? -1.646 -6.398 17.391 1 81.44 93 PRO B N 1
ATOM 2544 C CA . PRO B 1 93 ? -2.605 -6.406 16.281 1 81.44 93 PRO B CA 1
ATOM 2545 C C . PRO B 1 93 ? -4.055 -6.371 16.75 1 81.44 93 PRO B C 1
ATOM 2547 O O . PRO B 1 93 ? -4.93 -5.867 16.047 1 81.44 93 PRO B O 1
ATOM 2550 N N . THR B 1 94 ? -4.273 -6.844 17.891 1 84.25 94 THR B N 1
ATOM 2551 C CA . THR B 1 94 ? -5.648 -6.977 18.375 1 84.25 94 THR B CA 1
ATOM 2552 C C . THR B 1 94 ? -6.043 -5.777 19.219 1 84.25 94 THR B C 1
ATOM 2554 O O . THR B 1 94 ? -7.176 -5.691 19.703 1 84.25 94 THR B O 1
ATOM 2557 N N . ALA B 1 95 ? -5.18 -4.867 19.359 1 87.06 95 ALA B N 1
ATOM 2558 C CA . ALA B 1 95 ? -5.457 -3.697 20.188 1 87.06 95 ALA B CA 1
ATOM 2559 C C . ALA B 1 95 ? -6.539 -2.824 19.562 1 87.06 95 ALA B C 1
ATOM 2561 O O . ALA B 1 95 ? -6.617 -2.707 18.328 1 87.06 95 ALA B O 1
ATOM 2562 N N . ASP B 1 96 ? -7.293 -2.236 20.438 1 90.19 96 ASP B N 1
ATOM 2563 C CA . ASP B 1 96 ? -8.211 -1.2 19.969 1 90.19 96 ASP B CA 1
ATOM 2564 C C . ASP B 1 96 ? -7.449 0.032 19.5 1 90.19 96 ASP B C 1
ATOM 2566 O O . ASP B 1 96 ? -6.754 0.684 20.281 1 90.19 96 ASP B O 1
ATOM 2570 N N . PRO B 1 97 ? -7.652 0.311 18.25 1 87.38 97 PRO B N 1
ATOM 2571 C CA . PRO B 1 97 ? -6.852 1.411 17.719 1 87.38 97 PRO B CA 1
ATOM 2572 C C . PRO B 1 97 ? -7.129 2.74 18.406 1 87.38 97 PRO B C 1
ATOM 2574 O O . PRO B 1 97 ? -6.266 3.623 18.422 1 87.38 97 PRO B O 1
ATOM 2577 N N . ARG B 1 98 ? -8.289 2.859 18.938 1 87.69 98 ARG B N 1
ATOM 2578 C CA . ARG B 1 98 ? -8.648 4.125 19.562 1 87.69 98 ARG B CA 1
ATOM 2579 C C . ARG B 1 98 ? -7.898 4.316 20.875 1 87.69 98 ARG B C 1
ATOM 2581 O O . ARG B 1 98 ? -7.699 5.445 21.328 1 87.69 98 ARG B O 1
ATOM 2588 N N . SER B 1 99 ? -7.477 3.223 21.359 1 87.88 99 SER B N 1
ATOM 2589 C CA . SER B 1 99 ? -6.883 3.309 22.688 1 87.88 99 SER B CA 1
ATOM 2590 C C . SER B 1 99 ? -5.438 2.82 22.688 1 87.88 99 SER B C 1
ATOM 2592 O O . SER B 1 99 ? -4.715 2.984 23.672 1 87.88 99 SER B O 1
ATOM 2594 N N . SER B 1 100 ? -5.059 2.328 21.547 1 89.81 100 SER B N 1
ATOM 2595 C CA . SER B 1 100 ? -3.715 1.76 21.5 1 89.81 100 SER B CA 1
ATOM 2596 C C . SER B 1 100 ? -2.654 2.855 21.484 1 89.81 100 SER B C 1
ATOM 2598 O O . SER B 1 100 ? -2.889 3.949 20.969 1 89.81 100 SER B O 1
ATOM 2600 N N . LEU B 1 101 ? -1.541 2.514 22.141 1 91.12 101 LEU B N 1
ATOM 2601 C CA . LEU B 1 101 ? -0.391 3.41 22.172 1 91.12 101 LEU B CA 1
ATOM 2602 C C . LEU B 1 101 ? 0.652 2.996 21.141 1 91.12 101 LEU B C 1
ATOM 2604 O O . LEU B 1 101 ? 0.76 1.816 20.797 1 91.12 101 LEU B O 1
ATOM 2608 N N . PRO B 1 102 ? 1.474 4 20.641 1 94.25 102 PRO B N 1
ATOM 2609 C CA . PRO B 1 102 ? 1.391 5.445 20.875 1 94.25 102 PRO B CA 1
ATOM 2610 C C . PRO B 1 102 ? 0.18 6.086 20.203 1 94.25 102 PRO B C 1
ATOM 2612 O O . PRO B 1 102 ? -0.278 5.605 19.172 1 94.25 102 PRO B O 1
ATOM 2615 N N . SER B 1 103 ? -0.242 7.113 20.781 1 93.25 103 SER B N 1
ATOM 2616 C CA . SER B 1 103 ? -1.438 7.785 20.281 1 93.25 103 SER B CA 1
ATOM 2617 C C . SER B 1 103 ? -1.13 8.594 19.031 1 93.25 103 SER B C 1
ATOM 2619 O O . SER B 1 103 ? -0.028 9.125 18.875 1 93.25 103 SER B O 1
ATOM 2621 N N . THR B 1 104 ? -2.137 8.742 18.188 1 94.12 104 THR B N 1
ATOM 2622 C CA . THR B 1 104 ? -2.037 9.594 17 1 94.12 104 THR B CA 1
ATOM 2623 C C . THR B 1 104 ? -2.527 11.008 17.312 1 94.12 104 THR B C 1
ATOM 2625 O O . THR B 1 104 ? -2.498 11.883 16.453 1 94.12 104 THR B O 1
ATOM 2628 N N . ASP B 1 105 ? -2.932 11.258 18.469 1 92.19 105 ASP B N 1
ATOM 2629 C CA . ASP B 1 105 ? -3.58 12.516 18.828 1 92.19 105 ASP B CA 1
ATOM 2630 C C . ASP B 1 105 ? -2.736 13.305 19.828 1 92.19 105 ASP B C 1
ATOM 2632 O O . ASP B 1 105 ? -2.289 12.758 20.844 1 92.19 105 ASP B O 1
ATOM 2636 N N . PRO B 1 106 ? -2.58 14.555 19.547 1 95.06 106 PRO B N 1
ATOM 2637 C CA . PRO B 1 106 ? -2.938 15.281 18.328 1 95.06 106 PRO B CA 1
ATOM 2638 C C . PRO B 1 106 ? -2.014 14.961 17.156 1 95.06 106 PRO B C 1
ATOM 2640 O O . PRO B 1 106 ? -0.798 14.859 17.328 1 95.06 106 PRO B O 1
ATOM 2643 N N . PRO B 1 107 ? -2.572 14.797 15.984 1 97.25 107 PRO B N 1
ATOM 2644 C CA . PRO B 1 107 ? -1.731 14.469 14.836 1 97.25 107 PRO B CA 1
ATOM 2645 C C . PRO B 1 107 ? -0.855 15.641 14.398 1 97.25 107 PRO B C 1
ATOM 2647 O O . PRO B 1 107 ? -1.209 16.797 14.625 1 97.25 107 PRO B O 1
ATOM 2650 N N . ASP B 1 108 ? 0.303 15.289 13.82 1 97.5 108 ASP B N 1
ATOM 2651 C CA . ASP B 1 108 ? 1.162 16.297 13.211 1 97.5 108 ASP B CA 1
ATOM 2652 C C . ASP B 1 108 ? 0.55 16.844 11.922 1 97.5 108 ASP B C 1
ATOM 2654 O O . ASP B 1 108 ? 0.725 18.016 11.586 1 97.5 108 ASP B O 1
ATOM 2658 N N . ILE B 1 109 ? -0.145 15.938 11.242 1 97.69 109 ILE B N 1
ATOM 2659 C CA . ILE B 1 109 ? -0.811 16.344 10.008 1 97.69 109 ILE B CA 1
ATOM 2660 C C . ILE B 1 109 ? -2.125 15.578 9.852 1 97.69 109 ILE B C 1
ATOM 2662 O O . ILE B 1 109 ? -2.242 14.438 10.305 1 97.69 109 ILE B O 1
ATOM 2666 N N . TYR B 1 110 ? -3.068 16.25 9.32 1 98.75 110 TYR B N 1
ATOM 2667 C CA . TYR B 1 110 ? -4.191 15.617 8.633 1 98.75 110 TYR B CA 1
ATOM 2668 C C . TYR B 1 110 ? -4.008 15.664 7.121 1 98.75 110 TYR B C 1
ATOM 2670 O O . TYR B 1 110 ? -3.6 16.688 6.57 1 98.75 110 TYR B O 1
ATOM 2678 N N . THR B 1 111 ? -4.211 14.594 6.488 1 98.81 111 THR B N 1
ATOM 2679 C CA . THR B 1 111 ? -4.406 14.625 5.043 1 98.81 111 THR B CA 1
ATOM 2680 C C . THR B 1 111 ? -5.855 14.289 4.688 1 98.81 111 THR B C 1
ATOM 2682 O O . THR B 1 111 ? -6.406 13.305 5.172 1 98.81 111 THR B O 1
ATOM 2685 N N . LEU B 1 112 ? -6.473 15.141 3.914 1 98.88 112 LEU B N 1
ATOM 2686 C CA . LEU B 1 112 ? -7.832 14.961 3.412 1 98.88 112 LEU B CA 1
ATOM 2687 C C . LEU B 1 112 ? -7.816 14.398 1.995 1 98.88 112 LEU B C 1
ATOM 2689 O O . LEU B 1 112 ? -7.199 14.977 1.1 1 98.88 112 LEU B O 1
ATOM 2693 N N . TRP B 1 113 ? -8.445 13.289 1.873 1 98.94 113 TRP B N 1
ATOM 2694 C CA . TRP B 1 113 ? -8.484 12.586 0.597 1 98.94 113 TRP B CA 1
ATOM 2695 C C . TRP B 1 113 ? -9.914 12.461 0.083 1 98.94 113 TRP B C 1
ATOM 2697 O O . TRP B 1 113 ? -10.828 12.133 0.845 1 98.94 113 TRP B O 1
ATOM 2707 N N . HIS B 1 114 ? -10.109 12.805 -1.116 1 98.88 114 HIS B N 1
ATOM 2708 C CA . HIS B 1 114 ? -11.32 12.359 -1.8 1 98.88 114 HIS B CA 1
ATOM 2709 C C . HIS B 1 114 ? -11.047 11.141 -2.672 1 98.88 114 HIS B C 1
ATOM 2711 O O . HIS B 1 114 ? -10.609 11.273 -3.818 1 98.88 114 HIS B O 1
ATOM 2717 N N . LEU B 1 115 ? -11.273 9.984 -2.084 1 98.88 115 LEU B N 1
ATOM 2718 C CA . LEU B 1 115 ? -11.031 8.711 -2.756 1 98.88 115 LEU B CA 1
ATOM 2719 C C . LEU B 1 115 ? -12.219 8.328 -3.633 1 98.88 115 LEU B C 1
ATOM 2721 O O . LEU B 1 115 ? -13.344 8.211 -3.146 1 98.88 115 LEU B O 1
ATOM 2725 N N . MET B 1 116 ? -11.883 8.016 -4.898 1 98.69 116 MET B N 1
ATOM 2726 C CA . MET B 1 116 ? -12.961 7.832 -5.867 1 98.69 116 MET B CA 1
ATOM 2727 C C . MET B 1 116 ? -13.023 6.383 -6.332 1 98.69 116 MET B C 1
ATOM 2729 O O . MET B 1 116 ? -12.125 5.594 -6.051 1 98.69 116 MET B O 1
ATOM 2733 N N . ALA B 1 117 ? -14.094 6.008 -6.887 1 97.31 117 ALA B N 1
ATOM 2734 C CA . ALA B 1 117 ? -14.312 4.75 -7.59 1 97.31 117 ALA B CA 1
ATOM 2735 C C . ALA B 1 117 ? -14.586 4.992 -9.07 1 97.31 117 ALA B C 1
ATOM 2737 O O . ALA B 1 117 ? -15.094 6.051 -9.453 1 97.31 117 ALA B O 1
ATOM 2738 N N . PRO B 1 118 ? -14.266 4.039 -9.898 1 97.06 118 PRO B N 1
ATOM 2739 C CA . PRO B 1 118 ? -13.719 2.736 -9.516 1 97.06 118 PRO B CA 1
ATOM 2740 C C . PRO B 1 118 ? -12.203 2.756 -9.359 1 97.06 118 PRO B C 1
ATOM 2742 O O . PRO B 1 118 ? -11.602 1.749 -8.969 1 97.06 118 PRO B O 1
ATOM 2745 N N . GLY B 1 119 ? -11.531 3.855 -9.531 1 98.38 119 GLY B N 1
ATOM 2746 C CA . GLY B 1 119 ? -10.094 3.914 -9.75 1 98.38 119 GLY B CA 1
ATOM 2747 C C . GLY B 1 119 ? -9.289 3.459 -8.539 1 98.38 119 GLY B C 1
ATOM 2748 O O . GLY B 1 119 ? -8.133 3.064 -8.672 1 98.38 119 GLY B O 1
ATOM 2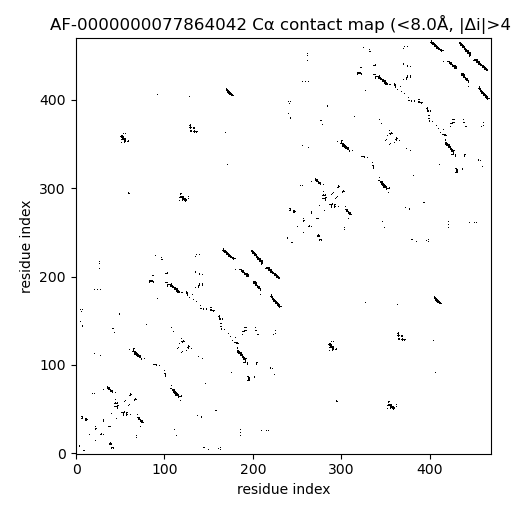749 N N . MET B 1 120 ? -9.914 3.553 -7.367 1 98.56 120 MET B N 1
ATOM 2750 C CA . MET B 1 120 ? -9.195 3.178 -6.152 1 98.56 120 MET B CA 1
ATOM 2751 C C . MET B 1 120 ? -9.758 1.887 -5.566 1 98.56 120 MET B C 1
ATOM 2753 O O . MET B 1 120 ? -9.32 1.442 -4.5 1 98.56 120 MET B O 1
ATOM 2757 N N . ALA B 1 121 ? -10.711 1.261 -6.262 1 97.62 121 ALA B N 1
ATOM 2758 C CA . ALA B 1 121 ? -11.484 0.159 -5.703 1 97.62 121 ALA B CA 1
ATOM 2759 C C . ALA B 1 121 ? -10.766 -1.173 -5.895 1 97.62 121 ALA B C 1
ATOM 2761 O O . ALA B 1 121 ? -10.148 -1.406 -6.938 1 97.62 121 ALA B O 1
ATOM 2762 N N . GLY B 1 122 ? -10.828 -2.006 -4.828 1 95.69 122 GLY B N 1
ATOM 2763 C CA . GLY B 1 122 ? -10.477 -3.418 -4.895 1 95.69 122 GLY B CA 1
ATOM 2764 C C . GLY B 1 122 ? -11.688 -4.332 -4.883 1 95.69 122 GLY B C 1
ATOM 2765 O O . GLY B 1 122 ? -11.695 -5.375 -5.539 1 95.69 122 GLY B O 1
ATOM 2766 N N . HIS B 1 123 ? -12.703 -3.982 -4.098 1 92.56 123 HIS B N 1
ATOM 2767 C CA . HIS B 1 123 ? -14.047 -4.551 -4.047 1 92.56 123 HIS B CA 1
ATOM 2768 C C . HIS B 1 123 ? -15.094 -3.523 -4.449 1 92.56 123 HIS B C 1
ATOM 2770 O O . HIS B 1 123 ? -14.797 -2.33 -4.539 1 92.56 123 HIS B O 1
ATOM 2776 N N . PRO B 1 124 ? -16.266 -4 -4.766 1 90.94 124 PRO B N 1
ATOM 2777 C CA . PRO B 1 124 ? -17.297 -2.998 -5.074 1 90.94 124 PRO B CA 1
ATOM 2778 C C . PRO B 1 124 ? -17.469 -1.965 -3.963 1 90.94 124 PRO B C 1
ATOM 2780 O O . PRO B 1 124 ? -17.672 -2.328 -2.803 1 90.94 124 PRO B O 1
ATOM 2783 N N . ALA B 1 125 ? -17.203 -0.688 -4.309 1 94.19 125 ALA B N 1
ATOM 2784 C CA . ALA B 1 125 ? -17.406 0.46 -3.428 1 94.19 125 ALA B CA 1
ATOM 2785 C C . ALA B 1 125 ? -16.453 0.405 -2.238 1 94.19 125 ALA B C 1
ATOM 2787 O O . ALA B 1 125 ? -16.734 0.957 -1.175 1 94.19 125 ALA B O 1
ATOM 2788 N N . THR B 1 126 ? -15.422 -0.284 -2.363 1 96.69 126 THR B N 1
ATOM 2789 C CA . THR B 1 126 ? -14.438 -0.462 -1.304 1 96.69 126 THR B CA 1
ATOM 2790 C C . THR B 1 126 ? -13.023 -0.308 -1.85 1 96.69 126 THR B C 1
ATOM 2792 O O . THR B 1 126 ? -12.664 -0.936 -2.85 1 96.69 126 THR B O 1
ATOM 2795 N N . ALA B 1 127 ? -12.297 0.552 -1.179 1 98.5 127 ALA B N 1
ATOM 2796 C CA . ALA B 1 127 ? -10.922 0.775 -1.611 1 98.5 127 ALA B CA 1
ATOM 2797 C C . ALA B 1 127 ? -10.094 -0.505 -1.502 1 98.5 127 ALA B C 1
ATOM 2799 O O . ALA B 1 127 ? -10.297 -1.307 -0.588 1 98.5 127 ALA B O 1
ATOM 2800 N N . HIS B 1 128 ? -9.219 -0.729 -2.459 1 98.25 128 HIS B N 1
ATOM 2801 C CA . HIS B 1 128 ? -8.25 -1.819 -2.355 1 98.25 128 HIS B CA 1
ATOM 2802 C C . HIS B 1 128 ? -7.391 -1.675 -1.106 1 98.25 128 HIS B C 1
ATOM 2804 O O . HIS B 1 128 ? -6.922 -0.577 -0.792 1 98.25 128 HIS B O 1
ATOM 2810 N N . GLY B 1 129 ? -7.168 -2.744 -0.347 1 98.12 129 GLY B N 1
ATOM 2811 C CA . GLY B 1 129 ? -6.355 -2.686 0.858 1 98.12 129 GLY B CA 1
ATOM 2812 C C . GLY B 1 129 ? -4.969 -2.119 0.616 1 98.12 129 GLY B C 1
ATOM 2813 O O . GLY B 1 129 ? -4.449 -1.369 1.443 1 98.12 129 GLY B O 1
ATOM 2814 N N . GLY B 1 130 ? -4.367 -2.502 -0.466 1 98.44 130 GLY B N 1
ATOM 2815 C CA . GLY B 1 130 ? -3.064 -1.977 -0.838 1 98.44 130 GLY B CA 1
ATOM 2816 C C . GLY B 1 130 ? -3.08 -0.486 -1.116 1 98.44 130 GLY B C 1
ATOM 2817 O O . GLY B 1 130 ? -2.102 0.213 -0.842 1 98.44 130 GLY B O 1
ATOM 2818 N N . VAL B 1 131 ? -4.129 -0.003 -1.664 1 98.19 131 VAL B N 1
ATOM 2819 C CA . VAL B 1 131 ? -4.312 1.425 -1.905 1 98.19 131 VAL B CA 1
ATOM 2820 C C . VAL B 1 131 ? -4.352 2.172 -0.575 1 98.19 131 VAL B C 1
ATOM 2822 O O . VAL B 1 131 ? -3.719 3.221 -0.425 1 98.19 131 VAL B O 1
ATOM 2825 N N . VAL B 1 132 ? -5.082 1.648 0.353 1 98.88 132 VAL B N 1
ATOM 2826 C CA . VAL B 1 132 ? -5.164 2.23 1.688 1 98.88 132 VAL B CA 1
ATOM 2827 C C . VAL B 1 132 ? -3.771 2.281 2.314 1 98.88 132 VAL B C 1
ATOM 2829 O O . VAL B 1 132 ? -3.379 3.299 2.889 1 98.88 132 VAL B O 1
ATOM 2832 N N . ALA B 1 133 ? -3.014 1.215 2.168 1 98.88 133 ALA B N 1
ATOM 2833 C CA . ALA B 1 133 ? -1.642 1.175 2.666 1 98.88 133 ALA B CA 1
ATOM 2834 C C . ALA B 1 133 ? -0.792 2.266 2.02 1 98.88 133 ALA B C 1
ATOM 2836 O O . ALA B 1 133 ? 0.016 2.912 2.691 1 98.88 133 ALA B O 1
ATOM 2837 N N . ALA B 1 134 ? -0.961 2.459 0.737 1 98.88 134 ALA B N 1
ATOM 2838 C CA . ALA B 1 134 ? -0.184 3.467 0.02 1 98.88 134 ALA B CA 1
ATOM 2839 C C . ALA B 1 134 ? -0.509 4.871 0.523 1 98.88 134 ALA B C 1
ATOM 2841 O O . ALA B 1 134 ? 0.388 5.699 0.693 1 98.88 134 ALA B O 1
ATOM 2842 N N . CYS B 1 135 ? -1.796 5.141 0.75 1 98.88 135 CYS B N 1
ATOM 2843 C CA . CYS B 1 135 ? -2.201 6.441 1.275 1 98.88 135 CYS B CA 1
ATOM 2844 C C . CYS B 1 135 ? -1.607 6.68 2.658 1 98.88 135 CYS B C 1
ATOM 2846 O O . CYS B 1 135 ? -1.099 7.766 2.941 1 98.88 135 CYS B O 1
ATOM 2848 N N . LEU B 1 136 ? -1.667 5.637 3.475 1 98.94 136 LEU B N 1
ATOM 2849 C CA . LEU B 1 136 ? -1.1 5.715 4.816 1 98.94 136 LEU B CA 1
ATOM 2850 C C . LEU B 1 136 ? 0.403 5.969 4.758 1 98.94 136 LEU B C 1
ATOM 2852 O O . LEU B 1 136 ? 0.923 6.82 5.484 1 98.94 136 LEU B O 1
ATOM 2856 N N . ASP B 1 137 ? 1.083 5.254 3.92 1 98.88 137 ASP B N 1
ATOM 2857 C CA . ASP B 1 137 ? 2.523 5.398 3.738 1 98.88 137 ASP B CA 1
ATOM 2858 C C . ASP B 1 137 ? 2.883 6.832 3.344 1 98.88 137 ASP B C 1
ATOM 2860 O O . ASP B 1 137 ? 3.791 7.43 3.924 1 98.88 137 ASP B O 1
ATOM 2864 N N . ASP B 1 138 ? 2.148 7.332 2.412 1 98.38 138 ASP B N 1
ATOM 2865 C CA . ASP B 1 138 ? 2.408 8.688 1.934 1 98.38 138 ASP B CA 1
ATOM 2866 C C . ASP B 1 138 ? 2.17 9.711 3.037 1 98.38 138 ASP B C 1
ATOM 2868 O O . ASP B 1 138 ? 3.014 10.578 3.281 1 98.38 138 ASP B O 1
ATOM 2872 N N . ALA B 1 139 ? 1.033 9.617 3.715 1 98.5 139 ALA B N 1
ATOM 2873 C CA . ALA B 1 139 ? 0.67 10.555 4.777 1 98.5 139 ALA B CA 1
ATOM 2874 C C . ALA B 1 139 ? 1.714 10.547 5.891 1 98.5 139 ALA B C 1
ATOM 2876 O O . ALA B 1 139 ? 2.119 11.609 6.375 1 98.5 139 ALA B O 1
ATOM 2877 N N . MET B 1 140 ? 2.166 9.375 6.234 1 98.38 140 MET B N 1
ATOM 2878 C CA . MET B 1 140 ? 3.152 9.266 7.305 1 98.38 140 MET B CA 1
ATOM 2879 C C . MET B 1 140 ? 4.496 9.836 6.863 1 98.38 140 MET B C 1
ATOM 2881 O O . MET B 1 140 ? 5.219 10.43 7.668 1 98.38 140 MET B O 1
ATOM 2885 N N . SER B 1 141 ? 4.82 9.625 5.613 1 96.94 141 SER B N 1
ATOM 2886 C CA . SER B 1 141 ? 6.066 10.188 5.109 1 96.94 141 SER B CA 1
ATOM 2887 C C . SER B 1 141 ? 6.055 11.711 5.191 1 96.94 141 SER B C 1
ATOM 2889 O O . SER B 1 141 ? 7.082 12.336 5.469 1 96.94 141 SER B O 1
ATOM 2891 N N . LEU B 1 142 ? 4.941 12.297 4.93 1 95.56 142 LEU B N 1
ATOM 2892 C CA . LEU B 1 142 ? 4.801 13.75 5.031 1 95.56 142 LEU B CA 1
ATOM 2893 C C . LEU B 1 142 ? 4.984 14.211 6.469 1 95.56 142 LEU B C 1
ATOM 2895 O O . LEU B 1 142 ? 5.594 15.25 6.719 1 95.56 142 LEU B O 1
ATOM 2899 N N . ALA B 1 143 ? 4.438 13.453 7.391 1 96.5 143 ALA B N 1
ATOM 2900 C CA . ALA B 1 143 ? 4.621 13.781 8.805 1 96.5 143 ALA B CA 1
ATOM 2901 C C . ALA B 1 143 ? 6.102 13.789 9.172 1 96.5 143 ALA B C 1
ATOM 2903 O O . ALA B 1 143 ? 6.578 14.703 9.852 1 96.5 143 ALA B O 1
ATOM 2904 N N . VAL B 1 144 ? 6.824 12.781 8.727 1 95.56 144 VAL B N 1
ATOM 2905 C CA . VAL B 1 144 ? 8.25 12.703 9.023 1 95.56 144 VAL B CA 1
ATOM 2906 C C . VAL B 1 144 ? 8.977 13.898 8.414 1 95.56 144 VAL B C 1
ATOM 2908 O O . VAL B 1 144 ? 9.859 14.484 9.047 1 95.56 144 VAL B O 1
ATOM 2911 N N . ALA B 1 145 ? 8.594 14.273 7.238 1 91.88 145 ALA B N 1
ATOM 2912 C CA . ALA B 1 145 ? 9.234 15.359 6.512 1 91.88 145 ALA B CA 1
ATOM 2913 C C . ALA B 1 145 ? 9.18 16.656 7.309 1 91.88 145 ALA B C 1
ATOM 2915 O O . ALA B 1 145 ? 10.078 17.5 7.199 1 91.88 145 ALA B O 1
ATOM 2916 N N . LEU B 1 146 ? 8.188 16.844 8.133 1 91.12 146 LEU B N 1
ATOM 2917 C CA . LEU B 1 146 ? 8.039 18.047 8.93 1 91.12 146 LEU B CA 1
ATOM 2918 C C . LEU B 1 146 ? 9.18 18.188 9.93 1 91.12 146 LEU B C 1
ATOM 2920 O O . LEU B 1 146 ? 9.445 19.281 10.438 1 91.12 146 LEU B O 1
ATOM 2924 N N . TYR B 1 147 ? 9.781 17.078 10.234 1 90.38 147 TYR B N 1
ATOM 2925 C CA . TYR B 1 147 ? 10.797 17.094 11.289 1 90.38 147 TYR B CA 1
ATOM 2926 C C . TYR B 1 147 ? 12.195 17.031 10.695 1 90.38 147 TYR B C 1
ATOM 2928 O O . TYR B 1 147 ? 13.188 17.031 11.422 1 90.38 147 TYR B O 1
ATOM 2936 N N . LEU B 1 148 ? 12.258 16.906 9.422 1 85.62 148 LEU B N 1
ATOM 2937 C CA . LEU B 1 148 ? 13.578 16.875 8.797 1 85.62 148 LEU B CA 1
ATOM 2938 C C . LEU B 1 148 ? 14.172 18.281 8.703 1 85.62 148 LEU B C 1
ATOM 2940 O O . LEU B 1 148 ? 13.438 19.266 8.555 1 85.62 148 LEU B O 1
ATOM 2944 N N . PRO B 1 149 ? 15.5 18.312 8.984 1 72.38 149 PRO B N 1
ATOM 2945 C CA . PRO B 1 149 ? 16.125 19.641 8.984 1 72.38 149 PRO B CA 1
ATOM 2946 C C . PRO B 1 149 ? 15.914 20.391 7.672 1 72.38 149 PRO B C 1
ATOM 2948 O O . PRO B 1 149 ? 15.828 19.766 6.605 1 72.38 149 PRO B O 1
ATOM 2951 N N . GLU B 1 150 ? 15.766 21.688 7.977 1 62.84 150 GLU B N 1
ATOM 2952 C CA . GLU B 1 150 ? 15.695 22.578 6.82 1 62.84 150 GLU B CA 1
ATOM 2953 C C . GLU B 1 150 ? 16.984 22.5 5.992 1 62.84 150 GLU B C 1
ATOM 2955 O O . GLU B 1 150 ? 18.062 22.344 6.539 1 62.84 150 GLU B O 1
ATOM 2960 N N . GLY B 1 151 ? 16.938 22.281 4.68 1 58.56 151 GLY B N 1
ATOM 2961 C CA . GLY B 1 151 ? 18.125 22.156 3.857 1 58.56 151 GLY B CA 1
ATOM 2962 C C . GLY B 1 151 ? 18.375 20.734 3.408 1 58.56 151 GLY B C 1
ATOM 2963 O O . GLY B 1 151 ? 19.234 20.484 2.553 1 58.56 151 GLY B O 1
ATOM 2964 N N . SER B 1 152 ? 17.75 19.922 4.191 1 57.91 152 SER B N 1
ATOM 2965 C CA . SER B 1 152 ? 17.906 18.531 3.783 1 57.91 152 SER B CA 1
ATOM 2966 C C . SER B 1 152 ? 17.172 18.25 2.477 1 57.91 152 SER B C 1
ATOM 2968 O O . SER B 1 152 ? 17.266 17.141 1.936 1 57.91 152 SER B O 1
ATOM 2970 N N . ASP B 1 153 ? 16.453 19.281 2.094 1 59.44 153 ASP B N 1
ATOM 2971 C CA . ASP B 1 153 ? 15.586 19.156 0.923 1 59.44 153 ASP B CA 1
ATOM 2972 C C . ASP B 1 153 ? 16.406 18.984 -0.351 1 59.44 153 ASP B C 1
ATOM 2974 O O . ASP B 1 153 ? 15.922 18.438 -1.343 1 59.44 153 ASP B O 1
ATOM 2978 N N . GLY B 1 154 ? 17.641 18.609 -0.31 1 59.28 154 GLY B N 1
ATOM 2979 C CA . GLY B 1 154 ? 18.469 18.5 -1.5 1 59.28 154 GLY B CA 1
ATOM 2980 C C . GLY B 1 154 ? 18.375 19.719 -2.408 1 59.28 154 GLY B C 1
ATOM 2981 O O . GLY B 1 154 ? 17.797 20.734 -2.031 1 59.28 154 GLY B O 1
ATOM 2982 N N . PRO B 1 155 ? 19.094 19.688 -3.533 1 60.69 155 PRO B N 1
ATOM 2983 C CA . PRO B 1 155 ? 19.062 20.812 -4.465 1 60.69 155 PRO B CA 1
ATOM 2984 C C . PRO B 1 155 ? 17.656 21.094 -5.008 1 60.69 155 PRO B C 1
ATOM 2986 O O . PRO B 1 155 ? 16.812 20.203 -5.016 1 60.69 155 PRO B O 1
ATOM 2989 N N . VAL B 1 156 ? 17.422 22.344 -5.234 1 62.94 156 VAL B N 1
ATOM 2990 C CA . VAL B 1 156 ? 16.172 22.766 -5.871 1 62.94 156 VAL B CA 1
ATOM 2991 C C . VAL B 1 156 ? 16 22.047 -7.207 1 62.94 156 VAL B C 1
ATOM 2993 O O . VAL B 1 156 ? 16.953 21.938 -7.988 1 62.94 156 VAL B O 1
ATOM 2996 N N . THR B 1 157 ? 14.867 21.422 -7.266 1 63.19 157 THR B N 1
ATOM 2997 C CA . THR B 1 157 ? 14.555 20.734 -8.508 1 63.19 157 THR B CA 1
ATOM 2998 C C . THR B 1 157 ? 14.375 21.734 -9.648 1 63.19 157 THR B C 1
ATOM 3000 O O . THR B 1 157 ? 14.359 22.938 -9.43 1 63.19 157 THR B O 1
ATOM 3003 N N . ALA B 1 158 ? 14.375 21.188 -10.766 1 59.09 158 ALA B N 1
ATOM 3004 C CA . ALA B 1 158 ? 14.117 22 -11.953 1 59.09 158 ALA B CA 1
ATOM 3005 C C . ALA B 1 158 ? 12.781 22.719 -11.836 1 59.09 158 ALA B C 1
ATOM 3007 O O . ALA B 1 158 ? 12.609 23.812 -12.406 1 59.09 158 ALA B O 1
ATOM 3008 N N . GLU B 1 159 ? 12.039 22.109 -10.992 1 62.59 159 GLU B N 1
ATOM 3009 C CA . GLU B 1 159 ? 10.703 22.672 -10.867 1 62.59 159 GLU B CA 1
ATOM 3010 C C . GLU B 1 159 ? 10.656 23.734 -9.766 1 62.59 159 GLU B C 1
ATOM 3012 O O . GLU B 1 159 ? 9.617 24.359 -9.547 1 62.59 159 GLU B O 1
ATOM 3017 N N . GLY B 1 160 ? 11.883 23.844 -9.219 1 61.38 160 GLY B N 1
ATOM 3018 C CA . GLY B 1 160 ? 11.977 24.922 -8.25 1 61.38 160 GLY B CA 1
ATOM 3019 C C . GLY B 1 160 ? 11.68 24.484 -6.828 1 61.38 160 GLY B C 1
ATOM 3020 O O . GLY B 1 160 ? 11.461 25.312 -5.945 1 61.38 160 GLY B O 1
ATOM 3021 N N . PHE B 1 161 ? 11.547 23.125 -6.801 1 62.75 161 PHE B N 1
ATOM 3022 C CA . PHE B 1 161 ? 11.242 22.625 -5.461 1 62.75 161 PHE B CA 1
ATOM 3023 C C . PHE B 1 161 ? 12.422 21.859 -4.887 1 62.75 161 PHE B C 1
ATOM 3025 O O . PHE B 1 161 ? 13.219 21.281 -5.633 1 62.75 161 PHE B O 1
ATOM 3032 N N . SER B 1 162 ? 12.672 22.094 -3.562 1 65.56 162 SER B N 1
ATOM 3033 C CA . SER B 1 162 ? 13.578 21.188 -2.877 1 65.56 162 SER B CA 1
ATOM 3034 C C . SER B 1 162 ? 12.812 20.031 -2.232 1 65.56 162 SER B C 1
ATOM 3036 O O . SER B 1 162 ? 11.719 20.234 -1.695 1 65.56 162 SER B O 1
ATOM 3038 N N . SER B 1 163 ? 13.281 18.828 -2.412 1 68.56 163 SER B N 1
ATOM 3039 C CA . SER B 1 163 ? 12.594 17.656 -1.905 1 68.56 163 SER B CA 1
ATOM 3040 C C . SER B 1 163 ? 12.742 17.531 -0.393 1 68.56 163 SER B C 1
ATOM 3042 O O . SER B 1 163 ? 13.844 17.281 0.109 1 68.56 163 SER B O 1
ATOM 3044 N N . PRO B 1 164 ? 11.648 17.766 0.283 1 66.62 164 PRO B N 1
ATOM 3045 C CA . PRO B 1 164 ? 11.727 17.641 1.741 1 66.62 164 PRO B CA 1
ATOM 3046 C C . PRO B 1 164 ? 11.859 16.188 2.201 1 66.62 164 PRO B C 1
ATOM 3048 O O . PRO B 1 164 ? 12.133 15.938 3.377 1 66.62 164 PRO B O 1
ATOM 3051 N N . ARG B 1 165 ? 11.727 15.258 1.354 1 75.75 165 ARG B N 1
ATOM 3052 C CA . ARG B 1 165 ? 11.75 13.844 1.725 1 75.75 165 ARG B CA 1
ATOM 3053 C C . ARG B 1 165 ? 12.898 13.117 1.047 1 75.75 165 ARG B C 1
ATOM 3055 O O . ARG B 1 165 ? 12.883 11.891 0.926 1 75.75 165 ARG B O 1
ATOM 3062 N N . ARG B 1 166 ? 13.805 13.922 0.633 1 75.5 166 ARG B N 1
ATOM 3063 C CA . ARG B 1 166 ? 14.945 13.266 0.006 1 75.5 166 ARG B CA 1
ATOM 3064 C C . ARG B 1 166 ? 15.641 12.32 0.982 1 75.5 166 ARG B C 1
ATOM 3066 O O . ARG B 1 166 ? 15.883 12.68 2.135 1 75.5 166 ARG B O 1
ATOM 3073 N N . GLY B 1 167 ? 15.766 11.133 0.625 1 85.25 167 GLY B N 1
ATOM 3074 C CA . GLY B 1 167 ? 16.5 10.172 1.424 1 85.25 167 GLY B CA 1
ATOM 3075 C C . GLY B 1 167 ? 15.641 9.477 2.461 1 85.25 167 GLY B C 1
ATOM 3076 O O . GLY B 1 167 ? 16.156 8.742 3.311 1 85.25 167 GLY B O 1
ATOM 3077 N N . LEU B 1 168 ? 14.375 9.82 2.49 1 92.19 168 LEU B N 1
ATOM 3078 C CA . LEU B 1 168 ? 13.469 9.172 3.434 1 92.19 168 LEU B CA 1
ATOM 3079 C C . LEU B 1 168 ? 12.883 7.898 2.834 1 92.19 168 LEU B C 1
ATOM 3081 O O . LEU B 1 168 ? 12.258 7.938 1.771 1 92.19 168 LEU B O 1
ATOM 3085 N N . PHE B 1 169 ? 13.07 6.746 3.529 1 94.69 169 PHE B N 1
ATOM 3086 C CA . PHE B 1 169 ? 12.578 5.469 3.023 1 94.69 169 PHE B CA 1
ATOM 3087 C C . PHE B 1 169 ? 11.797 4.727 4.098 1 94.69 169 PHE B C 1
ATOM 3089 O O . PHE B 1 169 ? 12.18 4.73 5.27 1 94.69 169 PHE B O 1
ATOM 3096 N N . THR B 1 170 ? 10.742 4.129 3.664 1 97.44 170 THR B N 1
ATOM 3097 C CA . THR B 1 170 ? 10 3.227 4.543 1 97.44 170 THR B CA 1
ATOM 3098 C C . THR B 1 170 ? 10.781 1.935 4.77 1 97.44 170 THR B C 1
ATOM 3100 O O . THR B 1 170 ? 11.18 1.268 3.812 1 97.44 170 THR B O 1
ATOM 3103 N N . ALA B 1 171 ? 11.016 1.607 6.016 1 97.38 171 ALA B N 1
ATOM 3104 C CA . ALA B 1 171 ? 11.719 0.369 6.344 1 97.38 171 ALA B CA 1
ATOM 3105 C C . ALA B 1 171 ? 10.742 -0.715 6.785 1 97.38 171 ALA B C 1
ATOM 3107 O O . ALA B 1 171 ? 10.992 -1.906 6.598 1 97.38 171 ALA B O 1
ATOM 3108 N N . GLN B 1 172 ? 9.727 -0.289 7.402 1 98 172 GLN B N 1
ATOM 3109 C CA . GLN B 1 172 ? 8.664 -1.185 7.852 1 98 172 GLN B CA 1
ATOM 3110 C C . GLN B 1 172 ? 7.309 -0.487 7.824 1 98 172 GLN B C 1
ATOM 3112 O O . GLN B 1 172 ? 7.207 0.697 8.148 1 98 172 GLN B O 1
ATOM 3117 N N . LEU B 1 173 ? 6.277 -1.161 7.426 1 98.44 173 LEU B N 1
ATOM 3118 C CA . LEU B 1 173 ? 4.898 -0.685 7.414 1 98.44 173 LEU B CA 1
ATOM 3119 C C . LEU B 1 173 ? 3.941 -1.771 7.895 1 98.44 173 LEU B C 1
ATOM 3121 O O . LEU B 1 173 ? 3.842 -2.834 7.273 1 98.44 173 LEU B O 1
ATOM 3125 N N . ASP B 1 174 ? 3.264 -1.514 8.992 1 97.88 174 ASP B N 1
ATOM 3126 C CA . ASP B 1 174 ? 2.268 -2.426 9.547 1 97.88 174 ASP B CA 1
ATOM 3127 C C . ASP B 1 174 ? 0.873 -1.808 9.508 1 97.88 174 ASP B C 1
ATOM 3129 O O . ASP B 1 174 ? 0.646 -0.733 10.062 1 97.88 174 ASP B O 1
ATOM 3133 N N . VAL B 1 175 ? -0.018 -2.496 8.883 1 98.25 175 VAL B N 1
ATOM 3134 C CA . VAL B 1 175 ? -1.365 -1.971 8.695 1 98.25 175 VAL B CA 1
ATOM 3135 C C . VAL B 1 175 ? -2.387 -2.943 9.273 1 98.25 175 VAL B C 1
ATOM 3137 O O . VAL B 1 175 ? -2.307 -4.152 9.047 1 98.25 175 VAL B O 1
ATOM 3140 N N . ARG B 1 176 ? -3.293 -2.438 10.039 1 98.06 176 ARG B N 1
ATOM 3141 C CA . ARG B 1 176 ? -4.43 -3.178 10.578 1 98.06 176 ARG B CA 1
ATOM 3142 C C . ARG B 1 176 ? -5.746 -2.635 10.031 1 98.06 176 ARG B C 1
ATOM 3144 O O . ARG B 1 176 ? -6.113 -1.49 10.305 1 98.06 176 ARG B O 1
ATOM 3151 N N . TYR B 1 177 ? -6.414 -3.465 9.305 1 97.62 177 TYR B N 1
ATOM 3152 C CA . TYR B 1 177 ? -7.684 -3.08 8.703 1 97.62 177 TYR B CA 1
ATOM 3153 C C . TYR B 1 177 ? -8.852 -3.455 9.602 1 97.62 177 TYR B C 1
ATOM 3155 O O . TYR B 1 177 ? -9.141 -4.637 9.797 1 97.62 177 TYR B O 1
ATOM 3163 N N . LYS B 1 178 ? -9.602 -2.463 10.062 1 96 178 LYS B N 1
ATOM 3164 C CA . LYS B 1 178 ? -10.648 -2.688 11.055 1 96 178 LYS B CA 1
ATOM 3165 C C . LYS B 1 178 ? -12.031 -2.666 10.406 1 96 178 LYS B C 1
ATOM 3167 O O . LYS B 1 178 ? -12.938 -3.387 10.828 1 96 178 LYS B O 1
ATOM 3172 N N . ARG B 1 179 ? -12.18 -1.806 9.406 1 95.44 179 ARG B N 1
ATOM 3173 C CA . ARG B 1 179 ? -13.398 -1.673 8.609 1 95.44 179 ARG B CA 1
ATOM 3174 C C . ARG B 1 179 ? -13.062 -1.353 7.156 1 95.44 179 ARG B C 1
ATOM 3176 O O . ARG B 1 179 ? -12.008 -0.774 6.871 1 95.44 179 ARG B O 1
ATOM 3183 N N . PRO B 1 180 ? -13.953 -1.763 6.262 1 96.12 180 PRO B N 1
ATOM 3184 C CA . PRO B 1 180 ? -13.719 -1.379 4.867 1 96.12 180 PRO B CA 1
ATOM 3185 C C . PRO B 1 180 ? -13.656 0.135 4.672 1 96.12 180 PRO B C 1
ATOM 3187 O O . PRO B 1 180 ? -14.414 0.872 5.316 1 96.12 180 PRO B O 1
ATOM 3190 N N . VAL B 1 181 ? -12.734 0.587 3.875 1 98.44 181 VAL B N 1
ATOM 3191 C CA . VAL B 1 181 ? -12.695 1.982 3.447 1 98.44 181 VAL B CA 1
ATOM 3192 C C . VAL B 1 181 ? -13.594 2.176 2.23 1 98.44 181 VAL B C 1
ATOM 3194 O O . VAL B 1 181 ? -13.336 1.619 1.161 1 98.44 181 VAL B O 1
ATOM 3197 N N . ARG B 1 182 ? -14.539 3.029 2.348 1 98 182 ARG B N 1
ATOM 3198 C CA . ARG B 1 182 ? -15.555 3.191 1.308 1 98 182 ARG B CA 1
ATOM 3199 C C . ARG B 1 182 ? -15.078 4.16 0.231 1 98 182 ARG B C 1
ATOM 3201 O O . ARG B 1 182 ? -14.375 5.133 0.527 1 98 182 ARG B O 1
ATOM 3208 N N . VAL B 1 183 ? -15.453 3.861 -0.96 1 98.31 183 VAL B N 1
ATOM 3209 C CA . VAL B 1 183 ? -15.227 4.758 -2.088 1 98.31 183 VAL B CA 1
ATOM 3210 C C . VAL B 1 183 ? -16.469 4.805 -2.973 1 98.31 183 VAL B C 1
ATOM 3212 O O . VAL B 1 183 ? -17.188 3.811 -3.096 1 98.31 183 VAL B O 1
ATOM 3215 N N . PRO B 1 184 ? -16.906 5.895 -3.512 1 98.25 184 PRO B N 1
ATOM 3216 C CA . PRO B 1 184 ? -16.234 7.176 -3.271 1 98.25 184 PRO B CA 1
ATOM 3217 C C . PRO B 1 184 ? -16.547 7.762 -1.898 1 98.25 184 PRO B C 1
ATOM 3219 O O . PRO B 1 184 ? -17.656 7.574 -1.384 1 98.25 184 PRO B O 1
ATOM 3222 N N . ALA B 1 185 ? -15.578 8.414 -1.313 1 98.62 185 ALA B N 1
ATOM 3223 C CA . ALA B 1 185 ? -15.828 9.07 -0.033 1 98.62 185 ALA B CA 1
ATOM 3224 C C . ALA B 1 185 ? -14.672 9.984 0.348 1 98.62 185 ALA B C 1
ATOM 3226 O O . ALA B 1 185 ? -13.531 9.773 -0.077 1 98.62 185 ALA B O 1
ATOM 3227 N N . VAL B 1 186 ? -14.992 11.031 1.095 1 98.81 186 VAL B N 1
ATOM 3228 C CA . VAL B 1 186 ? -13.969 11.805 1.784 1 98.81 186 VAL B CA 1
ATOM 3229 C C . VAL B 1 186 ? -13.344 10.961 2.893 1 98.81 186 VAL B C 1
ATOM 3231 O O . VAL B 1 186 ? -14.055 10.336 3.686 1 98.81 186 VAL B O 1
ATOM 3234 N N . THR B 1 187 ? -12.086 10.898 2.877 1 98.94 187 THR B N 1
ATOM 3235 C CA . THR B 1 187 ? -11.297 10.102 3.811 1 98.94 187 THR B CA 1
ATOM 3236 C C . THR B 1 187 ? -10.234 10.961 4.492 1 98.94 187 THR B C 1
ATOM 3238 O O . THR B 1 187 ? -9.516 11.711 3.828 1 98.94 187 THR B O 1
ATOM 3241 N N . ILE B 1 188 ? -10.188 10.875 5.816 1 98.94 188 ILE B N 1
ATOM 3242 C CA . ILE B 1 188 ? -9.242 11.648 6.609 1 98.94 188 ILE B CA 1
ATOM 3243 C C . ILE B 1 188 ? -8.164 10.727 7.18 1 98.94 188 ILE B C 1
ATOM 3245 O O . ILE B 1 188 ? -8.484 9.688 7.77 1 98.94 188 ILE B O 1
ATOM 3249 N N . ILE B 1 189 ? -6.934 11.094 6.965 1 98.94 189 ILE B N 1
ATOM 3250 C CA . ILE B 1 189 ? -5.844 10.352 7.59 1 98.94 189 ILE B CA 1
ATOM 3251 C C . ILE B 1 189 ? -5.121 11.25 8.594 1 98.94 189 ILE B C 1
ATOM 3253 O O . ILE B 1 189 ? -4.676 12.352 8.242 1 98.94 189 ILE B O 1
ATOM 3257 N N . ARG B 1 190 ? -5.07 10.898 9.789 1 98.62 190 ARG B N 1
ATOM 3258 C CA . ARG B 1 190 ? -4.258 11.609 10.766 1 98.62 190 ARG B CA 1
ATOM 3259 C C . ARG B 1 190 ? -2.947 10.875 11.031 1 98.62 190 ARG B C 1
ATOM 3261 O O . ARG B 1 190 ? -2.934 9.656 11.18 1 98.62 190 ARG B O 1
ATOM 3268 N N . SER B 1 191 ? -1.848 11.523 11.031 1 98.56 191 SER B N 1
ATOM 3269 C CA . SER B 1 191 ? -0.508 10.961 11.133 1 98.56 191 SER B CA 1
ATOM 3270 C C . SER B 1 191 ? 0.336 11.711 12.156 1 98.56 191 SER B C 1
ATOM 3272 O O . SER B 1 191 ? 0.231 12.93 12.273 1 98.56 191 SER B O 1
ATOM 3274 N N . LYS B 1 192 ? 1.134 10.938 12.852 1 97.62 192 LYS B N 1
ATOM 3275 C CA . LYS B 1 192 ? 1.964 11.508 13.906 1 97.62 192 LYS B CA 1
ATOM 3276 C C . LYS B 1 192 ? 3.311 10.805 13.992 1 97.62 192 LYS B C 1
ATOM 3278 O O . LYS B 1 192 ? 3.373 9.57 13.953 1 97.62 192 LYS B O 1
ATOM 3283 N N . VAL B 1 193 ? 4.406 11.586 14.023 1 97.62 193 VAL B N 1
ATOM 3284 C CA . VAL B 1 193 ? 5.695 11.023 14.398 1 97.62 193 VAL B CA 1
ATOM 3285 C C . VAL B 1 193 ? 5.723 10.758 15.898 1 97.62 193 VAL B C 1
ATOM 3287 O O . VAL B 1 193 ? 5.535 11.672 16.703 1 97.62 193 VAL B O 1
ATOM 3290 N N . VAL B 1 194 ? 6.039 9.523 16.266 1 97.19 194 VAL B N 1
ATOM 3291 C CA . VAL B 1 194 ? 5.867 9.164 17.656 1 97.19 194 VAL B CA 1
ATOM 3292 C C . VAL B 1 194 ? 7.227 8.82 18.281 1 97.19 194 VAL B C 1
ATOM 3294 O O . VAL B 1 194 ? 7.312 8.5 19.469 1 97.19 194 VAL B O 1
ATOM 3297 N N . GLY B 1 195 ? 8.25 8.883 17.469 1 96.81 195 GLY B N 1
ATOM 3298 C CA . GLY B 1 195 ? 9.602 8.641 17.953 1 96.81 195 GLY B CA 1
ATOM 3299 C C . GLY B 1 195 ? 10.672 9.016 16.953 1 96.81 195 GLY B C 1
ATOM 3300 O O . GLY B 1 195 ? 10.453 8.93 15.742 1 96.81 195 GLY B O 1
ATOM 3301 N N . ARG B 1 196 ? 11.836 9.383 17.531 1 95.94 196 ARG B N 1
ATOM 3302 C CA . ARG B 1 196 ? 13 9.695 16.719 1 95.94 196 ARG B CA 1
ATOM 3303 C C . ARG B 1 196 ? 14.297 9.344 17.438 1 95.94 196 ARG B C 1
ATOM 3305 O O . ARG B 1 196 ? 14.5 9.742 18.594 1 95.94 196 ARG B O 1
ATOM 3312 N N . VAL B 1 197 ? 15.094 8.586 16.812 1 95 197 VAL B N 1
ATOM 3313 C CA . VAL B 1 197 ? 16.453 8.289 17.266 1 95 197 VAL B CA 1
ATOM 3314 C C . VAL B 1 197 ? 17.422 8.469 16.109 1 95 197 VAL B C 1
ATOM 3316 O O . VAL B 1 197 ? 17.578 7.582 15.258 1 95 197 VAL B O 1
ATOM 3319 N N . GLY B 1 198 ? 18.078 9.641 16.109 1 90.88 198 GLY B N 1
ATOM 3320 C CA . GLY B 1 198 ? 18.953 9.93 14.977 1 90.88 198 GLY B CA 1
ATOM 3321 C C . GLY B 1 198 ? 18.219 10.023 13.656 1 90.88 198 GLY B C 1
ATOM 3322 O O . GLY B 1 198 ? 17.297 10.828 13.508 1 90.88 198 GLY B O 1
ATOM 3323 N N . ARG B 1 199 ? 18.641 9.109 12.75 1 91.81 199 ARG B N 1
ATOM 3324 C CA . ARG B 1 199 ? 18.062 9.094 11.414 1 91.81 199 ARG B CA 1
ATOM 3325 C C . ARG B 1 199 ? 16.844 8.188 11.359 1 91.81 199 ARG B C 1
ATOM 3327 O O . ARG B 1 199 ? 16.297 7.934 10.281 1 91.81 199 ARG B O 1
ATOM 3334 N N . LYS B 1 200 ? 16.453 7.695 12.492 1 95.31 200 LYS B N 1
ATOM 3335 C CA . LYS B 1 200 ? 15.336 6.762 12.578 1 95.31 200 LYS B CA 1
ATOM 3336 C C . LYS B 1 200 ? 14.062 7.469 13.039 1 95.31 200 LYS B C 1
ATOM 3338 O O . LYS B 1 200 ? 14.094 8.234 14 1 95.31 200 LYS B O 1
ATOM 3343 N N . PHE B 1 201 ? 12.945 7.191 12.398 1 96.81 201 PHE B N 1
ATOM 3344 C CA . PHE B 1 201 ? 11.664 7.766 12.766 1 96.81 201 PHE B CA 1
ATOM 3345 C C . PHE B 1 201 ? 10.594 6.684 12.867 1 96.81 201 PHE B C 1
ATOM 3347 O O . PHE B 1 201 ? 10.586 5.738 12.078 1 96.81 201 PHE B O 1
ATOM 3354 N N . TRP B 1 202 ? 9.688 6.805 13.836 1 97.88 202 TRP B N 1
ATOM 3355 C CA . TRP B 1 202 ? 8.492 5.984 13.953 1 97.88 202 TRP B CA 1
ATOM 3356 C C . TRP B 1 202 ? 7.23 6.84 13.844 1 97.88 202 TRP B C 1
ATOM 3358 O O . TRP B 1 202 ? 7.164 7.93 14.414 1 97.88 202 TRP B O 1
ATOM 3368 N N . THR B 1 203 ? 6.281 6.328 13.117 1 98.19 203 THR B N 1
ATOM 3369 C CA . THR B 1 203 ? 5.047 7.074 12.914 1 98.19 203 THR B CA 1
ATOM 3370 C C . THR B 1 203 ? 3.828 6.195 13.18 1 98.19 203 THR B C 1
ATOM 3372 O O . THR B 1 203 ? 3.883 4.977 12.984 1 98.19 203 THR B O 1
ATOM 3375 N N . ARG B 1 204 ? 2.75 6.828 13.617 1 97.81 204 ARG B N 1
ATOM 3376 C CA . ARG B 1 204 ? 1.403 6.277 13.711 1 97.81 204 ARG B CA 1
ATOM 3377 C C . ARG B 1 204 ? 0.446 7.008 12.773 1 97.81 204 ARG B C 1
ATOM 3379 O O . ARG B 1 204 ? 0.572 8.219 12.57 1 97.81 204 ARG B O 1
ATOM 3386 N N . ALA B 1 205 ? -0.479 6.266 12.273 1 98.62 205 ALA B N 1
ATOM 3387 C CA . ALA B 1 205 ? -1.51 6.914 11.469 1 98.62 205 ALA B CA 1
ATOM 3388 C C . ALA B 1 205 ? -2.807 6.109 11.484 1 98.62 205 ALA B C 1
ATOM 3390 O O . ALA B 1 205 ? -2.789 4.898 11.727 1 98.62 205 ALA B O 1
ATOM 3391 N N . GLN B 1 206 ? -3.877 6.781 11.258 1 98.69 206 GLN B N 1
ATOM 3392 C CA . GLN B 1 206 ? -5.195 6.164 11.195 1 98.69 206 GLN B CA 1
ATOM 3393 C C . GLN B 1 206 ? -6.031 6.766 10.07 1 98.69 206 GLN B C 1
ATOM 3395 O O . GLN B 1 206 ? -5.973 7.973 9.82 1 98.69 206 GLN B O 1
ATOM 3400 N N . VAL B 1 207 ? -6.773 5.891 9.422 1 98.88 207 VAL B N 1
ATOM 3401 C CA . VAL B 1 207 ? -7.75 6.309 8.414 1 98.88 207 VAL B CA 1
ATOM 3402 C C . VAL B 1 207 ? -9.125 6.473 9.07 1 98.88 207 VAL B C 1
ATOM 3404 O O . VAL B 1 207 ? -9.602 5.57 9.766 1 98.88 207 VAL B O 1
ATOM 3407 N N . LEU B 1 208 ? -9.734 7.602 8.797 1 98.75 208 LEU B N 1
ATOM 3408 C CA . LEU B 1 208 ? -11.047 7.906 9.367 1 98.75 208 LEU B CA 1
ATOM 3409 C C . LEU B 1 208 ? -12.055 8.219 8.273 1 98.75 208 LEU B C 1
ATOM 3411 O O . LEU B 1 208 ? -11.734 8.906 7.301 1 98.75 208 LEU B O 1
ATOM 3415 N N . GLN B 1 209 ? -13.195 7.742 8.438 1 98.75 209 GLN B N 1
ATOM 3416 C CA . GLN B 1 209 ? -14.352 8.086 7.617 1 98.75 209 GLN B CA 1
ATOM 3417 C C . GLN B 1 209 ? -15.602 8.289 8.477 1 98.75 209 GLN B C 1
ATOM 3419 O O . GLN B 1 209 ? -15.641 7.852 9.625 1 98.75 209 GLN B O 1
ATOM 3424 N N . ALA B 1 210 ? -16.578 9.039 7.859 1 98.31 210 ALA B N 1
ATOM 3425 C CA . ALA B 1 210 ? -17.859 9.172 8.539 1 98.31 210 ALA B CA 1
ATOM 3426 C C . ALA B 1 210 ? -18.531 7.809 8.719 1 98.31 210 ALA B C 1
ATOM 3428 O O . ALA B 1 210 ? -18.5 6.973 7.809 1 98.31 210 ALA B O 1
ATOM 3429 N N . ASP B 1 211 ? -19.031 7.578 9.867 1 96.25 211 ASP B N 1
ATOM 3430 C CA . ASP B 1 211 ? -19.75 6.34 10.141 1 96.25 211 ASP B CA 1
ATOM 3431 C C . ASP B 1 211 ? -21.016 6.238 9.289 1 96.25 211 ASP B C 1
ATOM 3433 O O . ASP B 1 211 ? -21.844 7.141 9.305 1 96.25 211 ASP B O 1
ATOM 3437 N N . PRO B 1 212 ? -21.125 5.172 8.602 1 92.44 212 PRO B N 1
ATOM 3438 C CA . PRO B 1 212 ? -22.312 5.031 7.77 1 92.44 212 PRO B CA 1
ATOM 3439 C C . PRO B 1 212 ? -23.609 5.027 8.586 1 92.44 212 PRO B C 1
ATOM 3441 O O . PRO B 1 212 ? -24.641 5.492 8.109 1 92.44 212 PRO B O 1
ATOM 3444 N N . ASP B 1 213 ? -23.562 4.551 9.758 1 94.25 213 ASP B N 1
ATOM 3445 C CA . ASP B 1 213 ? -24.75 4.449 10.602 1 94.25 213 ASP B CA 1
ATOM 3446 C C . ASP B 1 213 ? -24.969 5.734 11.398 1 94.25 213 ASP B C 1
ATOM 3448 O O . ASP B 1 213 ? -26.078 6 11.859 1 94.25 213 ASP B O 1
ATOM 3452 N N . ASP B 1 214 ? -23.938 6.508 11.641 1 95.88 214 ASP B N 1
ATOM 3453 C CA . ASP B 1 214 ? -23.984 7.789 12.336 1 95.88 214 ASP B CA 1
ATOM 3454 C C . ASP B 1 214 ? -23 8.789 11.727 1 95.88 214 ASP B C 1
ATOM 3456 O O . ASP B 1 214 ? -21.922 9.008 12.273 1 95.88 214 ASP B O 1
ATOM 3460 N N . PRO B 1 215 ? -23.422 9.477 10.703 1 93.69 215 PRO B N 1
ATOM 3461 C CA . PRO B 1 215 ? -22.5 10.305 9.906 1 93.69 215 PRO B CA 1
ATOM 3462 C C . PRO B 1 215 ? -21.906 11.453 10.711 1 93.69 215 PRO B C 1
ATOM 3464 O O . PRO B 1 215 ? -20.953 12.094 10.25 1 93.69 215 PRO B O 1
ATOM 3467 N N . ASP B 1 216 ? -22.344 11.727 11.883 1 95.44 216 ASP B N 1
ATOM 3468 C CA . AS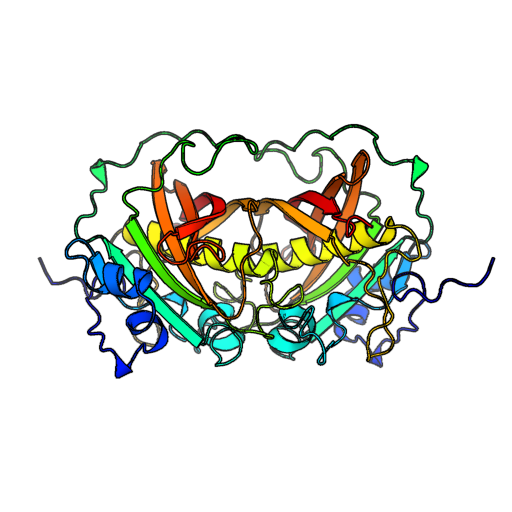P B 1 216 ? -21.812 12.781 12.734 1 95.44 216 ASP B CA 1
ATOM 3469 C C . ASP B 1 216 ? -20.547 12.312 13.461 1 95.44 216 ASP B C 1
ATOM 3471 O O . ASP B 1 216 ? -19.844 13.109 14.078 1 95.44 216 ASP B O 1
ATOM 3475 N N . GLN B 1 217 ? -20.328 11.078 13.305 1 96.88 217 GLN B N 1
ATOM 3476 C CA . GLN B 1 217 ? -19.156 10.5 13.953 1 96.88 217 GLN B CA 1
ATOM 3477 C C . GLN B 1 217 ? -18.156 9.977 12.93 1 96.88 217 GLN B C 1
ATOM 3479 O O . GLN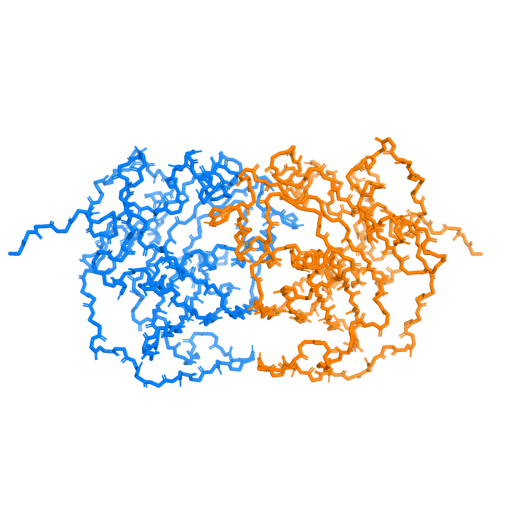 B 1 217 ? -18.531 9.547 11.836 1 96.88 217 GLN B O 1
ATOM 3484 N N . LEU B 1 218 ? -16.922 10.086 13.352 1 97.5 218 LEU B N 1
ATOM 3485 C CA . LEU B 1 218 ? -15.867 9.445 12.586 1 97.5 218 LEU B CA 1
ATOM 3486 C C . LEU B 1 218 ? -15.531 8.07 13.164 1 97.5 218 LEU B C 1
ATOM 3488 O O . LEU B 1 218 ? -15.562 7.891 14.383 1 97.5 218 LEU B O 1
ATOM 3492 N N . VAL B 1 219 ? -15.195 7.199 12.289 1 97.19 219 VAL B N 1
ATOM 3493 C CA . VAL B 1 219 ? -14.742 5.887 12.734 1 97.19 219 VAL B CA 1
ATOM 3494 C C . VAL B 1 219 ? -13.359 5.59 12.148 1 97.19 219 VAL B C 1
ATOM 3496 O O . VAL B 1 219 ? -13.039 6.047 11.055 1 97.19 219 VAL B O 1
ATOM 3499 N N . VAL B 1 220 ? -12.57 4.832 12.961 1 97.75 220 VAL B N 1
ATOM 3500 C CA . VAL B 1 220 ? -11.281 4.355 12.469 1 97.75 220 VAL B CA 1
ATOM 3501 C C . VAL B 1 220 ? -11.477 3.115 11.602 1 97.75 220 VAL B C 1
ATOM 3503 O O . VAL B 1 220 ? -11.992 2.098 12.07 1 97.75 220 VAL B O 1
ATOM 3506 N N . THR B 1 221 ? -11.109 3.262 10.375 1 97.88 221 THR B N 1
ATOM 3507 C CA . THR B 1 221 ? -11.234 2.115 9.484 1 97.88 221 THR B CA 1
ATOM 3508 C C . THR B 1 221 ? -9.93 1.337 9.406 1 97.88 221 THR B C 1
ATOM 3510 O O . THR B 1 221 ? -9.93 0.129 9.164 1 97.88 221 THR B O 1
ATOM 3513 N N . THR B 1 222 ? -8.852 2.031 9.562 1 98.25 222 THR B N 1
ATOM 3514 C CA . THR B 1 222 ? -7.535 1.419 9.43 1 98.25 222 THR B CA 1
ATOM 3515 C C . THR B 1 222 ? -6.543 2.059 10.398 1 98.25 222 THR B C 1
ATOM 3517 O O . THR B 1 222 ? -6.562 3.275 10.602 1 98.25 222 THR B O 1
ATOM 3520 N N . ASP B 1 223 ? -5.723 1.262 11.008 1 98.25 223 ASP B N 1
ATOM 3521 C CA . ASP B 1 223 ? -4.656 1.666 11.922 1 98.25 223 ASP B CA 1
ATOM 3522 C C . ASP B 1 223 ? -3.291 1.227 11.398 1 98.25 223 ASP B C 1
ATOM 3524 O O . ASP B 1 223 ? -3.164 0.156 10.797 1 98.25 223 ASP B O 1
ATOM 3528 N N . ALA B 1 224 ? -2.301 2.072 11.609 1 98.44 224 ALA B N 1
ATOM 3529 C CA . ALA B 1 224 ? -1.009 1.709 11.031 1 98.44 224 ALA B CA 1
ATOM 3530 C C . ALA B 1 224 ? 0.141 2.289 11.852 1 98.44 224 ALA B C 1
ATOM 3532 O O . ALA B 1 224 ? -0.034 3.281 12.562 1 98.44 224 ALA B O 1
ATOM 3533 N N . MET B 1 225 ? 1.247 1.647 11.758 1 98.12 225 MET B N 1
ATOM 3534 C CA . MET B 1 225 ? 2.529 2.123 12.273 1 98.12 225 MET B CA 1
ATOM 3535 C C . MET B 1 225 ? 3.65 1.842 11.281 1 98.12 225 MET B C 1
ATOM 3537 O O . MET B 1 225 ? 3.615 0.838 10.562 1 98.12 225 MET B O 1
ATOM 3541 N N . ALA B 1 226 ? 4.59 2.713 11.211 1 98.56 226 ALA B N 1
ATOM 3542 C CA . ALA B 1 226 ? 5.691 2.549 10.266 1 98.56 226 ALA B CA 1
ATOM 3543 C C . ALA B 1 226 ? 7.02 2.961 10.898 1 98.56 226 ALA B C 1
ATOM 3545 O O . ALA B 1 226 ? 7.047 3.709 11.875 1 98.56 226 ALA B O 1
ATOM 3546 N N . PHE B 1 227 ? 8.047 2.4 10.406 1 97.94 227 PHE B N 1
ATOM 3547 C CA . PHE B 1 227 ? 9.43 2.703 10.727 1 97.94 227 PHE B CA 1
ATOM 3548 C C . PHE B 1 227 ? 10.164 3.246 9.508 1 97.94 227 PHE B C 1
ATOM 3550 O O . PHE B 1 227 ? 10.062 2.686 8.414 1 97.94 227 PHE B O 1
ATOM 3557 N N . TRP B 1 228 ? 10.93 4.355 9.68 1 97.25 228 TRP B N 1
ATOM 3558 C CA . TRP B 1 228 ? 11.555 5.078 8.578 1 97.25 228 TRP B CA 1
ATOM 3559 C C . TRP B 1 228 ? 13.039 5.281 8.836 1 97.25 228 TRP B C 1
ATOM 3561 O O . TRP B 1 228 ? 13.461 5.445 9.984 1 97.25 228 TRP B O 1
ATOM 3571 N N . LEU B 1 229 ? 13.742 5.355 7.699 1 95.12 229 LEU B N 1
ATOM 3572 C CA . LEU B 1 229 ? 15.156 5.699 7.719 1 95.12 229 LEU B CA 1
ATOM 3573 C C . LEU B 1 229 ? 15.43 6.914 6.832 1 95.12 229 LEU B C 1
ATOM 3575 O O . LEU B 1 229 ? 14.977 6.973 5.691 1 95.12 229 LEU B O 1
ATOM 3579 N N . HIS B 1 230 ? 16.094 7.848 7.336 1 92.69 230 HIS B N 1
ATOM 3580 C CA . HIS B 1 230 ? 16.578 8.984 6.562 1 92.69 230 HIS B CA 1
ATOM 3581 C C . HIS B 1 230 ? 18.047 8.797 6.18 1 92.69 230 HIS B C 1
ATOM 3583 O O . HIS B 1 230 ? 18.922 8.898 7.027 1 92.69 230 HIS B O 1
ATOM 3589 N N . ILE B 1 231 ? 18.281 8.5 4.887 1 85 231 ILE B N 1
ATOM 3590 C CA . ILE B 1 231 ? 19.641 8.219 4.414 1 85 231 ILE B CA 1
ATOM 3591 C C . ILE B 1 231 ? 20.234 9.477 3.779 1 85 231 ILE B C 1
ATOM 3593 O O . ILE B 1 231 ? 19.656 10.039 2.85 1 85 231 ILE B O 1
ATOM 3597 N N . THR B 1 232 ? 21.203 10.109 4.387 1 70.44 232 THR B N 1
ATOM 3598 C CA . THR B 1 232 ? 21.875 11.289 3.861 1 70.44 232 THR B CA 1
ATOM 3599 C C . THR B 1 232 ? 23.125 10.883 3.072 1 70.44 232 THR B C 1
ATOM 3601 O O . THR B 1 232 ? 23.812 9.93 3.438 1 70.44 232 THR B O 1
ATOM 3604 N N . PRO B 1 233 ? 23.219 11.328 1.714 1 58 233 PRO B N 1
ATOM 3605 C CA . PRO B 1 233 ? 24.438 11 0.984 1 58 233 PRO B CA 1
ATOM 3606 C C . PRO B 1 233 ? 25.703 11.281 1.795 1 58 233 PRO B C 1
ATOM 3608 O O . PRO B 1 233 ? 25.719 12.188 2.633 1 58 233 PRO B O 1
ATOM 3611 N N . SER B 1 234 ? 26.344 10.156 2.229 1 46.03 234 SER B N 1
ATOM 3612 C CA . SER B 1 234 ? 27.656 10.383 2.836 1 46.03 234 SER B CA 1
ATOM 3613 C C . SER B 1 234 ? 28.422 11.477 2.102 1 46.03 234 SER B C 1
ATOM 3615 O O . SER B 1 234 ? 28.484 11.477 0.87 1 46.03 234 SER B O 1
ATOM 3617 N N . LEU B 1 235 ? 28.469 12.633 2.65 1 33.84 235 LEU B N 1
ATOM 3618 C CA . LEU B 1 235 ? 29.469 13.555 2.109 1 33.84 235 LEU B CA 1
ATOM 3619 C C . LEU B 1 235 ? 30.781 12.836 1.812 1 33.84 235 LEU B C 1
ATOM 3621 O O . LEU B 1 235 ? 31.172 11.938 2.553 1 33.84 235 LEU B O 1
#

Nearest PDB structures (foldseek):
  4k02-assembly1_A  TM=8.277E-01  e=2.114E-06  Arabidopsis thaliana
  2eis-assembly1_A  TM=8.292E-01  e=3.105E-06  Thermus thermophilus HB8
  4i4j-assembly2_E  TM=8.450E-01  e=4.321E-04  Streptomyces globisporus
  4i4j-assembly1_D  TM=8.602E-01  e=8.202E-04  Streptomyces globisporus
  4i4j-assembly1_B  TM=7.645E-01  e=8.745E-04  Streptomyces globisporus

Sequence (470 aa):
MKPSTSVMVVALPVSPADYPPFFAHPHARQLLHDPNYYPIHTWSRLAKPASGEDGFFSRTVATPDTVSHLLTLRRRSLRDDRLASAPPPWPVPTADPRSSLPSTDPPDIYTLWHLMAPGMAGHPATAHGGVVAACLDDAMSLAVALYLPEGSDGPVTAEGFSSPRRGLFTAQLDVRYKRPVRVPAVTIIRSKVVGRVGRKFWTRAQVLQADPDDPDQLVVTTDAMAFWLHITPSLMKPSTSVMVVALPVSPADYPPFFAHPHARQLLHDPNYYPIHTWSRLAKPASGEDGFFSRTVATPDTVSHLLTLRRRSLRDDRLASAPPPWPVPTADPRSSLPSTDPPDIYTLWHLMAPGMAGHPATAHGGVVAACLDDAMSLAVALYLPEGSDGPVTAEGFSSPRRGLFTAQLDVRYKRPVRVPAVTIIRSKVVGRVGRKFWTRAQVLQADPDDPDQLVVTTDAMAFWLHITPSL

Solvent-accessible surface area (backbone atoms only — not comparable to full-atom values): 24598 Å² total; per-residue (Å²): 127,80,79,72,83,45,57,86,67,38,76,42,92,81,52,58,87,78,40,48,72,42,60,72,31,70,70,52,32,51,54,74,66,33,86,61,37,46,40,26,61,45,68,52,52,45,75,36,81,90,60,24,29,16,20,22,53,28,48,55,39,48,34,81,41,17,35,55,44,75,45,26,29,37,40,68,82,76,63,76,88,72,45,37,74,48,88,65,70,76,62,58,90,83,50,53,72,92,72,36,54,70,66,41,75,82,39,46,24,39,36,42,32,33,38,19,51,37,31,36,10,41,39,64,54,19,42,20,69,23,52,53,47,23,52,51,46,51,48,38,50,54,32,50,34,72,71,46,62,89,75,54,19,53,70,64,38,96,84,68,43,49,39,60,53,56,44,56,42,72,39,30,42,38,38,36,46,75,42,85,48,61,26,64,33,69,35,38,35,36,10,16,63,57,16,39,53,89,53,32,38,30,32,28,34,36,34,32,33,60,27,90,91,45,67,92,36,74,37,74,22,30,39,37,41,36,35,35,39,51,55,67,80,79,126,127,80,79,72,86,44,57,85,68,39,74,43,92,79,52,59,86,78,40,49,71,43,60,72,30,70,70,51,32,50,54,74,65,33,84,60,38,48,41,27,61,45,68,52,54,45,76,35,80,90,59,24,29,17,19,22,53,29,45,53,37,48,34,81,40,18,36,55,44,74,45,28,30,36,40,69,81,76,62,74,86,70,44,36,75,47,88,66,71,78,62,60,90,82,50,55,71,91,74,34,55,72,66,40,74,82,39,46,23,40,37,43,34,34,37,19,51,36,30,35,9,41,38,64,54,19,43,20,66,22,52,54,47,23,52,51,47,51,51,40,51,55,34,48,34,70,71,46,61,88,76,53,18,55,71,64,37,96,84,68,43,49,41,59,53,57,43,56,42,70,40,30,42,38,40,38,45,73,41,85,46,60,26,65,34,68,36,38,34,36,12,17,64,57,15,40,52,89,55,33,38,31,34,26,34,36,36,31,33,60,28,88,91,46,68,93,36,73,37,73,22,30,37,36,42,36,34,34,38,53,55,70,81,79,125

InterPro domains:
  IPR006683 Thioesterase domain [PF03061] (126-200)
  IPR029069 HotDog domain superfamily [SSF54637] (104-212)
  IPR052061 Post-transcriptional expression and antimicrobial biosynthesis protein [PTHR47260] (23-229)

pLDDT: mean 90.73, std 12.66, range [33.84, 98.94]

Secondary structure (DSSP, 8-state):
-PPP--TTTSPPP--TTT-HHHHHSHHHHHHHT-TTEEEE--GGGS-BTTTTBTHIIIIIT-STTSEEEEEEEEES---GGGS-SSPPPPPPTTS-TTTPSSP--S-SEEEEEEE-TTTTEEETTEE-HHHHHHHHHHHHHHHHHTTSPTTTT-SBPTTS-B-TTTTEEEEEEEEEE-SPPBSSEEEEEEEEEEEEETTEEEEEEEEEEE-SS-TTSEEEEEEEEEEEEE--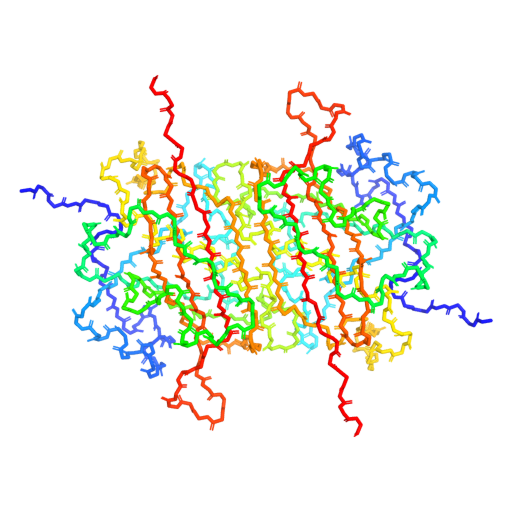---/-PPP--TTTSPPP--TTT-HHHHHSHHHHHHHT-TTEEEE--GGGS-BTTTTBTHIIIIIT-STTSEEEEEEEEES---GGGSBSSPPPPPPTTS-TTTPSSP--S-SEEEEEEE-TTTTEEETTEE-HHHHHHHHHHHHHHHHHTTSPTTTT-SBPTTS-B-TTTTEEEEEEEEEE-SPPBSSEEEEEEEEEEEEETTEEEEEEEEEEE-SS-TTSEEEEEEEEEEEEE-----

Radius of gyration: 21.57 Å; Cα contacts (8 Å, |Δi|>4): 1104; chains: 2; bounding box: 57×68×51 Å